Protein AF-A0A251WA89-F1 (afdb_monomer)

Solvent-accessible surface area (backbone atoms only — not comparable to full-atom values): 21219 Å² total; per-residue (Å²): 131,53,74,64,40,55,52,36,52,54,45,39,70,50,48,29,22,52,61,44,65,59,75,82,66,82,89,56,60,69,70,59,55,54,51,52,36,32,52,52,12,38,49,43,28,50,54,31,44,74,52,36,73,89,45,74,36,46,36,33,49,30,51,30,36,21,40,51,30,17,39,77,70,71,45,81,73,56,62,60,20,54,52,30,16,44,32,70,72,41,54,73,56,28,66,53,42,53,56,53,30,53,50,31,53,72,70,37,92,43,80,63,59,20,49,54,52,37,46,53,42,50,36,52,41,44,41,71,78,41,64,87,46,58,64,39,36,52,32,36,48,50,26,41,48,52,49,52,49,43,54,50,54,44,52,55,47,50,53,52,43,45,67,51,36,70,74,72,58,85,74,65,96,84,66,74,43,44,34,86,42,93,61,50,47,88,58,34,2,51,39,44,30,49,52,13,52,41,36,75,69,71,45,57,50,75,73,35,35,38,44,49,83,89,59,79,60,68,67,55,49,76,71,61,61,37,23,83,89,48,33,30,32,40,33,77,8,29,65,57,86,65,98,63,93,50,79,43,78,25,46,33,65,67,56,44,54,54,49,53,52,52,55,50,62,78,38,73,90,53,58,45,14,36,35,40,30,70,57,76,77,55,62,36,34,38,39,35,29,57,78,40,100,84,47,79,34,35,39,37,38,42,37,43,88,96,54,76,74,45,78,44,61,33,37,61,42,98,48,99,64,76,68,45,56,48,63,93,69,90,59,96,88,60,64,68,67,56,57,30,52,48,50,50,52,44,51,53,48,49,52,56,48,57,72,59,27,91,80,49,79,98,55,57,52,34,34,29,36,34,25,60,84,86,55,72,31,48,76,46,58,48,69,61,73,81,76,130

Nearest PDB structures (foldseek):
  1jad-assembly1_B  TM=2.305E-01  e=2.512E-01  Meleagris gallopavo
  6n4n-assembly2_C  TM=2.175E-01  e=4.201E+00  synthetic construct
  7wag-assembly1_A  TM=2.120E-01  e=5.974E+00  Escherichia coli K-12

Secondary structure (DSSP, 8-state):
--HHHHHHHHHHHHHHHHHTTS---TTS-HHHHHHHHHHHHHHHHHHHHHH-TT-THHHHHHHHHHHHHHHHTTPPP-HHHHHHHHHHH-HHHHHHHHHHHHHHHHH-SSHHHHHHHHHHHHHHHHHHH-TT-HHHHHHHHHHHHHHHHHHHHHHHHHHHHHHHHTTT---SSSPPEETTS---HHHHHHHHHHHHHHHHTT--B---EEEPTT---HHHHHHH---SSS-EEEEEEESSPPSS--EEEE-SHHHHHHHHHHHHHTTTTS-EEEEEEEPP--SEEEEEEESSSS---EEEEEEETTS--EEEEEEE-SSSSTT-EE-S---TTS-HHHHHHHHHHHHHHHHHHHHHGGGS-SPPEEEEEEE-SS-EEEEEEEEPPPP-

pLDDT: mean 81.13, std 15.08, range [30.61, 97.0]

Mean predicted aligned error: 17.13 Å

Sequence (388 aa):
MTLLQVLGATLIFIVCPLLAFLPDCNQLQDGFKILLKIIKGLAIVGLSKAFFPANPEWDMIALAAYAFGRYGRQLPTELTTLLAGFGLHHPISAAFVIPLTFIGTTLFRSPQQSRWVALALMVVMNAAFQPRNSALIVMTIVMAGVVSWGDQKRTETATRTAKKTEYRAFRPAGTIATLDDALKLQKAGHLATALASLKRANFPIVSGWVLYPGDDPDPLFQLLQPSRREPVIIRVSAVEQPNLDYNLEITSINAFWDAIVQCFEAQRNSTVALVVQPKHWPVFYGTARAIAPDTSTLEVTVYSEGAAPTTHQLQPLASEDATTWTSPSIVEDIPPKLLQEVASLSDRALQVFHQASTKFPSKPAIVEWSHDGERLWITGIRFELKSP

Radius of gyration: 31.47 Å; Cα contacts (8 Å, |Δi|>4): 594; chains: 1; bounding box: 68×42×88 Å

Structure (mmCIF, N/CA/C/O backbone):
data_AF-A0A251WA89-F1
#
_entry.id   AF-A0A251WA89-F1
#
loop_
_atom_site.group_PDB
_atom_site.id
_atom_site.type_symbol
_atom_site.label_atom_id
_atom_site.label_alt_id
_atom_site.label_comp_id
_atom_site.label_asym_id
_atom_site.label_entity_id
_atom_site.label_seq_id
_atom_site.pdbx_PDB_ins_code
_atom_site.Cartn_x
_atom_site.Cartn_y
_atom_site.Cartn_z
_atom_site.occupancy
_atom_site.B_iso_or_equiv
_atom_site.auth_seq_id
_atom_site.auth_comp_id
_atom_site.auth_asym_id
_atom_site.auth_atom_id
_atom_site.pdbx_PDB_model_num
ATOM 1 N N . MET A 1 1 ? 18.252 -21.744 -44.818 1.00 74.06 1 MET A N 1
ATOM 2 C CA . MET A 1 1 ? 19.161 -21.120 -43.835 1.00 74.06 1 MET A CA 1
ATOM 3 C C . MET A 1 1 ? 20.530 -21.756 -43.954 1.00 74.06 1 MET A C 1
ATOM 5 O O . MET A 1 1 ? 20.598 -22.966 -44.124 1.00 74.06 1 MET A O 1
ATOM 9 N N . THR A 1 2 ? 21.599 -20.967 -43.894 1.00 90.88 2 THR A N 1
ATOM 10 C CA . THR A 1 2 ? 22.971 -21.496 -43.830 1.00 90.88 2 THR A CA 1
ATOM 11 C C . THR A 1 2 ? 23.279 -22.017 -42.421 1.00 90.88 2 THR A C 1
ATOM 13 O O . THR A 1 2 ? 22.636 -21.608 -41.454 1.00 90.88 2 THR A O 1
ATOM 16 N N . LEU A 1 3 ? 24.283 -22.889 -42.275 1.00 90.94 3 LEU A N 1
ATOM 17 C CA . LEU A 1 3 ? 24.746 -23.361 -40.959 1.00 90.94 3 LEU A CA 1
ATOM 18 C C . LEU A 1 3 ? 25.098 -22.184 -40.027 1.00 90.94 3 LEU A C 1
ATOM 20 O O . LEU A 1 3 ? 24.767 -22.202 -38.844 1.00 90.94 3 LEU A O 1
ATOM 24 N N . LEU A 1 4 ? 25.690 -21.125 -40.590 1.00 90.31 4 LEU A N 1
ATOM 25 C CA . LEU A 1 4 ? 26.017 -19.890 -39.877 1.00 90.31 4 LEU A CA 1
ATOM 26 C C . LEU A 1 4 ? 24.767 -19.166 -39.351 1.00 90.31 4 LEU A C 1
ATOM 28 O O . LEU A 1 4 ? 24.784 -18.658 -38.236 1.00 90.31 4 LEU A O 1
ATOM 32 N N . GLN A 1 5 ? 23.672 -19.154 -40.116 1.00 89.94 5 GLN A N 1
ATOM 33 C CA . GLN A 1 5 ? 22.397 -18.570 -39.685 1.00 89.94 5 GLN A CA 1
ATOM 34 C C . GLN A 1 5 ? 21.733 -19.394 -38.578 1.00 89.94 5 GLN A C 1
ATOM 36 O O . GLN A 1 5 ? 21.187 -18.826 -37.640 1.00 89.94 5 GLN A O 1
ATOM 41 N N . VAL A 1 6 ? 21.802 -20.726 -38.640 1.00 91.88 6 VAL A N 1
ATOM 42 C CA . VAL A 1 6 ? 21.274 -21.589 -37.567 1.00 91.88 6 VAL A CA 1
ATOM 43 C C . VAL A 1 6 ? 22.064 -21.381 -36.270 1.00 91.88 6 VAL A C 1
ATOM 45 O O . VAL A 1 6 ? 21.476 -21.241 -35.194 1.00 91.88 6 VAL A O 1
ATOM 48 N N . LEU A 1 7 ? 23.393 -21.285 -36.373 1.00 92.31 7 LEU A N 1
ATOM 49 C CA . LEU A 1 7 ? 24.263 -20.970 -35.241 1.00 92.31 7 LEU A CA 1
ATOM 50 C C . LEU A 1 7 ? 23.985 -19.564 -34.694 1.00 92.31 7 LEU A C 1
ATOM 52 O O . LEU A 1 7 ? 23.863 -19.397 -33.485 1.00 92.31 7 LEU A O 1
ATOM 56 N N . GLY A 1 8 ? 23.802 -18.579 -35.575 1.00 91.44 8 GLY A N 1
ATOM 57 C CA . GLY A 1 8 ? 23.432 -17.214 -35.210 1.00 91.44 8 GLY A CA 1
ATOM 58 C C . GLY A 1 8 ? 22.099 -17.138 -34.466 1.00 91.44 8 GLY A C 1
ATOM 59 O O . GLY A 1 8 ? 22.024 -16.511 -33.414 1.00 91.44 8 GLY A O 1
ATOM 60 N N . ALA A 1 9 ? 21.064 -17.830 -34.949 1.00 93.81 9 ALA A N 1
ATOM 61 C CA . ALA A 1 9 ? 19.769 -17.894 -34.270 1.00 93.81 9 ALA A CA 1
ATOM 62 C C . ALA A 1 9 ? 19.911 -18.511 -32.871 1.00 93.81 9 ALA A C 1
ATOM 64 O O . ALA A 1 9 ? 19.432 -17.946 -31.889 1.00 93.81 9 ALA A O 1
ATOM 65 N N . THR A 1 10 ? 20.631 -19.632 -32.772 1.00 93.69 10 THR A N 1
ATOM 66 C CA . THR A 1 10 ? 20.904 -20.305 -31.493 1.00 93.69 10 THR A CA 1
ATOM 67 C C . THR A 1 10 ? 21.630 -19.370 -30.525 1.00 93.69 10 THR A C 1
ATOM 69 O O . THR A 1 10 ? 21.252 -19.264 -29.359 1.00 93.69 10 THR A O 1
ATOM 72 N N . LEU A 1 11 ? 22.630 -18.633 -31.013 1.00 93.62 11 LEU A N 1
ATOM 73 C CA . LEU A 1 11 ? 23.379 -17.672 -30.216 1.00 93.62 11 LEU A CA 1
ATOM 74 C C . LEU A 1 11 ? 22.489 -16.524 -29.724 1.00 93.62 11 LEU A C 1
ATOM 76 O O . LEU A 1 11 ? 22.570 -16.175 -28.552 1.00 93.62 11 LEU A O 1
ATOM 80 N N . ILE A 1 12 ? 21.615 -15.966 -30.568 1.00 94.06 12 ILE A N 1
ATOM 81 C CA . ILE A 1 12 ? 20.679 -14.898 -30.176 1.00 94.06 12 ILE A CA 1
ATOM 82 C C . ILE A 1 12 ? 19.767 -15.371 -29.038 1.00 94.06 12 ILE A C 1
ATOM 84 O O . ILE A 1 12 ? 19.641 -14.683 -28.025 1.00 94.06 12 ILE A O 1
ATOM 88 N N . PHE A 1 13 ? 19.183 -16.567 -29.151 1.00 94.94 13 PHE A N 1
ATOM 89 C CA . PHE A 1 13 ? 18.284 -17.102 -28.122 1.00 94.94 13 PHE A CA 1
ATOM 90 C C . PHE A 1 13 ? 18.982 -17.485 -26.811 1.00 94.94 13 PHE A C 1
ATOM 92 O O . PHE A 1 13 ? 18.311 -17.604 -25.791 1.00 94.94 13 PHE A O 1
ATOM 99 N N . ILE A 1 14 ? 20.307 -17.641 -26.803 1.00 93.06 14 ILE A N 1
ATOM 100 C CA . ILE A 1 14 ? 21.079 -17.910 -25.582 1.00 93.06 14 ILE A CA 1
ATOM 101 C C . ILE A 1 14 ? 21.638 -16.607 -25.001 1.00 93.06 14 ILE A C 1
ATOM 103 O O . ILE A 1 14 ? 21.425 -16.291 -23.831 1.00 93.06 14 ILE A O 1
ATOM 107 N N . VAL A 1 15 ? 22.342 -15.826 -25.819 1.00 93.31 15 VAL A N 1
ATOM 108 C CA . VAL A 1 15 ? 23.115 -14.658 -25.387 1.00 93.31 15 VAL A CA 1
ATOM 109 C C . VAL A 1 15 ? 22.216 -13.467 -25.085 1.00 93.31 15 VAL A C 1
ATOM 111 O O . VAL A 1 15 ? 22.438 -12.806 -24.074 1.00 93.31 15 VAL A O 1
ATOM 114 N N . CYS A 1 16 ? 21.190 -13.178 -25.893 1.00 92.88 16 CYS A N 1
ATOM 115 C CA . CYS A 1 16 ? 20.340 -12.005 -25.657 1.00 92.88 16 CYS A CA 1
ATOM 116 C C . CYS A 1 16 ? 19.566 -12.105 -24.333 1.00 92.88 16 CYS A C 1
ATOM 118 O O . CYS A 1 16 ? 19.594 -11.130 -23.573 1.00 92.88 16 CYS A O 1
ATOM 120 N N . PRO A 1 17 ? 18.962 -13.257 -23.975 1.00 92.12 17 PRO A N 1
ATOM 121 C CA . PRO A 1 17 ? 18.434 -13.441 -22.634 1.00 92.12 17 PRO A CA 1
ATOM 122 C C . PRO A 1 17 ? 19.526 -13.355 -21.574 1.00 92.12 17 PRO A C 1
ATOM 124 O O . PRO A 1 17 ? 19.318 -12.676 -20.586 1.00 92.12 17 PRO A O 1
ATOM 127 N N . LEU A 1 18 ? 20.707 -13.947 -21.768 1.00 89.94 18 LEU A N 1
ATOM 128 C CA . LEU A 1 18 ? 21.781 -13.916 -20.765 1.00 89.94 18 LEU A CA 1
ATOM 129 C C . LEU A 1 18 ? 22.327 -12.496 -20.516 1.00 89.94 18 LEU A C 1
ATOM 131 O O . LEU A 1 18 ? 22.637 -12.141 -19.381 1.00 89.94 18 LEU A O 1
ATOM 135 N N . LEU A 1 19 ? 22.345 -11.621 -21.524 1.00 88.19 19 LEU A N 1
ATOM 136 C CA . LEU A 1 19 ? 22.675 -10.199 -21.356 1.00 88.19 19 LEU A CA 1
ATOM 137 C C . LEU A 1 19 ? 21.676 -9.463 -20.449 1.00 88.19 19 LEU A C 1
ATOM 139 O O . LEU A 1 19 ? 22.056 -8.504 -19.771 1.00 88.19 19 LEU A O 1
ATOM 143 N N . ALA A 1 20 ? 20.425 -9.929 -20.365 1.00 86.31 20 ALA A N 1
ATOM 144 C CA . ALA A 1 20 ? 19.455 -9.427 -19.392 1.00 86.31 20 ALA A CA 1
ATOM 145 C C . ALA A 1 20 ? 19.826 -9.760 -17.938 1.00 86.31 20 ALA A C 1
ATOM 147 O O . ALA A 1 20 ? 19.316 -9.120 -17.017 1.00 86.31 20 ALA A O 1
ATOM 148 N N . PHE A 1 21 ? 20.708 -10.744 -17.729 1.00 83.88 21 PHE A N 1
ATOM 149 C CA . PHE A 1 21 ? 21.130 -11.226 -16.416 1.00 83.88 21 PHE A CA 1
ATOM 150 C C . PHE A 1 21 ? 22.346 -10.465 -15.875 1.00 83.88 21 PHE A C 1
ATOM 152 O O . PHE A 1 21 ? 22.700 -10.645 -14.706 1.00 83.88 21 PHE A O 1
ATOM 159 N N . LEU A 1 22 ? 22.976 -9.608 -16.682 1.00 83.50 22 LEU A N 1
ATOM 160 C CA . LEU A 1 22 ? 24.084 -8.784 -16.213 1.00 83.50 22 LEU A CA 1
ATOM 161 C C . LEU A 1 22 ? 23.594 -7.838 -15.106 1.00 83.50 22 LEU A C 1
ATOM 163 O O . LEU A 1 22 ? 22.660 -7.070 -15.364 1.00 83.50 22 LEU A O 1
ATOM 167 N N . PRO A 1 23 ? 24.196 -7.891 -13.902 1.00 70.69 23 PRO A N 1
ATOM 168 C CA . PRO A 1 23 ? 23.737 -7.120 -12.759 1.00 70.69 23 PRO A CA 1
ATOM 169 C C . PRO A 1 23 ? 23.774 -5.627 -13.069 1.00 70.69 23 PRO A C 1
ATOM 171 O O . PRO A 1 23 ? 24.721 -5.116 -13.673 1.00 70.69 23 PRO A O 1
ATOM 174 N N . ASP A 1 24 ? 22.736 -4.925 -12.630 1.00 68.31 24 ASP A N 1
ATOM 175 C CA . ASP A 1 24 ? 22.773 -3.475 -12.561 1.00 68.31 24 ASP A CA 1
ATOM 176 C C . ASP A 1 24 ? 23.737 -3.128 -11.422 1.00 68.31 24 ASP A C 1
ATOM 178 O O . ASP A 1 24 ? 23.461 -3.368 -10.248 1.00 68.31 24 ASP A O 1
ATOM 182 N N . CYS A 1 25 ? 24.946 -2.685 -11.770 1.00 65.75 25 CYS A N 1
ATOM 183 C CA . CYS A 1 25 ? 25.964 -2.344 -10.784 1.00 65.75 25 CYS A CA 1
ATOM 184 C C . CYS A 1 25 ? 25.495 -1.144 -9.951 1.00 65.75 25 CYS A C 1
ATOM 186 O O . CYS A 1 25 ? 25.634 0.014 -10.351 1.00 65.75 25 CYS A O 1
ATOM 188 N N . ASN A 1 26 ? 24.950 -1.432 -8.770 1.00 56.69 26 ASN A N 1
ATOM 189 C CA . ASN A 1 26 ? 24.382 -0.430 -7.868 1.00 56.69 26 ASN A CA 1
ATOM 190 C C . ASN A 1 26 ? 25.425 0.568 -7.330 1.00 56.69 26 ASN A C 1
ATOM 192 O O . ASN A 1 26 ? 25.052 1.670 -6.945 1.00 56.69 26 ASN A O 1
ATOM 196 N N . GLN A 1 27 ? 26.717 0.221 -7.361 1.00 63.25 27 GLN A N 1
ATOM 197 C CA . GLN A 1 27 ? 27.827 1.067 -6.894 1.00 63.25 27 GLN A CA 1
ATOM 198 C C . GLN A 1 27 ? 28.351 2.079 -7.931 1.00 63.25 27 GLN A C 1
ATOM 200 O O . GLN A 1 27 ? 29.246 2.858 -7.617 1.00 63.25 27 GLN A O 1
ATOM 205 N N . LEU A 1 28 ? 27.838 2.080 -9.165 1.00 71.88 28 LEU A N 1
ATOM 206 C CA . LEU A 1 28 ? 28.335 2.971 -10.220 1.00 71.88 28 LEU A CA 1
ATOM 207 C C . LEU A 1 28 ? 27.583 4.307 -10.245 1.00 71.88 28 LEU A C 1
ATOM 209 O O . LEU A 1 28 ? 26.386 4.363 -9.960 1.00 71.88 28 LEU A O 1
ATOM 213 N N . GLN A 1 29 ? 28.283 5.377 -10.633 1.00 79.00 29 GLN A N 1
ATOM 214 C CA . GLN A 1 29 ? 27.676 6.684 -10.900 1.00 79.00 29 GLN A CA 1
ATOM 215 C C . GLN A 1 29 ? 26.589 6.574 -11.981 1.00 79.00 29 GLN A C 1
ATOM 217 O O . GLN A 1 29 ? 26.696 5.776 -12.918 1.00 79.00 29 GLN A O 1
ATOM 222 N N . ASP A 1 30 ? 25.551 7.403 -11.881 1.00 78.19 30 ASP A N 1
ATOM 223 C CA . ASP A 1 30 ? 24.344 7.268 -12.708 1.00 78.19 30 ASP A CA 1
ATOM 224 C C . ASP A 1 30 ? 24.600 7.434 -14.212 1.00 78.19 30 ASP A C 1
ATOM 226 O O . ASP A 1 30 ? 23.995 6.727 -15.022 1.00 78.19 30 ASP A O 1
ATOM 230 N N . GLY A 1 31 ? 25.573 8.266 -14.597 1.00 80.94 31 GLY A N 1
ATOM 231 C CA . GLY A 1 31 ? 25.998 8.399 -15.995 1.00 80.94 31 GLY A CA 1
ATOM 232 C C . GLY A 1 31 ? 26.561 7.097 -16.579 1.00 80.94 31 GLY A C 1
ATOM 233 O O . GLY A 1 31 ? 26.212 6.709 -17.695 1.00 80.94 31 GLY A O 1
ATOM 234 N N . PHE A 1 32 ? 27.365 6.359 -15.807 1.00 85.06 32 PHE A N 1
ATOM 235 C CA . PHE A 1 32 ? 27.945 5.092 -16.259 1.00 85.06 32 PHE A CA 1
ATOM 236 C C . PHE A 1 32 ? 26.880 3.996 -16.411 1.00 85.06 32 PHE A C 1
ATOM 238 O O . PHE A 1 32 ? 26.939 3.188 -17.339 1.00 85.06 32 PHE A O 1
ATOM 245 N N . LYS A 1 33 ? 25.853 3.998 -15.550 1.00 84.56 33 LYS A N 1
ATOM 246 C CA . LYS A 1 33 ? 24.710 3.080 -15.678 1.00 84.56 33 LYS A CA 1
ATOM 247 C C . LYS A 1 33 ? 23.975 3.290 -17.000 1.00 84.56 33 LYS A C 1
ATOM 249 O O . LYS A 1 33 ? 23.657 2.316 -17.677 1.00 84.56 33 LYS A O 1
ATOM 254 N N . ILE A 1 34 ? 23.714 4.542 -17.380 1.00 86.44 34 ILE A N 1
ATOM 255 C CA . ILE A 1 34 ? 23.046 4.865 -18.650 1.00 86.44 34 ILE A CA 1
ATOM 256 C C . ILE A 1 34 ? 23.902 4.400 -19.830 1.00 86.44 34 ILE A C 1
ATOM 258 O O . ILE A 1 34 ? 23.388 3.744 -20.737 1.00 86.44 34 ILE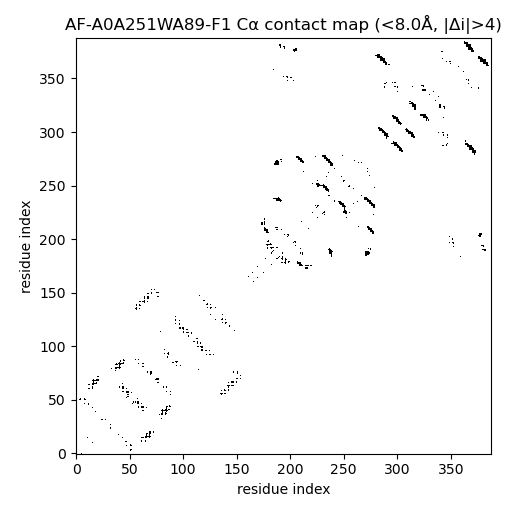 A O 1
ATOM 262 N N . LEU A 1 35 ? 25.212 4.659 -19.784 1.00 90.25 35 LEU A N 1
ATOM 263 C CA . LEU A 1 35 ? 26.144 4.221 -20.820 1.00 90.25 35 LEU A CA 1
ATOM 264 C C . LEU A 1 35 ? 26.124 2.696 -20.999 1.00 90.25 35 LEU A C 1
ATOM 266 O O . LEU A 1 35 ? 26.013 2.208 -22.123 1.00 90.25 35 LEU A O 1
ATOM 270 N N . LEU A 1 36 ? 26.150 1.933 -19.904 1.00 90.00 36 LEU A N 1
ATOM 271 C CA . LEU A 1 36 ? 26.096 0.472 -19.962 1.00 90.00 36 LEU A CA 1
ATOM 272 C C . LEU A 1 36 ? 24.795 -0.030 -20.609 1.00 90.00 36 LEU A C 1
ATOM 274 O O . LEU A 1 36 ? 24.820 -0.972 -21.400 1.00 90.00 36 LEU A O 1
ATOM 278 N N . LYS A 1 37 ? 23.659 0.614 -20.320 1.00 91.75 37 LYS A N 1
ATOM 279 C CA . LYS A 1 37 ? 22.361 0.269 -20.926 1.00 91.75 37 LYS A CA 1
ATOM 280 C C . LYS A 1 37 ? 22.339 0.516 -22.429 1.00 91.75 37 LYS A C 1
ATOM 282 O O . LYS A 1 37 ? 21.772 -0.296 -23.164 1.00 91.75 37 LYS A O 1
ATOM 287 N N . ILE A 1 38 ? 22.972 1.600 -22.876 1.00 94.06 38 ILE A N 1
ATOM 288 C CA . ILE A 1 38 ? 23.138 1.916 -24.298 1.00 94.06 38 ILE A CA 1
ATOM 289 C C . ILE A 1 38 ? 24.011 0.851 -24.965 1.00 94.06 38 ILE A C 1
ATOM 291 O O . ILE A 1 38 ? 23.594 0.263 -25.961 1.00 94.06 38 ILE A O 1
ATOM 295 N N . ILE A 1 39 ? 25.172 0.539 -24.379 1.00 94.12 39 ILE A N 1
ATOM 296 C CA . ILE A 1 39 ? 26.097 -0.478 -24.900 1.00 94.12 39 ILE A CA 1
ATOM 297 C C . ILE A 1 39 ? 25.402 -1.836 -25.034 1.00 94.12 39 ILE A C 1
ATOM 299 O O . ILE A 1 39 ? 25.532 -2.476 -26.074 1.00 94.12 39 ILE A O 1
ATOM 303 N N . LYS A 1 40 ? 24.615 -2.260 -24.033 1.00 93.81 40 LYS A N 1
ATOM 304 C CA . LYS A 1 40 ? 23.825 -3.503 -24.104 1.00 93.81 40 LYS A CA 1
ATOM 305 C C . LYS A 1 40 ? 22.895 -3.506 -25.323 1.00 93.81 40 LYS A C 1
ATOM 307 O O . LYS A 1 40 ? 22.853 -4.490 -26.052 1.00 93.81 40 LYS A O 1
ATOM 312 N N . GLY A 1 41 ? 22.183 -2.404 -25.563 1.00 94.06 41 GLY A N 1
ATOM 313 C CA . GLY A 1 41 ? 21.230 -2.288 -26.672 1.00 94.06 41 GLY A CA 1
ATOM 314 C C . GLY A 1 41 ? 21.914 -2.377 -28.031 1.00 94.06 41 GLY A C 1
ATOM 315 O O . GLY A 1 41 ? 21.491 -3.145 -28.895 1.00 94.06 41 GLY A O 1
ATOM 316 N N . LEU A 1 42 ? 23.022 -1.646 -28.180 1.00 96.38 42 LEU A N 1
ATOM 317 C CA . LEU A 1 42 ? 23.864 -1.692 -29.374 1.00 96.38 42 LEU A CA 1
ATOM 318 C C . LEU A 1 42 ? 24.450 -3.091 -29.597 1.00 96.38 42 LEU A C 1
ATOM 320 O O . LEU A 1 42 ? 24.429 -3.584 -30.719 1.00 96.38 42 LEU A O 1
ATOM 324 N N . ALA A 1 43 ? 24.924 -3.760 -28.544 1.00 95.38 43 ALA A N 1
ATOM 325 C CA . ALA A 1 43 ? 25.490 -5.103 -28.640 1.00 95.38 43 ALA A CA 1
ATOM 326 C C . ALA A 1 43 ? 24.454 -6.146 -29.088 1.00 95.38 43 ALA A C 1
ATOM 328 O O . ALA A 1 43 ? 24.771 -6.991 -29.920 1.00 95.38 43 ALA A O 1
ATOM 329 N N . ILE A 1 44 ? 23.214 -6.070 -28.587 1.00 96.31 44 ILE A N 1
ATOM 330 C CA . ILE A 1 44 ? 22.129 -6.994 -28.961 1.00 96.31 44 ILE A CA 1
ATOM 331 C C . ILE A 1 44 ? 21.837 -6.913 -30.464 1.00 96.31 44 ILE A C 1
ATOM 333 O O . ILE A 1 44 ? 21.810 -7.936 -31.149 1.00 96.31 44 ILE A O 1
ATOM 337 N N . VAL A 1 45 ? 21.657 -5.701 -30.991 1.00 96.50 45 VAL A N 1
ATOM 338 C CA . VAL A 1 45 ? 21.364 -5.509 -32.419 1.00 96.50 45 VAL A CA 1
ATOM 339 C C . VAL A 1 45 ? 22.609 -5.718 -33.282 1.00 96.50 45 VAL A C 1
ATOM 341 O O . VAL A 1 45 ? 22.516 -6.298 -34.359 1.00 96.50 45 VAL A O 1
ATOM 344 N N . GLY A 1 46 ? 23.793 -5.338 -32.800 1.00 96.12 46 GLY A N 1
ATOM 345 C CA . GLY A 1 46 ? 25.060 -5.605 -33.479 1.00 96.12 46 GLY A CA 1
ATOM 346 C C . GLY A 1 46 ? 25.311 -7.102 -33.667 1.00 96.12 46 GLY A C 1
ATOM 347 O O . GLY A 1 46 ? 25.740 -7.522 -34.740 1.00 96.12 46 GLY A O 1
ATOM 348 N N . LEU A 1 47 ? 24.963 -7.915 -32.664 1.00 94.75 4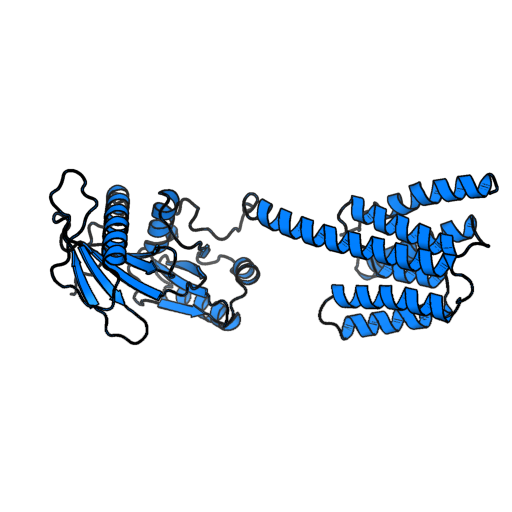7 LEU A N 1
ATOM 349 C CA . LEU A 1 47 ? 25.036 -9.370 -32.756 1.00 94.75 47 LEU A CA 1
ATOM 350 C C . LEU A 1 47 ? 24.094 -9.909 -33.837 1.00 94.75 47 LEU A C 1
ATOM 352 O O . LEU A 1 47 ? 24.519 -10.705 -34.669 1.00 94.75 47 LEU A O 1
ATOM 356 N N . SER A 1 48 ? 22.844 -9.440 -33.869 1.00 96.31 48 SER A N 1
ATOM 357 C CA . SER A 1 48 ? 21.887 -9.800 -34.924 1.00 96.31 48 SER A CA 1
ATOM 358 C C . SER A 1 48 ? 22.427 -9.459 -36.316 1.00 96.31 48 SER A C 1
ATOM 360 O O . SER A 1 48 ? 22.511 -10.337 -37.176 1.00 96.31 48 SER A O 1
ATOM 362 N N . LYS A 1 49 ? 22.908 -8.226 -36.520 1.00 94.75 49 LYS A N 1
ATOM 363 C CA . LYS A 1 49 ? 23.455 -7.774 -37.808 1.00 94.75 49 LYS A CA 1
ATOM 364 C C . LYS A 1 49 ? 24.689 -8.559 -38.262 1.00 94.75 49 LYS A C 1
ATOM 366 O O . LYS A 1 49 ? 24.885 -8.708 -39.465 1.00 94.75 49 LYS A O 1
ATOM 371 N N . ALA A 1 50 ? 25.495 -9.084 -37.338 1.00 94.62 50 ALA A N 1
ATOM 372 C CA . ALA A 1 50 ? 26.656 -9.908 -37.677 1.00 94.62 50 ALA A CA 1
ATOM 373 C C . ALA A 1 50 ? 26.264 -11.255 -38.314 1.00 94.62 50 ALA A C 1
ATOM 375 O O . ALA A 1 50 ? 26.950 -11.728 -39.219 1.00 94.62 50 ALA A O 1
ATOM 376 N N . PHE A 1 51 ? 25.155 -11.863 -37.877 1.00 93.56 51 PHE A N 1
ATOM 377 C CA . PHE A 1 51 ? 24.687 -13.160 -38.390 1.00 93.56 51 PHE A CA 1
ATOM 378 C C . PHE A 1 51 ? 23.596 -13.040 -39.465 1.00 93.56 51 PHE A C 1
ATOM 380 O O . PHE A 1 51 ? 23.466 -13.923 -40.318 1.00 93.56 51 PHE A O 1
ATOM 387 N N . PHE A 1 52 ? 22.826 -11.949 -39.449 1.00 94.81 52 PHE A N 1
ATOM 388 C CA . PHE A 1 52 ? 21.657 -11.720 -40.302 1.00 94.81 52 PHE A CA 1
ATOM 389 C C . PHE A 1 52 ? 21.666 -10.335 -40.977 1.00 94.81 52 PHE A C 1
ATOM 391 O O . PHE A 1 52 ? 20.677 -9.607 -40.900 1.00 94.81 52 PHE A O 1
ATOM 398 N N . PRO A 1 53 ? 22.735 -9.948 -41.700 1.00 91.56 53 PRO A N 1
ATOM 399 C CA . PRO A 1 53 ? 22.859 -8.596 -42.258 1.00 91.56 53 PRO A CA 1
ATOM 400 C C . PRO A 1 53 ? 21.755 -8.234 -43.265 1.00 91.56 53 PRO A C 1
ATOM 402 O O . PRO A 1 53 ? 21.415 -7.064 -43.408 1.00 91.56 53 PRO A O 1
ATOM 405 N N . ALA A 1 54 ? 21.187 -9.228 -43.956 1.00 91.38 54 ALA A N 1
ATOM 406 C CA . ALA A 1 54 ? 20.140 -9.035 -44.960 1.00 91.38 54 ALA A CA 1
ATOM 407 C C . ALA A 1 54 ? 18.707 -9.052 -44.393 1.00 91.38 54 ALA A C 1
ATOM 409 O O . ALA A 1 54 ? 17.779 -8.695 -45.112 1.00 91.38 54 ALA A O 1
ATOM 410 N N . ASN A 1 55 ? 18.524 -9.464 -43.133 1.00 93.25 55 ASN A N 1
ATOM 411 C CA . ASN A 1 55 ? 17.210 -9.755 -42.557 1.00 93.25 55 ASN A CA 1
ATOM 412 C C . ASN A 1 55 ? 16.972 -8.878 -41.313 1.00 93.25 55 ASN A C 1
ATOM 414 O O . ASN A 1 55 ? 17.243 -9.308 -40.186 1.00 93.25 55 ASN A O 1
ATOM 418 N N . PRO A 1 56 ? 16.502 -7.632 -41.496 1.00 92.94 56 PRO A N 1
ATOM 419 C CA . PRO A 1 56 ? 16.388 -6.640 -40.425 1.00 92.94 56 PRO A CA 1
ATOM 420 C C . PRO A 1 56 ? 15.375 -7.027 -39.333 1.00 92.94 56 PRO A C 1
ATOM 422 O O . PRO A 1 56 ? 15.435 -6.502 -38.223 1.00 92.94 56 PRO A O 1
ATOM 425 N N . GLU A 1 57 ? 14.462 -7.962 -39.601 1.00 95.00 57 GLU A N 1
ATOM 426 C CA . GLU A 1 57 ? 13.513 -8.493 -38.621 1.00 95.00 57 GLU A CA 1
ATOM 427 C C . GLU A 1 57 ? 14.190 -9.216 -37.445 1.00 95.00 57 GLU A C 1
ATOM 429 O O . GLU A 1 57 ? 13.654 -9.205 -36.333 1.00 95.00 57 GLU A O 1
ATOM 434 N N . TRP A 1 58 ? 15.394 -9.769 -37.642 1.00 95.81 58 TRP A N 1
ATOM 435 C CA . TRP A 1 58 ? 16.155 -10.425 -36.572 1.00 95.81 58 TRP A CA 1
ATOM 436 C C . TRP A 1 58 ? 16.600 -9.457 -35.480 1.00 95.81 58 TRP A C 1
ATOM 438 O O . TRP A 1 58 ? 16.723 -9.862 -34.324 1.00 95.81 58 TRP A O 1
ATOM 448 N N . ASP A 1 59 ? 16.734 -8.168 -35.801 1.00 96.19 59 ASP A N 1
ATOM 449 C CA . ASP A 1 59 ? 17.070 -7.141 -34.816 1.00 96.19 59 ASP A CA 1
ATOM 450 C C . ASP A 1 59 ? 15.946 -7.012 -33.772 1.00 96.19 59 ASP A C 1
ATOM 452 O O . ASP A 1 59 ? 16.205 -6.917 -32.570 1.00 96.19 59 ASP A O 1
ATOM 456 N N . MET A 1 60 ? 14.684 -7.091 -34.214 1.00 96.56 60 MET A N 1
ATOM 457 C CA . MET A 1 60 ? 13.512 -7.047 -33.331 1.00 96.56 60 MET A CA 1
ATOM 458 C C . MET A 1 60 ? 13.357 -8.342 -32.534 1.00 96.56 60 MET A C 1
ATOM 460 O O . MET A 1 60 ? 13.018 -8.294 -31.351 1.00 96.56 60 MET A O 1
ATOM 464 N N . ILE A 1 61 ? 13.660 -9.490 -33.149 1.00 96.19 61 ILE A N 1
ATOM 465 C CA . ILE A 1 61 ? 13.668 -10.795 -32.471 1.00 96.19 61 ILE A CA 1
ATOM 466 C C . ILE A 1 61 ? 14.719 -10.807 -31.352 1.00 96.19 61 ILE A C 1
ATOM 468 O O . ILE A 1 61 ? 14.426 -11.248 -30.242 1.00 96.19 61 ILE A O 1
ATOM 472 N N . ALA A 1 62 ? 15.916 -10.272 -31.601 1.00 97.00 62 ALA A N 1
ATOM 473 C CA . ALA A 1 62 ? 16.981 -10.187 -30.605 1.00 97.00 62 ALA A CA 1
ATOM 474 C C . ALA A 1 62 ? 16.595 -9.286 -29.416 1.00 97.00 62 ALA A C 1
ATOM 476 O O . ALA A 1 62 ? 16.806 -9.654 -28.256 1.00 97.00 62 ALA A O 1
ATOM 477 N N . LEU A 1 63 ? 15.961 -8.137 -29.683 1.00 96.38 63 LEU A N 1
ATOM 478 C CA . LEU A 1 63 ? 15.436 -7.255 -28.634 1.00 96.38 63 LEU A CA 1
ATOM 479 C C . LEU A 1 63 ? 14.280 -7.898 -27.851 1.00 96.38 63 LEU A C 1
ATOM 481 O O . LEU A 1 63 ? 14.229 -7.767 -26.626 1.00 96.38 63 LEU A O 1
ATOM 485 N N . ALA A 1 64 ? 13.394 -8.639 -28.521 1.00 95.19 64 ALA A N 1
ATOM 486 C CA . ALA A 1 64 ? 12.329 -9.398 -27.868 1.00 95.19 64 ALA A CA 1
ATOM 487 C C . ALA A 1 64 ? 12.893 -10.510 -26.967 1.00 95.19 64 ALA A C 1
ATOM 489 O O . ALA A 1 64 ? 12.441 -10.666 -25.834 1.00 95.19 64 ALA A O 1
ATOM 490 N N . ALA A 1 65 ? 13.919 -11.236 -27.424 1.00 95.25 65 ALA A N 1
ATOM 491 C CA . ALA A 1 65 ? 14.604 -12.256 -26.632 1.00 95.25 65 ALA A CA 1
ATOM 492 C C . ALA A 1 65 ? 15.270 -11.655 -25.380 1.00 95.25 65 ALA A C 1
ATOM 494 O O . ALA A 1 65 ? 15.157 -12.214 -24.288 1.00 95.25 65 ALA A O 1
ATOM 495 N N . TYR A 1 66 ? 15.895 -10.479 -25.499 1.00 95.19 66 TYR A N 1
ATOM 496 C CA . TYR A 1 66 ? 16.409 -9.737 -24.344 1.00 95.19 66 TYR A CA 1
ATOM 497 C C . TYR A 1 66 ? 15.293 -9.338 -23.360 1.00 95.19 66 TYR A C 1
ATOM 499 O O . TYR A 1 66 ? 15.421 -9.571 -22.155 1.00 95.19 66 TYR A O 1
ATOM 507 N N . ALA A 1 67 ? 14.181 -8.781 -23.855 1.00 93.00 67 ALA A N 1
ATOM 508 C CA . ALA A 1 67 ? 13.037 -8.412 -23.018 1.00 93.00 67 ALA A CA 1
ATOM 509 C C . ALA A 1 67 ? 12.445 -9.631 -22.289 1.00 93.00 67 ALA A C 1
ATOM 511 O O . ALA A 1 67 ? 12.151 -9.568 -21.094 1.00 93.00 67 ALA A O 1
ATOM 512 N N . PHE A 1 68 ? 12.357 -10.770 -22.978 1.00 92.00 68 PHE A N 1
ATOM 513 C CA . PHE A 1 68 ? 11.925 -12.035 -22.393 1.00 92.00 68 PHE A CA 1
ATOM 514 C C . PHE A 1 68 ? 12.893 -12.536 -21.306 1.00 92.00 68 PHE A C 1
ATOM 516 O O . PHE A 1 68 ? 12.463 -12.979 -20.241 1.00 92.00 68 PHE A O 1
ATOM 523 N N . GLY A 1 69 ? 14.206 -12.392 -21.513 1.00 89.75 69 GLY A N 1
ATOM 524 C CA . GLY A 1 69 ? 15.214 -12.691 -20.493 1.00 89.75 69 GLY A CA 1
ATOM 525 C C . GLY A 1 69 ? 15.064 -11.839 -19.228 1.00 89.75 69 GLY A C 1
ATOM 526 O O . GLY A 1 69 ? 15.142 -12.365 -18.116 1.00 89.75 69 GLY A O 1
ATOM 527 N N . ARG A 1 70 ? 14.781 -10.534 -19.376 1.00 88.12 70 ARG A N 1
ATOM 528 C CA . ARG A 1 70 ? 14.496 -9.631 -18.239 1.00 88.12 70 ARG A CA 1
ATOM 529 C C . ARG A 1 70 ? 13.240 -10.065 -17.487 1.00 88.12 70 ARG A C 1
ATOM 531 O O . ARG A 1 70 ? 13.251 -10.084 -16.254 1.00 88.12 70 ARG A O 1
ATOM 538 N N . TYR A 1 71 ? 12.197 -10.459 -18.220 1.00 85.81 71 TYR A N 1
ATOM 539 C CA . TYR A 1 71 ? 10.960 -10.974 -17.636 1.00 85.81 71 TYR A CA 1
ATOM 540 C C . TYR A 1 71 ? 11.204 -12.209 -16.759 1.00 85.81 71 TYR A C 1
ATOM 542 O O . TYR A 1 71 ? 10.703 -12.255 -15.636 1.00 85.81 71 TYR A O 1
ATOM 550 N N . GLY A 1 72 ? 12.040 -13.157 -17.200 1.00 80.69 72 GLY A N 1
ATOM 551 C CA . GLY A 1 72 ? 12.400 -14.341 -16.407 1.00 80.69 72 GLY A CA 1
ATOM 552 C C . GLY A 1 72 ? 13.013 -14.022 -15.034 1.00 80.69 72 GLY A C 1
ATOM 553 O O . GLY A 1 72 ? 12.912 -14.827 -14.111 1.00 80.69 72 GLY A O 1
ATOM 554 N N . ARG A 1 73 ? 13.595 -12.827 -14.865 1.00 79.00 73 ARG A N 1
ATOM 555 C CA . ARG A 1 73 ? 14.123 -12.315 -13.588 1.00 79.00 73 ARG A CA 1
ATOM 556 C C . ARG A 1 73 ? 13.217 -11.315 -12.875 1.00 79.00 73 ARG A C 1
ATOM 558 O O . ARG A 1 73 ? 13.627 -10.749 -11.867 1.00 79.00 73 ARG A O 1
ATOM 565 N N . GLN A 1 74 ? 12.010 -11.084 -13.385 1.00 77.75 74 GLN A N 1
ATOM 566 C CA . GLN A 1 74 ? 11.068 -10.089 -12.864 1.00 77.75 74 GLN A CA 1
ATOM 567 C C . GLN A 1 74 ? 11.638 -8.653 -12.854 1.00 77.75 74 GLN A C 1
ATOM 569 O O . GLN A 1 74 ? 11.175 -7.793 -12.102 1.00 77.75 74 GLN A O 1
ATOM 574 N N . LEU A 1 75 ? 12.629 -8.367 -13.708 1.00 79.56 75 LEU A N 1
ATOM 575 C CA . LEU A 1 75 ? 13.242 -7.043 -13.830 1.00 79.56 75 LEU A CA 1
ATOM 576 C C . LEU A 1 75 ? 12.453 -6.173 -14.823 1.00 79.56 75 LEU A C 1
ATOM 578 O O . LEU A 1 75 ? 11.939 -6.695 -15.813 1.00 79.56 75 LEU A O 1
ATOM 582 N N . PRO A 1 76 ? 12.359 -4.844 -14.609 1.00 79.75 76 PRO A N 1
ATOM 583 C CA . PRO A 1 76 ? 11.758 -3.946 -15.592 1.00 79.75 76 PRO A CA 1
ATOM 584 C C . PRO A 1 76 ? 12.516 -4.014 -16.914 1.00 79.75 76 PRO A C 1
ATOM 586 O O . PRO A 1 76 ? 13.750 -3.974 -16.934 1.00 79.75 76 PRO A O 1
ATOM 589 N N . THR A 1 77 ? 11.798 -4.014 -18.032 1.00 83.00 77 THR A N 1
ATOM 590 C CA . THR A 1 77 ? 12.454 -3.843 -19.329 1.00 83.00 77 THR A CA 1
ATOM 591 C C . THR A 1 77 ? 13.072 -2.447 -19.422 1.00 83.00 77 THR A C 1
ATOM 593 O O . THR A 1 77 ? 12.448 -1.439 -19.075 1.00 83.00 77 THR A O 1
ATOM 596 N N . GLU A 1 78 ? 14.328 -2.380 -19.860 1.00 88.88 78 GLU A N 1
ATOM 597 C CA . GLU A 1 78 ? 15.069 -1.126 -19.987 1.00 88.88 78 GLU A CA 1
ATOM 598 C C . GLU A 1 78 ? 14.751 -0.438 -21.306 1.00 88.88 78 GLU A C 1
ATOM 600 O O . GLU A 1 78 ? 15.298 -0.782 -22.353 1.00 88.88 78 GLU A O 1
ATOM 605 N N . LEU A 1 79 ? 13.896 0.586 -21.242 1.00 90.50 79 LEU A N 1
ATOM 606 C CA . LEU A 1 79 ? 13.534 1.382 -22.414 1.00 90.50 79 LEU A CA 1
ATOM 607 C C . LEU A 1 79 ? 14.769 1.983 -23.104 1.00 90.50 79 LEU A C 1
ATOM 609 O O . LEU A 1 79 ? 14.835 2.007 -24.325 1.00 90.50 79 LEU A O 1
ATOM 613 N N . THR A 1 80 ? 15.784 2.395 -22.341 1.00 91.50 80 THR A N 1
ATOM 614 C CA . THR A 1 80 ? 17.057 2.909 -22.875 1.00 91.50 80 THR A CA 1
ATOM 615 C C . THR A 1 80 ? 17.806 1.877 -23.717 1.00 91.50 80 THR A C 1
ATOM 617 O O . THR A 1 80 ? 18.389 2.227 -24.736 1.00 91.50 80 THR A O 1
ATOM 620 N N . THR A 1 81 ? 17.774 0.604 -23.319 1.00 94.25 81 THR A N 1
ATOM 621 C CA . THR A 1 81 ? 18.421 -0.495 -24.048 1.00 94.25 81 THR A CA 1
ATOM 622 C C . THR A 1 81 ? 17.664 -0.813 -25.330 1.00 94.25 81 THR A C 1
ATOM 624 O O . THR A 1 81 ? 18.285 -0.962 -26.381 1.00 94.25 81 THR A O 1
ATOM 627 N N . LEU A 1 82 ? 16.328 -0.828 -25.273 1.00 94.75 82 LEU A N 1
ATOM 628 C CA . LEU A 1 82 ? 15.489 -0.986 -26.462 1.00 94.75 82 LEU A CA 1
ATOM 629 C C . LEU A 1 82 ? 15.685 0.169 -27.453 1.00 94.75 82 LEU A C 1
ATOM 631 O O . LEU A 1 82 ? 15.877 -0.078 -28.638 1.00 94.75 82 LEU A O 1
ATOM 635 N N . LEU A 1 83 ? 15.694 1.418 -26.976 1.00 95.44 83 LEU A N 1
ATOM 636 C CA . LEU A 1 83 ? 15.904 2.605 -27.809 1.00 95.44 83 LEU A CA 1
ATOM 637 C C . LEU A 1 83 ? 17.303 2.637 -28.432 1.00 95.44 83 LEU A C 1
ATOM 639 O O . LEU A 1 83 ? 17.429 2.977 -29.604 1.00 95.44 83 LEU A O 1
ATOM 643 N N . ALA A 1 84 ? 18.343 2.257 -27.686 1.00 95.75 84 ALA A N 1
ATOM 644 C CA . ALA A 1 84 ? 19.702 2.178 -28.218 1.00 95.75 84 ALA A CA 1
ATOM 645 C C . ALA A 1 84 ? 19.827 1.100 -29.304 1.00 95.75 84 ALA A C 1
ATOM 647 O O . ALA A 1 84 ? 20.380 1.364 -30.370 1.00 95.75 84 ALA A O 1
ATOM 648 N N . GLY A 1 85 ? 19.260 -0.090 -29.072 1.00 95.56 85 GLY A N 1
ATOM 649 C CA . GLY A 1 85 ? 19.214 -1.147 -30.084 1.00 95.56 85 GLY A CA 1
ATOM 650 C C . GLY A 1 85 ? 18.423 -0.725 -31.323 1.00 95.56 85 GLY A C 1
ATOM 651 O O . GLY A 1 85 ? 18.906 -0.866 -32.445 1.00 95.56 85 GLY A O 1
ATOM 652 N N . PHE A 1 86 ? 17.251 -0.116 -31.132 1.00 95.81 86 PHE A N 1
ATOM 653 C CA . PHE A 1 86 ? 16.452 0.448 -32.221 1.00 95.81 86 PHE A CA 1
ATOM 654 C C . PHE A 1 86 ? 17.216 1.534 -33.003 1.00 95.81 86 PHE A C 1
ATOM 656 O O . PHE A 1 86 ? 17.141 1.586 -34.230 1.00 95.81 86 PHE A O 1
ATOM 663 N N . GLY A 1 87 ? 18.019 2.342 -32.304 1.00 95.56 87 GLY A N 1
ATOM 664 C CA . GLY A 1 87 ? 18.956 3.303 -32.887 1.00 95.56 87 GLY A CA 1
ATOM 665 C C . GLY A 1 87 ? 19.929 2.680 -33.881 1.00 95.56 87 GLY A C 1
ATOM 666 O O . GLY A 1 87 ? 20.116 3.213 -34.973 1.00 95.56 87 GLY A O 1
ATOM 667 N N . LEU A 1 88 ? 20.504 1.527 -33.530 1.00 95.62 88 LEU A N 1
ATOM 668 C CA . LEU A 1 88 ? 21.412 0.791 -34.412 1.00 95.62 88 LEU A CA 1
ATOM 669 C C . LEU A 1 88 ? 20.683 0.073 -35.554 1.00 95.62 88 LEU A C 1
ATOM 671 O O . LEU A 1 88 ? 21.259 -0.136 -36.621 1.00 95.62 88 LEU A O 1
ATOM 675 N N . HIS A 1 89 ? 19.429 -0.320 -35.338 1.00 94.00 89 HIS A N 1
ATOM 676 C CA . HIS A 1 89 ? 18.615 -0.969 -36.358 1.00 94.00 89 HIS A CA 1
ATOM 677 C C . HIS A 1 89 ? 18.333 -0.031 -37.537 1.00 94.00 89 HIS A C 1
ATOM 679 O O . HIS A 1 89 ? 18.645 -0.383 -38.677 1.00 94.00 89 HIS A O 1
ATOM 685 N N . HIS A 1 90 ? 17.761 1.148 -37.256 1.00 94.00 90 HIS A N 1
ATOM 686 C CA . HIS A 1 90 ? 17.420 2.139 -38.272 1.00 94.00 90 HIS A CA 1
ATOM 687 C C . HIS A 1 90 ? 17.560 3.576 -37.725 1.00 94.00 90 HIS A C 1
ATOM 689 O O . HIS A 1 90 ? 16.646 4.086 -37.063 1.00 94.00 90 HIS A O 1
ATOM 695 N N . PRO A 1 91 ? 18.676 4.270 -38.020 1.00 94.19 91 PRO A N 1
ATOM 696 C CA . PRO A 1 91 ? 19.014 5.536 -37.367 1.00 94.19 91 PRO A CA 1
ATOM 697 C C . PRO A 1 91 ? 18.028 6.663 -37.699 1.00 94.19 91 PRO A C 1
ATOM 699 O O . PRO A 1 91 ? 17.736 7.492 -36.841 1.00 94.19 91 PRO A O 1
ATOM 702 N N . ILE A 1 92 ? 17.458 6.670 -38.911 1.00 94.19 92 ILE A N 1
ATOM 703 C CA . ILE A 1 92 ? 16.492 7.696 -39.335 1.00 94.19 92 ILE A CA 1
ATOM 704 C C . ILE A 1 92 ? 15.201 7.581 -38.522 1.00 94.19 92 ILE A C 1
ATOM 706 O O . ILE A 1 92 ? 14.725 8.573 -37.983 1.00 94.19 92 ILE A O 1
ATOM 710 N N . SER A 1 93 ? 14.652 6.372 -38.370 1.00 92.19 93 SER A N 1
ATOM 711 C CA . SER A 1 93 ? 13.443 6.165 -37.557 1.00 92.19 93 SER A CA 1
ATOM 712 C C . SER A 1 93 ? 13.718 6.476 -36.090 1.00 92.19 93 SER A C 1
ATOM 714 O O . SER A 1 93 ? 12.900 7.109 -35.427 1.00 92.19 93 SER A O 1
ATOM 716 N N . ALA A 1 94 ? 14.891 6.094 -35.584 1.00 93.56 94 ALA A N 1
ATOM 717 C CA . ALA A 1 94 ? 15.286 6.377 -34.213 1.00 93.56 94 ALA A CA 1
ATOM 718 C C . ALA A 1 94 ? 15.429 7.878 -33.920 1.00 93.56 94 ALA A C 1
ATOM 720 O O . ALA A 1 94 ? 15.076 8.306 -32.821 1.00 93.56 94 ALA A O 1
ATOM 721 N N . ALA A 1 95 ? 15.859 8.682 -34.899 1.00 94.12 95 ALA A N 1
ATOM 722 C CA . ALA A 1 95 ? 15.921 10.138 -34.777 1.00 94.12 95 ALA A CA 1
ATOM 723 C C . ALA A 1 95 ? 14.545 10.777 -34.517 1.00 94.12 95 ALA A C 1
ATOM 725 O O . ALA A 1 95 ? 14.484 11.838 -33.907 1.00 94.12 95 ALA A O 1
ATOM 726 N N . PHE A 1 96 ? 13.445 10.122 -34.906 1.00 94.12 96 PHE A N 1
ATOM 727 C CA . PHE A 1 96 ? 12.089 10.537 -34.533 1.00 94.12 96 PHE A CA 1
ATOM 728 C C . PHE A 1 96 ? 11.628 9.889 -33.225 1.00 94.12 96 PHE A C 1
ATOM 730 O O . PHE A 1 96 ? 11.079 10.567 -32.357 1.00 94.12 96 PHE A O 1
ATOM 737 N N . VAL A 1 97 ? 11.867 8.583 -33.054 1.00 94.12 97 VAL A N 1
ATOM 738 C CA . VAL A 1 97 ? 11.382 7.833 -31.884 1.00 94.12 97 VAL A CA 1
ATOM 739 C C . VAL A 1 97 ? 12.002 8.337 -30.582 1.00 94.12 97 VAL A C 1
ATOM 741 O O . VAL A 1 97 ? 11.280 8.531 -29.605 1.00 94.12 97 VAL A O 1
ATOM 744 N N . ILE A 1 98 ? 13.320 8.554 -30.542 1.00 94.25 98 ILE A N 1
ATOM 745 C CA . ILE A 1 98 ? 14.039 8.891 -29.306 1.00 94.25 98 ILE A CA 1
ATOM 746 C C . ILE A 1 98 ? 13.611 10.266 -28.760 1.00 94.25 98 ILE A C 1
ATOM 748 O O . ILE A 1 98 ? 13.211 10.315 -27.594 1.00 94.25 98 ILE A O 1
ATOM 752 N N . PRO A 1 99 ? 13.603 11.366 -29.544 1.00 94.81 99 PRO A N 1
ATOM 753 C CA . PRO A 1 99 ? 13.173 12.669 -29.037 1.00 94.81 99 PRO A CA 1
ATOM 754 C C . PRO A 1 99 ? 11.698 12.699 -28.647 1.00 94.81 99 PRO A C 1
ATOM 756 O O . PRO A 1 99 ? 11.361 13.246 -27.604 1.00 94.81 99 PRO A O 1
ATOM 759 N N . LEU A 1 100 ? 10.812 12.075 -29.432 1.00 92.75 100 LEU A N 1
ATOM 760 C CA . LEU A 1 100 ? 9.386 12.012 -29.096 1.00 92.75 100 LEU A CA 1
ATOM 761 C C . LEU A 1 100 ? 9.136 11.188 -27.832 1.00 92.75 100 LEU A C 1
ATOM 763 O O . LEU A 1 100 ? 8.295 11.556 -27.016 1.00 92.75 100 LEU A O 1
ATOM 767 N N . THR A 1 101 ? 9.905 10.118 -27.627 1.00 91.81 101 THR A N 1
ATOM 768 C CA . THR A 1 101 ? 9.872 9.358 -26.374 1.00 91.81 101 THR A CA 1
ATOM 769 C C . THR A 1 101 ? 10.367 10.207 -25.207 1.00 91.81 101 THR A C 1
ATOM 771 O O . THR A 1 101 ? 9.741 10.198 -24.153 1.00 91.81 101 THR A O 1
ATOM 774 N N . PHE A 1 102 ? 11.438 10.984 -25.392 1.00 91.12 102 PHE A N 1
ATOM 775 C CA . PHE A 1 102 ? 11.959 11.896 -24.371 1.00 91.12 102 PHE A CA 1
ATOM 776 C C . PHE A 1 102 ? 10.944 12.994 -24.006 1.00 91.12 102 PHE A C 1
ATOM 778 O O . PHE A 1 102 ? 10.650 13.211 -22.833 1.00 91.12 102 PHE A O 1
ATOM 785 N N . ILE A 1 103 ? 10.316 13.624 -25.001 1.00 91.12 103 ILE A N 1
ATOM 786 C CA . ILE A 1 103 ? 9.230 14.591 -24.788 1.00 91.12 103 ILE A CA 1
ATOM 787 C C . ILE A 1 103 ? 8.053 13.915 -24.074 1.00 91.12 103 ILE A C 1
ATOM 789 O O . ILE A 1 103 ? 7.519 14.456 -23.108 1.00 91.12 103 ILE A O 1
ATOM 793 N N . GLY A 1 104 ? 7.689 12.702 -24.494 1.00 84.69 104 GLY A N 1
ATOM 794 C CA . GLY A 1 104 ? 6.661 11.895 -23.848 1.00 84.69 104 GLY A CA 1
ATOM 795 C C . GLY A 1 104 ? 6.981 11.602 -22.382 1.00 84.69 104 GLY A C 1
ATOM 796 O O . GLY A 1 104 ? 6.094 11.697 -21.542 1.00 84.69 104 GLY A O 1
ATOM 797 N N . THR A 1 105 ? 8.237 11.313 -22.033 1.00 84.81 105 THR A N 1
ATOM 798 C CA . THR A 1 105 ? 8.628 11.123 -20.626 1.00 84.81 105 THR A CA 1
ATOM 799 C C . THR A 1 105 ? 8.492 12.389 -19.784 1.00 84.81 105 THR A C 1
ATOM 801 O O . THR A 1 105 ? 8.255 12.274 -18.587 1.00 84.81 105 THR A O 1
ATOM 804 N N . THR A 1 106 ? 8.595 13.574 -20.390 1.00 86.88 106 THR A N 1
ATOM 805 C CA . THR A 1 106 ? 8.409 14.858 -19.697 1.00 86.88 106 THR A CA 1
ATOM 806 C C . THR A 1 106 ? 6.931 15.242 -19.581 1.00 86.88 106 THR A C 1
ATOM 808 O O . THR A 1 106 ? 6.518 15.795 -18.566 1.00 86.88 106 THR A O 1
ATOM 811 N N . LEU A 1 107 ? 6.123 14.953 -20.607 1.00 87.75 107 LEU A N 1
ATOM 812 C CA . LEU A 1 107 ? 4.697 15.304 -20.647 1.00 87.75 107 LEU A CA 1
ATOM 813 C C . LEU A 1 107 ? 3.816 14.322 -19.867 1.00 87.75 107 LEU A C 1
ATOM 815 O O . LEU A 1 107 ? 2.869 14.731 -19.195 1.00 87.75 107 LEU A O 1
ATOM 819 N N . PHE A 1 108 ? 4.097 13.023 -19.957 1.00 84.81 108 PHE A N 1
ATOM 820 C CA . PHE A 1 108 ? 3.316 12.010 -19.261 1.00 84.81 108 PHE A CA 1
ATOM 821 C C . PHE A 1 108 ? 3.829 11.848 -17.834 1.00 84.81 108 PHE A C 1
ATOM 823 O O . PHE A 1 108 ? 4.942 11.386 -17.598 1.00 84.81 108 PHE A O 1
ATOM 830 N N . ARG A 1 109 ? 2.965 12.155 -16.862 1.00 70.56 109 ARG A N 1
ATOM 831 C CA . ARG A 1 109 ? 3.263 12.011 -15.429 1.00 70.56 109 ARG A CA 1
ATOM 832 C C . ARG A 1 109 ? 3.526 10.557 -15.007 1.00 70.56 109 ARG A C 1
ATOM 834 O O . ARG A 1 109 ? 4.043 10.334 -13.917 1.00 70.56 109 ARG A O 1
ATOM 841 N N . SER A 1 110 ? 3.181 9.568 -15.841 1.00 79.00 110 SER A N 1
ATOM 842 C CA . SER A 1 110 ? 3.438 8.155 -15.551 1.00 79.00 110 SER A CA 1
ATOM 843 C C . SER A 1 110 ? 4.537 7.555 -16.452 1.00 79.00 110 SER A C 1
ATOM 845 O O . SER A 1 110 ? 4.457 7.642 -17.682 1.00 79.00 110 SER A O 1
ATOM 847 N N . PRO A 1 111 ? 5.539 6.863 -15.872 1.00 75.31 111 PRO A N 1
ATOM 848 C CA . PRO A 1 111 ? 6.621 6.222 -16.627 1.00 75.31 111 PRO A CA 1
ATOM 849 C C . PRO A 1 111 ? 6.143 5.018 -17.450 1.00 75.31 111 PRO A C 1
ATOM 851 O O . PRO A 1 111 ? 6.862 4.525 -18.315 1.00 75.31 111 PRO A O 1
ATOM 854 N N . GLN A 1 112 ? 4.939 4.516 -17.169 1.00 82.56 112 GLN A N 1
ATOM 855 C CA . GLN A 1 112 ? 4.329 3.443 -17.937 1.00 82.56 112 GLN A CA 1
ATOM 856 C C . GLN A 1 112 ? 3.739 3.980 -19.245 1.00 82.56 112 GLN A C 1
ATOM 858 O O . GLN A 1 112 ? 4.004 3.405 -20.296 1.00 82.56 112 GLN A O 1
ATOM 863 N N . GLN A 1 113 ? 3.011 5.105 -19.219 1.00 84.06 113 GLN A N 1
ATOM 864 C CA . GLN A 1 113 ? 2.439 5.705 -20.433 1.00 84.06 113 GLN A CA 1
ATOM 865 C C . GLN A 1 113 ? 3.518 6.093 -21.449 1.00 84.06 113 GLN A C 1
ATOM 867 O O . GLN A 1 113 ? 3.360 5.809 -22.634 1.00 84.06 113 GLN A O 1
ATOM 872 N N . SER A 1 114 ? 4.646 6.653 -21.004 1.00 84.31 114 SER A N 1
ATOM 873 C CA . SER A 1 114 ? 5.745 7.018 -21.909 1.00 84.31 114 SER A CA 1
ATOM 874 C C . SER A 1 114 ? 6.369 5.812 -22.626 1.00 84.31 114 SER A C 1
ATOM 876 O O . SER A 1 114 ? 6.744 5.920 -23.793 1.00 84.31 114 SER A O 1
ATOM 878 N N . ARG A 1 115 ? 6.414 4.634 -21.986 1.00 87.38 115 ARG A N 1
ATOM 879 C CA . ARG A 1 115 ? 6.863 3.382 -22.624 1.00 87.38 115 ARG A CA 1
ATOM 880 C C . ARG A 1 115 ? 5.897 2.896 -23.693 1.00 87.38 115 ARG A C 1
ATOM 882 O O . ARG A 1 115 ? 6.345 2.519 -24.770 1.00 87.38 115 ARG A O 1
ATOM 889 N N . TRP A 1 116 ? 4.592 2.913 -23.417 1.00 89.94 116 TRP A N 1
ATOM 890 C CA . TRP A 1 116 ? 3.583 2.526 -24.409 1.00 89.94 116 TRP A CA 1
ATOM 891 C C . TRP A 1 116 ? 3.655 3.414 -25.646 1.00 89.94 116 TRP A C 1
ATOM 893 O O . TRP A 1 116 ? 3.623 2.909 -26.765 1.00 89.94 116 TRP A O 1
ATOM 903 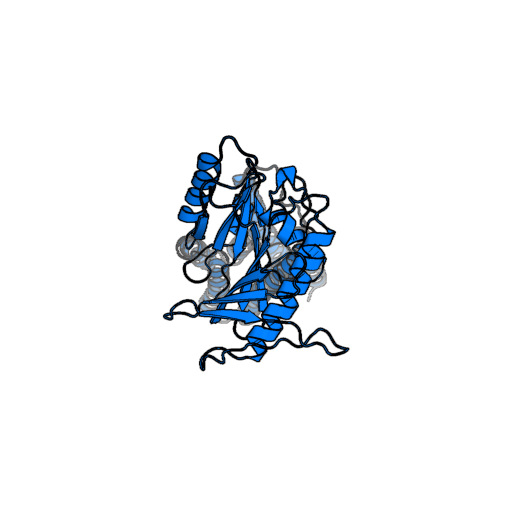N N . VAL A 1 117 ? 3.833 4.720 -25.438 1.00 91.31 117 VAL A N 1
ATOM 904 C CA . VAL A 1 117 ? 4.036 5.683 -26.523 1.00 91.31 117 VAL A CA 1
ATOM 905 C C . VAL A 1 117 ? 5.299 5.351 -27.316 1.00 91.31 117 VAL A C 1
ATOM 907 O O . VAL A 1 117 ? 5.236 5.301 -28.540 1.00 91.31 117 VAL A O 1
ATOM 910 N N . ALA A 1 118 ? 6.416 5.045 -26.651 1.00 92.88 118 ALA A N 1
ATOM 911 C CA . ALA A 1 118 ? 7.656 4.660 -27.325 1.00 92.88 118 ALA A CA 1
ATOM 912 C C . ALA A 1 118 ? 7.497 3.393 -28.184 1.00 92.88 118 ALA A C 1
ATOM 914 O O . ALA A 1 118 ? 7.902 3.380 -29.346 1.00 92.88 118 ALA A O 1
ATOM 915 N N . LEU A 1 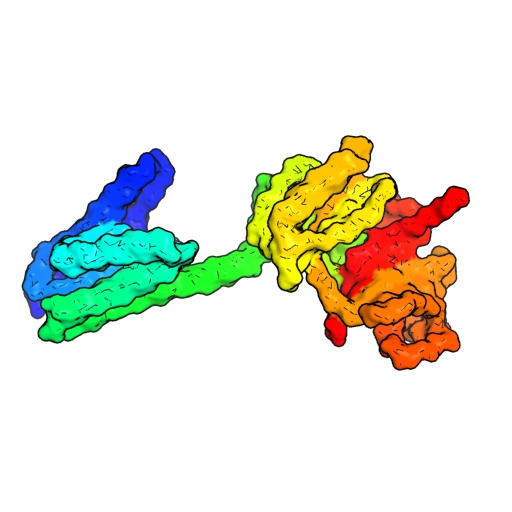119 ? 6.879 2.340 -27.637 1.00 94.69 119 LEU A N 1
ATOM 916 C CA . LEU A 1 119 ? 6.655 1.072 -28.341 1.00 94.69 119 LEU A CA 1
ATOM 917 C C . LEU A 1 119 ? 5.707 1.241 -29.533 1.00 94.69 119 LEU A C 1
ATOM 919 O O . LEU A 1 119 ? 5.994 0.750 -30.624 1.00 94.69 119 LEU A O 1
ATOM 923 N N . ALA A 1 120 ? 4.605 1.972 -29.347 1.00 95.00 120 ALA A N 1
ATOM 924 C CA . ALA A 1 120 ? 3.675 2.282 -30.426 1.00 95.00 120 ALA A CA 1
ATOM 925 C C . ALA A 1 120 ? 4.372 3.076 -31.538 1.00 95.00 120 ALA A C 1
ATOM 927 O O . ALA A 1 120 ? 4.228 2.760 -32.719 1.00 95.00 120 ALA A O 1
ATOM 928 N N . LEU A 1 121 ? 5.190 4.062 -31.166 1.00 95.25 121 LEU A N 1
ATOM 929 C CA . LEU A 1 121 ? 5.918 4.886 -32.118 1.00 95.25 121 LEU A CA 1
ATOM 930 C C . LEU A 1 121 ? 6.955 4.075 -32.907 1.00 95.25 121 LEU A C 1
ATOM 932 O O . LEU A 1 121 ? 7.075 4.281 -34.110 1.00 95.25 121 LEU A O 1
ATOM 936 N N . MET A 1 122 ? 7.648 3.113 -32.286 1.00 95.00 122 MET A N 1
ATOM 937 C CA . MET A 1 122 ? 8.544 2.193 -33.005 1.00 95.00 122 MET A CA 1
ATOM 938 C C . MET A 1 122 ? 7.806 1.408 -34.097 1.00 95.00 122 MET A C 1
ATOM 940 O O . MET A 1 122 ? 8.290 1.335 -35.227 1.00 95.00 122 MET A O 1
ATOM 944 N N . VAL A 1 123 ? 6.623 0.863 -33.789 1.00 96.50 123 VAL A N 1
ATOM 945 C CA . VAL A 1 123 ? 5.798 0.125 -34.764 1.00 96.50 123 VAL A CA 1
ATOM 946 C C . VAL A 1 123 ? 5.366 1.038 -35.911 1.00 96.50 123 VAL A C 1
ATOM 948 O O . VAL A 1 123 ? 5.551 0.687 -37.076 1.00 96.50 123 VAL A O 1
ATOM 951 N N . VAL A 1 124 ? 4.832 2.222 -35.593 1.00 96.69 124 VAL A N 1
ATOM 952 C CA . VAL A 1 124 ? 4.353 3.182 -36.601 1.00 96.69 124 VAL A CA 1
ATOM 953 C C . VAL A 1 124 ? 5.500 3.654 -37.492 1.00 96.69 124 VAL A C 1
ATOM 955 O O . VAL A 1 124 ? 5.346 3.693 -38.711 1.00 96.69 124 VAL A O 1
ATOM 958 N N . MET A 1 125 ? 6.664 3.967 -36.918 1.00 95.31 125 MET A N 1
ATOM 959 C CA . MET A 1 125 ? 7.822 4.410 -37.695 1.00 95.31 125 MET A CA 1
ATOM 960 C C . MET A 1 125 ? 8.353 3.296 -38.605 1.00 95.31 125 MET A C 1
ATOM 962 O O . MET A 1 125 ? 8.614 3.557 -39.777 1.00 95.31 125 MET A O 1
ATOM 966 N N . ASN A 1 126 ? 8.454 2.049 -38.133 1.00 93.56 126 ASN A N 1
ATOM 967 C CA . ASN A 1 126 ? 8.861 0.934 -38.996 1.00 93.56 126 ASN A CA 1
ATOM 968 C C . ASN A 1 126 ? 7.858 0.694 -40.135 1.00 93.56 126 ASN A C 1
ATOM 970 O O . ASN A 1 126 ? 8.272 0.485 -41.275 1.00 93.56 126 ASN A O 1
ATOM 974 N N . ALA A 1 127 ? 6.555 0.795 -39.861 1.00 94.62 127 ALA A N 1
ATOM 975 C CA . ALA A 1 127 ? 5.521 0.677 -40.887 1.00 94.62 127 ALA A CA 1
ATOM 976 C C . ALA A 1 127 ? 5.568 1.819 -41.918 1.00 94.62 127 ALA A C 1
ATOM 978 O O . ALA A 1 127 ? 5.368 1.577 -43.106 1.00 94.62 127 ALA A O 1
ATOM 979 N N . ALA A 1 128 ? 5.871 3.046 -41.485 1.00 94.69 128 ALA A N 1
ATOM 980 C CA . ALA A 1 128 ? 5.965 4.210 -42.362 1.00 94.69 128 ALA A CA 1
ATOM 981 C C . ALA A 1 128 ? 7.218 4.186 -43.253 1.00 94.69 128 ALA A C 1
ATOM 983 O O . ALA A 1 128 ? 7.134 4.482 -44.444 1.00 94.69 128 ALA A O 1
ATOM 984 N N . PHE A 1 129 ? 8.378 3.826 -42.695 1.00 92.12 129 PHE A N 1
ATOM 985 C CA . PHE A 1 129 ? 9.652 3.852 -43.421 1.00 92.12 129 PHE A CA 1
ATOM 986 C C . PHE A 1 129 ? 9.937 2.568 -44.211 1.00 92.12 129 PHE A C 1
ATOM 988 O O . PHE A 1 129 ? 10.656 2.618 -45.207 1.00 92.12 129 PHE A O 1
ATOM 995 N N . GLN A 1 130 ? 9.386 1.420 -43.802 1.00 90.94 130 GLN A N 1
ATOM 996 C CA . GLN A 1 130 ? 9.606 0.128 -44.464 1.00 90.94 130 GLN A CA 1
ATOM 997 C C . GLN A 1 130 ? 8.291 -0.643 -44.704 1.00 90.94 130 GLN A C 1
ATOM 999 O O . GLN A 1 130 ? 8.178 -1.810 -44.325 1.00 90.94 130 GLN A O 1
ATOM 1004 N N . PRO A 1 131 ? 7.297 -0.053 -45.401 1.00 89.69 131 PRO A N 1
ATOM 1005 C CA . PRO A 1 131 ? 5.957 -0.637 -45.546 1.00 89.69 131 PRO A CA 1
ATOM 1006 C C . PRO A 1 131 ? 5.943 -1.979 -46.292 1.00 89.69 131 PRO A C 1
ATOM 1008 O O . PRO A 1 131 ? 5.032 -2.783 -46.118 1.00 89.69 131 PRO A O 1
ATOM 1011 N N . ARG A 1 132 ? 6.952 -2.235 -47.135 1.00 92.38 132 ARG A N 1
ATOM 1012 C CA . ARG A 1 132 ? 7.077 -3.487 -47.901 1.00 92.38 132 ARG A CA 1
ATOM 1013 C C . ARG A 1 132 ? 7.630 -4.648 -47.073 1.00 92.38 132 ARG A C 1
ATOM 1015 O O . ARG A 1 132 ? 7.493 -5.791 -47.496 1.00 92.38 132 ARG A O 1
ATOM 1022 N N . ASN A 1 133 ? 8.241 -4.377 -45.919 1.00 91.75 133 ASN A N 1
ATOM 1023 C CA . ASN A 1 133 ? 8.785 -5.413 -45.049 1.00 91.75 133 ASN A CA 1
ATOM 1024 C C . ASN A 1 133 ? 7.784 -5.750 -43.936 1.00 91.75 133 ASN A C 1
ATOM 1026 O O . ASN A 1 133 ? 7.918 -5.330 -42.785 1.00 91.75 133 ASN A O 1
ATOM 1030 N N . SER A 1 134 ? 6.756 -6.517 -44.297 1.00 93.56 134 SER A N 1
ATOM 1031 C CA . SER A 1 134 ? 5.716 -6.951 -43.361 1.00 93.56 134 SER A CA 1
ATOM 1032 C C . SER A 1 134 ? 6.278 -7.795 -42.214 1.00 93.56 134 SER A C 1
ATOM 1034 O O . SER A 1 134 ? 5.803 -7.672 -41.086 1.00 93.56 134 SER A O 1
ATOM 1036 N N . ALA A 1 135 ? 7.328 -8.585 -42.466 1.00 93.81 135 ALA A N 1
ATOM 1037 C CA . ALA A 1 135 ? 8.004 -9.373 -41.439 1.00 93.81 135 ALA A CA 1
ATOM 1038 C C . ALA A 1 135 ? 8.588 -8.482 -40.329 1.00 93.81 135 ALA A C 1
ATOM 1040 O O . ALA A 1 135 ? 8.373 -8.756 -39.148 1.00 93.81 135 ALA A O 1
ATOM 1041 N N . LEU A 1 136 ? 9.246 -7.374 -40.686 1.00 93.12 136 LEU A N 1
ATOM 1042 C CA . LEU A 1 136 ? 9.786 -6.420 -39.714 1.00 93.12 136 LEU A CA 1
ATOM 1043 C C . LEU A 1 136 ? 8.687 -5.786 -38.851 1.00 93.12 136 LEU A C 1
ATOM 1045 O O . LEU A 1 136 ? 8.831 -5.683 -37.630 1.00 93.12 136 LEU A O 1
ATOM 1049 N N . ILE A 1 137 ? 7.583 -5.369 -39.475 1.00 94.69 137 ILE A N 1
ATOM 1050 C CA . ILE A 1 137 ? 6.449 -4.749 -38.775 1.00 94.69 137 ILE A CA 1
ATOM 1051 C C . ILE A 1 137 ? 5.851 -5.743 -37.777 1.00 94.69 137 ILE A C 1
ATOM 1053 O O . ILE A 1 137 ? 5.703 -5.417 -36.598 1.00 94.69 137 ILE A O 1
ATOM 1057 N N . VAL A 1 138 ? 5.581 -6.974 -38.224 1.00 96.62 138 VAL A N 1
ATOM 1058 C CA . VAL A 1 138 ? 5.052 -8.043 -37.368 1.00 96.62 138 VAL A CA 1
ATOM 1059 C C . VAL A 1 138 ? 6.000 -8.321 -36.204 1.00 96.62 138 VAL A C 1
ATOM 1061 O O . VAL A 1 138 ? 5.552 -8.363 -35.062 1.00 96.62 138 VAL A O 1
ATOM 1064 N N . MET A 1 139 ? 7.310 -8.426 -36.441 1.00 96.38 139 MET A N 1
ATOM 1065 C CA . MET A 1 139 ? 8.271 -8.677 -35.360 1.00 96.38 139 MET A CA 1
ATOM 1066 C C . MET A 1 139 ? 8.404 -7.501 -34.390 1.00 96.38 139 MET A C 1
ATOM 1068 O O . MET A 1 139 ? 8.615 -7.714 -33.197 1.00 96.38 139 MET A O 1
ATOM 1072 N N . THR A 1 140 ? 8.209 -6.266 -34.855 1.00 95.88 140 THR A N 1
ATOM 1073 C CA . THR A 1 140 ? 8.175 -5.087 -33.976 1.00 95.88 140 THR A CA 1
ATOM 1074 C C . THR A 1 140 ? 6.922 -5.105 -33.093 1.00 95.88 140 THR A C 1
ATOM 1076 O O . THR A 1 140 ? 7.011 -4.809 -31.903 1.00 95.88 140 THR A O 1
ATOM 1079 N N . ILE A 1 141 ? 5.771 -5.520 -33.637 1.00 96.81 141 ILE A N 1
ATOM 1080 C CA . ILE A 1 141 ? 4.532 -5.719 -32.867 1.00 96.81 141 ILE A CA 1
ATOM 1081 C C . ILE A 1 141 ? 4.718 -6.829 -31.829 1.00 96.81 141 ILE A C 1
ATOM 1083 O O . ILE A 1 141 ? 4.344 -6.644 -30.674 1.00 96.81 141 ILE A O 1
ATOM 1087 N N . VAL A 1 142 ? 5.327 -7.957 -32.208 1.00 96.12 142 VAL A N 1
ATOM 1088 C CA . VAL A 1 142 ? 5.622 -9.053 -31.273 1.00 96.12 142 VAL A CA 1
ATOM 1089 C C . VAL A 1 142 ? 6.544 -8.571 -30.156 1.00 96.12 142 VAL A C 1
ATOM 1091 O O . VAL A 1 142 ? 6.249 -8.807 -28.988 1.00 96.12 142 VAL A O 1
ATOM 1094 N N . MET A 1 143 ? 7.620 -7.851 -30.483 1.00 95.94 143 MET A N 1
ATOM 1095 C CA . MET A 1 143 ? 8.535 -7.281 -29.492 1.00 95.94 143 MET A CA 1
ATOM 1096 C C . MET A 1 143 ? 7.798 -6.346 -28.526 1.00 95.94 143 MET A C 1
ATOM 1098 O O . MET A 1 143 ? 7.895 -6.531 -27.313 1.00 95.94 143 MET A O 1
ATOM 1102 N N . ALA A 1 144 ? 6.997 -5.408 -29.042 1.00 95.56 144 ALA A N 1
ATOM 1103 C CA . ALA A 1 144 ? 6.183 -4.521 -28.216 1.00 95.56 144 ALA A CA 1
ATOM 1104 C C . ALA A 1 144 ? 5.221 -5.313 -27.316 1.00 95.56 144 ALA A C 1
ATOM 1106 O O . ALA A 1 144 ? 5.148 -5.052 -26.118 1.00 95.56 144 ALA A O 1
ATOM 1107 N N . GLY A 1 145 ? 4.556 -6.332 -27.865 1.00 94.94 145 GLY A N 1
ATOM 1108 C CA . GLY A 1 145 ? 3.671 -7.228 -27.127 1.00 94.94 145 GLY A CA 1
ATOM 1109 C C . GLY A 1 145 ? 4.379 -7.971 -25.993 1.00 94.94 145 GLY A C 1
ATOM 1110 O O . GLY A 1 145 ? 3.858 -8.008 -24.883 1.00 94.94 145 GLY A O 1
ATOM 1111 N N . VAL A 1 146 ? 5.583 -8.502 -26.229 1.00 93.56 146 VAL A N 1
ATOM 1112 C CA . VAL A 1 146 ? 6.395 -9.179 -25.201 1.00 93.56 146 VAL A CA 1
ATOM 1113 C C . VAL A 1 146 ? 6.772 -8.215 -24.077 1.00 93.56 146 VAL A C 1
ATOM 1115 O O . VAL A 1 146 ? 6.630 -8.562 -22.904 1.00 93.56 146 VAL A O 1
ATOM 1118 N N . VAL A 1 147 ? 7.209 -6.998 -24.414 1.00 91.69 147 VAL A N 1
ATOM 1119 C CA . VAL A 1 147 ? 7.569 -5.970 -23.423 1.00 91.69 147 VAL A CA 1
ATOM 1120 C C . VAL A 1 147 ? 6.351 -5.579 -22.585 1.00 91.69 147 VAL A C 1
ATOM 1122 O O . VAL A 1 147 ? 6.419 -5.573 -21.355 1.00 91.69 147 VAL A O 1
ATOM 1125 N N . SER A 1 148 ? 5.228 -5.308 -23.246 1.00 90.62 148 SER A N 1
ATOM 1126 C CA . SER A 1 148 ? 3.960 -4.936 -22.624 1.00 90.62 148 SER A CA 1
ATOM 1127 C C . SER A 1 148 ? 3.390 -6.035 -21.728 1.00 90.62 148 SER A C 1
ATOM 1129 O O . SER A 1 148 ? 2.990 -5.766 -20.594 1.00 90.62 148 SER A O 1
ATOM 1131 N N . TRP A 1 149 ? 3.390 -7.279 -22.207 1.00 89.12 149 TRP A N 1
ATOM 1132 C CA . TRP A 1 149 ? 2.930 -8.442 -21.452 1.00 89.12 149 TRP A CA 1
ATOM 1133 C C . TRP A 1 149 ? 3.809 -8.700 -20.226 1.00 89.12 149 TRP A C 1
ATOM 1135 O O . TRP A 1 149 ? 3.289 -8.917 -19.129 1.00 89.12 149 TRP A O 1
ATOM 1145 N N . GLY A 1 150 ? 5.133 -8.614 -20.388 1.00 84.69 150 GLY A N 1
ATOM 1146 C CA . GLY A 1 150 ? 6.083 -8.754 -19.290 1.00 84.69 150 GLY A CA 1
ATOM 1147 C C . GLY A 1 150 ? 5.880 -7.695 -18.203 1.00 84.69 150 GLY A C 1
ATOM 1148 O O . GLY A 1 150 ? 5.844 -8.030 -17.017 1.00 84.69 150 GLY A O 1
ATOM 1149 N N . ASP A 1 151 ? 5.671 -6.432 -18.593 1.00 81.69 151 ASP A N 1
ATOM 1150 C CA . ASP A 1 151 ? 5.391 -5.346 -17.649 1.00 81.69 151 ASP A CA 1
ATOM 1151 C C . ASP A 1 151 ? 4.036 -5.538 -16.939 1.00 81.69 151 ASP A C 1
ATOM 1153 O O . ASP A 1 151 ? 3.976 -5.390 -15.718 1.00 81.69 151 ASP A O 1
ATOM 1157 N N . GLN A 1 152 ? 2.973 -5.948 -17.644 1.00 81.31 152 GLN A N 1
ATOM 1158 C CA . GLN A 1 152 ? 1.663 -6.224 -17.035 1.00 81.31 152 GLN A CA 1
ATOM 1159 C C . GLN A 1 152 ? 1.723 -7.380 -16.028 1.00 81.31 152 GLN A C 1
ATOM 1161 O O . GLN A 1 152 ? 1.272 -7.237 -14.889 1.00 81.31 152 GLN A O 1
ATOM 1166 N N . LYS A 1 153 ? 2.314 -8.518 -16.413 1.00 77.62 153 LYS A N 1
ATOM 1167 C CA . LYS A 1 153 ? 2.448 -9.689 -15.532 1.00 77.62 153 LYS A CA 1
ATOM 1168 C C . LYS A 1 153 ? 3.278 -9.385 -14.294 1.00 77.62 153 LYS A C 1
ATOM 1170 O O . LYS A 1 153 ? 3.003 -9.925 -13.221 1.00 77.62 153 LYS A O 1
ATOM 1175 N N . ARG A 1 154 ? 4.275 -8.511 -14.420 1.00 69.06 154 ARG A N 1
ATOM 1176 C CA . ARG A 1 154 ? 5.062 -8.035 -13.285 1.00 69.06 154 ARG A CA 1
ATOM 1177 C C . ARG A 1 154 ? 4.234 -7.156 -12.361 1.00 69.06 154 ARG A C 1
ATOM 1179 O O . ARG A 1 154 ? 4.316 -7.369 -11.162 1.00 69.06 154 ARG A O 1
ATOM 1186 N N . THR A 1 155 ? 3.419 -6.240 -12.881 1.00 66.81 155 THR A N 1
ATOM 1187 C CA . THR A 1 155 ? 2.498 -5.450 -12.050 1.00 66.81 155 THR A CA 1
ATOM 1188 C C . THR A 1 155 ? 1.523 -6.365 -11.313 1.00 66.81 155 THR A C 1
ATOM 1190 O O . THR A 1 155 ? 1.425 -6.273 -10.100 1.00 66.81 155 THR A O 1
ATOM 1193 N N . GLU A 1 156 ? 0.910 -7.342 -11.986 1.00 68.75 156 GLU A N 1
ATOM 1194 C CA . GLU A 1 156 ? 0.029 -8.336 -11.347 1.00 68.75 156 GLU A CA 1
ATOM 1195 C C . GLU A 1 156 ? 0.751 -9.155 -10.261 1.00 68.75 156 GLU A C 1
ATOM 1197 O O . GLU A 1 156 ? 0.212 -9.378 -9.175 1.00 68.75 156 GLU A O 1
ATOM 1202 N N . THR A 1 157 ? 1.987 -9.591 -10.529 1.00 58.62 157 THR A N 1
ATOM 1203 C CA . THR A 1 157 ? 2.803 -10.362 -9.576 1.00 58.62 157 THR A CA 1
ATOM 1204 C C . THR A 1 157 ? 3.268 -9.494 -8.414 1.00 58.62 157 THR A C 1
ATOM 1206 O O . THR A 1 157 ? 3.236 -9.953 -7.278 1.00 58.62 157 THR A O 1
ATOM 1209 N N . ALA A 1 158 ? 3.640 -8.240 -8.661 1.00 54.78 158 ALA A N 1
ATOM 1210 C CA . ALA A 1 158 ? 3.997 -7.263 -7.643 1.00 54.78 158 ALA A CA 1
ATOM 1211 C C . ALA A 1 158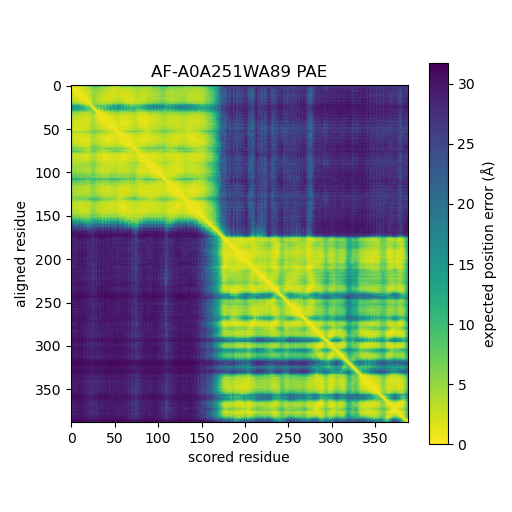 ? 2.784 -6.904 -6.782 1.00 54.78 158 ALA A C 1
ATOM 1213 O O . ALA A 1 158 ? 2.929 -6.860 -5.575 1.00 54.78 158 ALA A O 1
ATOM 1214 N N . THR A 1 159 ? 1.581 -6.765 -7.344 1.00 52.59 159 THR A N 1
ATOM 1215 C CA . THR A 1 159 ? 0.339 -6.548 -6.584 1.00 52.59 159 THR A CA 1
ATOM 1216 C C . THR A 1 159 ? -0.060 -7.787 -5.780 1.00 52.59 159 THR A C 1
ATOM 1218 O O . THR A 1 159 ? -0.505 -7.670 -4.644 1.00 52.59 159 THR A O 1
ATOM 1221 N N . ARG A 1 160 ? 0.119 -8.999 -6.322 1.00 46.09 160 ARG A N 1
ATOM 1222 C CA . ARG A 1 160 ? -0.190 -10.259 -5.620 1.00 46.09 160 ARG A CA 1
ATOM 1223 C C . ARG A 1 160 ? 0.846 -10.606 -4.549 1.00 46.09 160 ARG A C 1
ATOM 1225 O O . ARG A 1 160 ? 0.490 -11.178 -3.524 1.00 46.09 160 ARG A O 1
ATOM 1232 N N . THR A 1 161 ? 2.109 -10.259 -4.785 1.00 41.69 161 THR A N 1
ATOM 1233 C CA . THR A 1 161 ? 3.204 -10.393 -3.819 1.00 41.69 161 THR A CA 1
ATOM 1234 C C . THR A 1 161 ? 3.110 -9.289 -2.782 1.00 41.69 161 THR A C 1
ATOM 1236 O O . THR A 1 161 ? 3.207 -9.618 -1.619 1.00 41.69 161 THR A O 1
ATOM 1239 N N . ALA A 1 162 ? 2.785 -8.043 -3.136 1.00 38.09 162 ALA A N 1
ATOM 1240 C CA . ALA A 1 162 ? 2.425 -6.988 -2.185 1.00 38.09 162 ALA A CA 1
ATOM 1241 C C . ALA A 1 162 ? 1.279 -7.463 -1.289 1.00 38.09 162 ALA A C 1
ATOM 1243 O O . ALA A 1 162 ? 1.504 -7.609 -0.104 1.00 38.09 162 ALA A O 1
ATOM 1244 N N . LYS A 1 163 ? 0.161 -7.954 -1.837 1.00 38.53 163 LYS A N 1
ATOM 1245 C CA . LYS A 1 163 ? -0.941 -8.532 -1.042 1.00 38.53 163 LYS A CA 1
ATOM 1246 C C . LYS A 1 163 ? -0.587 -9.775 -0.209 1.00 38.53 163 LYS A C 1
ATOM 1248 O O . LYS A 1 163 ? -1.359 -10.143 0.664 1.00 38.53 163 LYS A O 1
ATOM 1253 N N . LYS A 1 164 ? 0.517 -10.484 -0.474 1.00 32.94 164 LYS A N 1
ATOM 1254 C CA . LYS A 1 164 ? 0.923 -11.705 0.268 1.00 32.94 164 LYS A CA 1
ATOM 1255 C C . LYS A 1 164 ? 2.096 -11.454 1.229 1.00 32.94 164 LYS A C 1
ATOM 1257 O O . LYS A 1 164 ? 2.225 -12.137 2.241 1.00 32.94 164 LYS A O 1
ATOM 1262 N N . THR A 1 165 ? 2.915 -10.456 0.922 1.00 35.84 165 THR A N 1
ATOM 1263 C CA . THR A 1 165 ? 4.066 -9.938 1.670 1.00 35.84 165 THR A CA 1
ATOM 1264 C C . THR A 1 165 ? 3.620 -8.831 2.635 1.00 35.84 165 THR A C 1
ATOM 1266 O O . THR A 1 165 ? 4.175 -8.741 3.722 1.00 35.84 165 THR A O 1
ATOM 1269 N N . GLU A 1 166 ? 2.535 -8.106 2.347 1.00 36.19 166 GLU A N 1
ATOM 1270 C CA . GLU A 1 166 ? 1.793 -7.256 3.298 1.00 36.19 166 GLU A CA 1
ATOM 1271 C C . GLU A 1 166 ? 1.216 -8.079 4.455 1.00 36.19 166 GLU A C 1
ATOM 1273 O O . GLU A 1 166 ? 1.168 -7.601 5.579 1.00 36.19 166 GLU A O 1
ATOM 1278 N N . TYR A 1 167 ? 0.877 -9.353 4.224 1.00 37.69 167 TYR A N 1
ATOM 1279 C CA . TYR A 1 167 ? 0.396 -10.257 5.275 1.00 37.69 167 TYR A CA 1
ATOM 1280 C C . TYR A 1 167 ? 1.507 -11.039 5.999 1.00 37.69 167 TYR A C 1
ATOM 1282 O O . TYR A 1 167 ? 1.212 -11.732 6.971 1.00 37.69 167 TYR A O 1
ATOM 1290 N N . ARG A 1 168 ? 2.776 -11.000 5.548 1.00 31.34 168 ARG A N 1
ATOM 1291 C CA . ARG A 1 168 ? 3.822 -11.874 6.134 1.00 31.34 168 ARG A CA 1
ATOM 1292 C C . ARG A 1 168 ? 5.248 -11.317 6.238 1.00 31.34 168 ARG A C 1
ATOM 1294 O O . ARG A 1 168 ? 6.042 -11.921 6.949 1.00 31.34 168 ARG A O 1
ATOM 1301 N N . ALA A 1 169 ? 5.594 -10.207 5.586 1.00 34.59 169 ALA A N 1
ATOM 1302 C CA . ALA A 1 169 ? 6.943 -9.620 5.623 1.00 34.59 169 ALA A CA 1
ATOM 1303 C C . ALA A 1 169 ? 6.999 -8.174 6.144 1.00 34.59 169 ALA A C 1
ATOM 1305 O O . ALA A 1 169 ? 8.037 -7.522 6.036 1.00 34.59 169 ALA A O 1
ATOM 1306 N N . PHE A 1 170 ? 5.939 -7.700 6.802 1.00 40.59 170 PHE A N 1
ATOM 1307 C CA . PHE A 1 170 ? 6.023 -6.570 7.730 1.00 40.59 170 PHE A CA 1
ATOM 1308 C C . PHE A 1 170 ? 6.750 -6.987 9.023 1.00 40.59 170 PHE A C 1
ATOM 1310 O O . PHE A 1 170 ? 6.145 -7.076 10.083 1.00 40.59 170 PHE A O 1
ATOM 1317 N N . ARG A 1 171 ? 8.053 -7.290 8.918 1.00 48.00 171 ARG A N 1
ATOM 1318 C CA . ARG A 1 171 ? 9.059 -7.171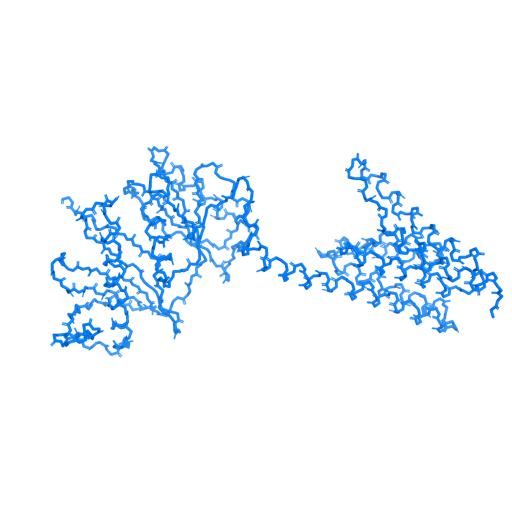 9.995 1.00 48.00 171 ARG A CA 1
ATOM 1319 C C . ARG A 1 171 ? 10.449 -6.986 9.367 1.00 48.00 171 ARG A C 1
ATOM 1321 O O . ARG A 1 171 ? 11.071 -7.971 8.969 1.00 48.00 171 ARG A O 1
ATOM 1328 N N . PRO A 1 172 ? 10.946 -5.741 9.285 1.00 36.19 172 PRO A N 1
ATOM 1329 C CA . PRO A 1 172 ? 12.249 -5.442 9.886 1.00 36.19 172 PRO A CA 1
ATOM 1330 C C . PRO A 1 172 ? 12.266 -4.108 10.662 1.00 36.19 172 PRO A C 1
ATOM 1332 O O . PRO A 1 172 ? 11.435 -3.230 10.449 1.00 36.19 172 PRO A O 1
ATOM 1335 N N . ALA A 1 173 ? 13.216 -4.007 11.599 1.00 37.06 173 ALA A N 1
ATOM 1336 C CA . ALA A 1 173 ? 13.388 -2.959 12.611 1.00 37.06 173 ALA A CA 1
ATOM 1337 C C . ALA A 1 173 ? 13.054 -1.532 12.123 1.00 37.06 173 ALA A C 1
ATOM 1339 O O . ALA A 1 173 ? 13.685 -1.034 11.197 1.00 37.06 173 ALA A O 1
ATOM 1340 N N . GLY A 1 174 ? 12.066 -0.897 12.768 1.00 51.66 174 GLY A N 1
ATOM 1341 C CA . GLY A 1 174 ? 11.494 0.404 12.376 1.00 51.66 174 GLY A CA 1
ATOM 1342 C C . GLY A 1 174 ? 10.016 0.352 11.958 1.00 51.66 174 GLY A C 1
ATOM 1343 O O . GLY A 1 174 ? 9.466 1.349 11.514 1.00 51.66 174 GLY A O 1
ATOM 1344 N N . THR A 1 175 ? 9.362 -0.810 12.072 1.00 61.25 175 THR A N 1
ATOM 1345 C CA . THR A 1 175 ? 7.969 -1.013 11.654 1.00 61.25 175 THR A CA 1
ATOM 1346 C C . THR A 1 175 ? 6.973 -0.381 12.629 1.00 61.25 175 THR A C 1
ATOM 1348 O O . THR A 1 175 ? 6.953 -0.738 13.809 1.00 61.25 175 THR A O 1
ATOM 1351 N N . ILE A 1 176 ? 6.122 0.507 12.116 1.00 74.81 176 ILE A N 1
ATOM 1352 C CA . ILE A 1 176 ? 4.982 1.091 12.832 1.00 74.81 176 ILE A CA 1
ATOM 1353 C C . ILE A 1 176 ? 4.094 -0.049 13.341 1.00 74.81 176 ILE A C 1
ATOM 1355 O O . ILE A 1 176 ? 3.764 -0.968 12.587 1.00 74.81 176 ILE A O 1
ATOM 1359 N N . ALA A 1 177 ? 3.746 -0.020 14.627 1.00 87.44 177 ALA A N 1
ATOM 1360 C CA . ALA A 1 177 ? 2.973 -1.093 15.239 1.00 87.44 177 ALA A CA 1
ATOM 1361 C C . ALA A 1 177 ? 1.549 -1.143 14.671 1.00 87.44 177 ALA A C 1
ATOM 1363 O O . ALA A 1 177 ? 1.003 -0.139 14.222 1.00 87.44 177 ALA A O 1
ATOM 1364 N N . THR A 1 178 ? 0.924 -2.314 14.705 1.00 91.00 178 THR A N 1
ATOM 1365 C CA . THR A 1 178 ? -0.444 -2.514 14.211 1.00 91.00 178 THR A CA 1
ATOM 1366 C C . THR A 1 178 ? -1.382 -2.913 15.343 1.00 91.00 178 THR A C 1
ATOM 1368 O O . THR A 1 178 ? -0.952 -3.394 16.392 1.00 91.00 178 THR A O 1
ATOM 1371 N N . LEU A 1 179 ? -2.691 -2.762 15.129 1.00 90.19 179 LEU A N 1
ATOM 1372 C CA . LEU A 1 179 ? -3.699 -3.298 16.052 1.00 90.19 179 LEU A CA 1
ATOM 1373 C C . LEU A 1 179 ? -3.754 -4.838 16.060 1.00 90.19 179 LEU A C 1
ATOM 1375 O O . LEU A 1 179 ? -4.450 -5.413 16.888 1.00 90.19 179 LEU A O 1
ATOM 1379 N N . ASP A 1 180 ? -3.040 -5.517 15.161 1.00 89.38 180 ASP A N 1
ATOM 1380 C CA . ASP A 1 180 ? -2.893 -6.977 15.193 1.00 89.38 180 ASP A CA 1
ATOM 1381 C C . ASP A 1 180 ? -1.782 -7.428 16.161 1.00 89.38 180 ASP A C 1
ATOM 1383 O O . ASP A 1 180 ? -1.746 -8.587 16.585 1.00 89.38 180 ASP A O 1
ATOM 1387 N N . ASP A 1 181 ? -0.891 -6.513 16.558 1.00 88.06 181 ASP A N 1
ATOM 1388 C CA . ASP A 1 181 ? 0.221 -6.802 17.457 1.00 88.06 181 ASP A CA 1
ATOM 1389 C C . ASP A 1 181 ? -0.204 -6.871 18.935 1.00 88.06 181 ASP A C 1
ATOM 1391 O O . ASP A 1 181 ? -1.177 -6.270 19.394 1.00 88.06 181 ASP A O 1
ATOM 1395 N N . ALA A 1 182 ? 0.588 -7.581 19.743 1.00 87.44 182 ALA A N 1
ATOM 1396 C CA . ALA A 1 182 ? 0.450 -7.562 21.197 1.00 87.44 182 ALA A CA 1
ATOM 1397 C C . ALA A 1 182 ? 1.042 -6.260 21.771 1.00 87.44 182 ALA A C 1
ATOM 1399 O O . ALA A 1 182 ? 2.220 -6.194 22.132 1.00 87.44 182 ALA A O 1
ATOM 1400 N N . LEU A 1 183 ? 0.216 -5.216 21.844 1.00 88.94 183 LEU A N 1
ATOM 1401 C CA . LEU A 1 183 ? 0.617 -3.896 22.329 1.00 88.94 183 LEU A CA 1
ATOM 1402 C C . LEU A 1 183 ? 0.767 -3.855 23.858 1.00 88.94 183 LEU A C 1
ATOM 1404 O O . LEU A 1 183 ? 0.022 -4.497 24.603 1.00 88.94 183 LEU A O 1
ATOM 1408 N N . LYS A 1 184 ? 1.748 -3.080 24.336 1.00 87.12 184 LYS A N 1
ATOM 1409 C CA . LYS A 1 184 ? 1.967 -2.836 25.769 1.00 87.12 184 LYS A CA 1
ATOM 1410 C C . LYS A 1 184 ? 1.284 -1.541 26.181 1.00 87.12 184 LYS A C 1
ATOM 1412 O O . LYS A 1 184 ? 1.561 -0.499 25.588 1.00 87.12 184 LYS A O 1
ATOM 1417 N N . LEU A 1 185 ? 0.495 -1.603 27.254 1.00 84.81 185 LEU A N 1
ATOM 1418 C CA . LEU A 1 185 ? -0.247 -0.457 27.775 1.00 84.81 185 LEU A CA 1
ATOM 1419 C C . LEU A 1 185 ? 0.652 0.757 28.022 1.00 84.81 185 LEU A C 1
ATOM 1421 O O . LEU A 1 185 ? 0.333 1.844 27.561 1.00 84.81 185 LEU A O 1
ATOM 1425 N N . GLN A 1 186 ? 1.811 0.554 28.657 1.00 84.06 186 GLN A N 1
ATOM 1426 C CA . GLN A 1 186 ? 2.733 1.639 29.011 1.00 84.06 186 GLN A CA 1
ATOM 1427 C C . GLN A 1 186 ? 3.308 2.380 27.800 1.00 84.06 186 GLN A C 1
ATOM 1429 O O . GLN A 1 186 ? 3.848 3.460 27.976 1.00 84.06 186 GLN A O 1
ATOM 1434 N N . LYS A 1 187 ? 3.243 1.798 26.595 1.00 84.38 187 LYS A N 1
ATOM 1435 C CA . LYS A 1 187 ? 3.801 2.391 25.373 1.00 84.38 187 LYS A CA 1
ATOM 1436 C C . LYS A 1 187 ? 2.710 2.881 24.422 1.00 84.38 187 LYS A C 1
ATOM 1438 O O . LYS A 1 187 ? 2.849 3.941 23.832 1.00 84.38 187 LYS A O 1
ATOM 1443 N N . ALA A 1 188 ? 1.657 2.084 24.244 1.00 86.31 188 ALA A N 1
ATOM 1444 C CA . ALA A 1 188 ? 0.617 2.319 23.245 1.00 86.31 188 ALA A CA 1
ATOM 1445 C C . ALA A 1 188 ? -0.614 3.045 23.802 1.00 86.31 188 ALA A C 1
ATOM 1447 O O . ALA A 1 188 ? -1.475 3.448 23.029 1.00 86.31 188 ALA A O 1
ATOM 1448 N N . GLY A 1 189 ? -0.728 3.195 25.123 1.00 86.25 189 GLY A N 1
ATOM 1449 C CA . GLY A 1 189 ? -1.888 3.805 25.764 1.00 86.25 189 GLY A CA 1
ATOM 1450 C C . GLY A 1 189 ? -3.122 2.901 25.789 1.00 86.25 189 GLY A C 1
ATOM 1451 O O . GLY A 1 189 ? -3.114 1.757 25.313 1.00 86.25 189 GLY A O 1
ATOM 1452 N N . HIS A 1 190 ? -4.187 3.415 26.403 1.00 84.94 190 HIS A N 1
ATOM 1453 C CA . HIS A 1 190 ? -5.397 2.651 26.692 1.00 84.94 190 HIS A CA 1
ATOM 1454 C C . HIS A 1 190 ? -6.159 2.217 25.437 1.00 84.94 190 HIS A C 1
ATOM 1456 O O . HIS A 1 190 ? -6.448 1.029 25.291 1.00 84.94 190 HIS A O 1
ATOM 1462 N N . LEU A 1 191 ? -6.439 3.153 24.526 1.00 87.44 191 LEU A N 1
ATOM 1463 C CA . LEU A 1 191 ? -7.260 2.912 23.337 1.00 87.44 191 LEU A CA 1
ATOM 1464 C C . LEU A 1 191 ? -6.630 1.856 22.420 1.00 87.44 191 LEU A C 1
ATOM 1466 O O . LEU A 1 191 ? -7.267 0.856 22.093 1.00 87.44 191 LEU A O 1
ATOM 1470 N N . ALA A 1 192 ? -5.361 2.038 22.051 1.00 90.75 192 ALA A N 1
ATOM 1471 C CA . ALA A 1 192 ? -4.653 1.122 21.161 1.00 90.75 192 ALA A CA 1
ATOM 1472 C C . ALA A 1 192 ? -4.576 -0.295 21.749 1.00 90.75 192 ALA A C 1
ATOM 1474 O O . ALA A 1 192 ? -4.847 -1.279 21.063 1.00 90.75 192 ALA A O 1
ATOM 1475 N N . THR A 1 193 ? -4.249 -0.407 23.041 1.00 89.62 193 THR A N 1
ATOM 1476 C CA . THR A 1 193 ? -4.119 -1.705 23.720 1.00 89.62 193 THR A CA 1
ATOM 1477 C C . THR A 1 193 ? -5.468 -2.415 23.854 1.00 89.62 193 THR A C 1
ATOM 1479 O O . THR A 1 193 ? -5.531 -3.640 23.709 1.00 89.62 193 THR A O 1
ATOM 1482 N N . ALA A 1 194 ? -6.545 -1.663 24.106 1.00 87.94 194 ALA A N 1
ATOM 1483 C CA . ALA A 1 194 ? -7.907 -2.186 24.158 1.00 87.94 194 ALA A CA 1
ATOM 1484 C C . ALA A 1 194 ? -8.333 -2.743 22.794 1.00 87.94 194 ALA A C 1
ATOM 1486 O O . ALA A 1 194 ? -8.692 -3.918 22.693 1.00 87.94 194 ALA A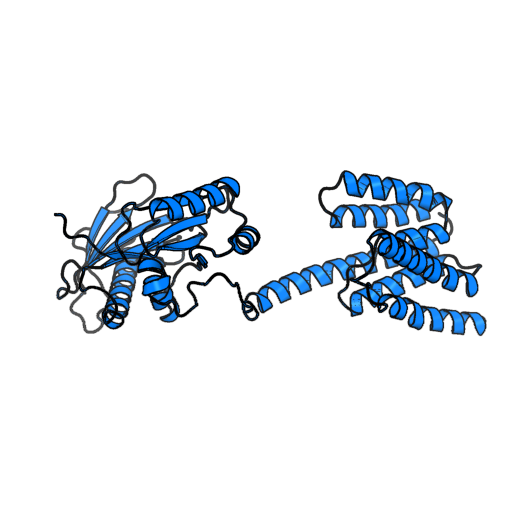 O 1
ATOM 1487 N N . LEU A 1 195 ? -8.198 -1.933 21.739 1.00 91.44 195 LEU A N 1
ATOM 1488 C CA . LEU A 1 195 ? -8.544 -2.327 20.376 1.00 91.44 195 LEU A CA 1
ATOM 1489 C C . LEU A 1 195 ? -7.729 -3.536 19.911 1.00 91.44 195 LEU A C 1
ATOM 1491 O O . LEU A 1 195 ? -8.297 -4.493 19.393 1.00 91.44 195 LEU A O 1
ATOM 1495 N N . ALA A 1 196 ? -6.419 -3.556 20.164 1.00 91.88 196 ALA A N 1
ATOM 1496 C CA . ALA A 1 196 ? -5.578 -4.687 19.783 1.00 91.88 196 ALA A CA 1
ATOM 1497 C C . ALA A 1 196 ? -5.908 -5.975 20.555 1.00 91.88 196 ALA A C 1
ATOM 1499 O O . ALA A 1 196 ? -5.792 -7.084 20.035 1.00 91.88 196 ALA A O 1
ATOM 1500 N N . SER A 1 197 ? -6.335 -5.862 21.814 1.00 89.69 197 SER A N 1
ATOM 1501 C CA . SER A 1 197 ? -6.745 -7.027 22.606 1.00 89.69 197 SER A CA 1
ATOM 1502 C C . SER A 1 197 ? -8.075 -7.598 22.129 1.00 89.69 197 SER A C 1
ATOM 1504 O O . SER A 1 197 ? -8.183 -8.811 21.963 1.00 89.69 197 SER A O 1
ATOM 1506 N N . LEU A 1 198 ? -9.046 -6.737 21.832 1.00 90.38 198 LEU A N 1
ATOM 1507 C CA . LEU A 1 198 ? -10.319 -7.151 21.254 1.00 90.38 198 LEU A CA 1
ATOM 1508 C C . LEU A 1 198 ? -10.158 -7.728 19.844 1.00 90.38 198 LEU A C 1
ATOM 1510 O O . LEU A 1 198 ? -10.763 -8.749 19.528 1.00 90.38 198 LEU A O 1
ATOM 1514 N N . LYS A 1 199 ? -9.297 -7.143 19.005 1.00 92.25 199 LYS A N 1
ATOM 1515 C CA . LYS A 1 199 ? -9.069 -7.638 17.641 1.00 92.25 199 LYS A CA 1
ATOM 1516 C C . LYS A 1 199 ? -8.503 -9.058 17.667 1.00 92.25 199 LYS A C 1
ATOM 1518 O O . LYS A 1 199 ? -8.993 -9.934 16.960 1.00 92.25 199 LYS A O 1
ATOM 1523 N N . ARG A 1 200 ? -7.549 -9.328 18.568 1.00 89.12 200 ARG A N 1
ATOM 1524 C CA . ARG A 1 200 ? -7.012 -10.682 18.816 1.00 89.12 200 ARG A CA 1
ATOM 1525 C C . ARG A 1 200 ? -8.040 -11.655 19.400 1.00 89.12 200 ARG A C 1
ATOM 1527 O O . ARG A 1 200 ? -7.881 -12.859 19.233 1.00 89.12 200 ARG A O 1
ATOM 1534 N N . ALA A 1 201 ? -9.082 -11.151 20.058 1.00 88.94 201 ALA A N 1
ATOM 1535 C CA . ALA A 1 201 ? -10.232 -11.934 20.506 1.00 88.94 201 ALA A CA 1
ATOM 1536 C C . ALA A 1 201 ? -11.315 -12.096 19.413 1.00 88.94 201 ALA A C 1
ATOM 1538 O O . ALA A 1 201 ? -12.438 -12.486 19.720 1.00 88.94 201 ALA A O 1
ATOM 1539 N N . ASN A 1 202 ? -10.978 -11.833 18.141 1.00 90.62 202 ASN A N 1
ATOM 1540 C CA . ASN A 1 202 ? -11.850 -11.943 16.964 1.00 90.62 202 ASN A CA 1
ATOM 1541 C C . ASN A 1 202 ? -13.067 -11.001 16.963 1.00 90.62 202 ASN A C 1
ATOM 1543 O O . ASN A 1 202 ? -14.066 -11.283 16.299 1.00 90.62 202 ASN A O 1
ATOM 1547 N N . PHE A 1 203 ? -12.994 -9.865 17.662 1.00 91.56 203 PHE A N 1
ATOM 1548 C CA . PHE A 1 203 ? -14.001 -8.816 17.508 1.00 91.56 203 PHE A CA 1
ATOM 1549 C C . PHE A 1 203 ? -13.819 -8.066 16.178 1.00 91.56 203 PHE A C 1
ATOM 1551 O O . PHE A 1 203 ? -12.683 -7.876 15.727 1.00 91.56 203 PHE A O 1
ATOM 1558 N N . PRO A 1 204 ? -14.916 -7.601 15.551 1.00 91.69 204 PRO A N 1
ATOM 1559 C CA . PRO A 1 204 ? -14.866 -6.850 14.303 1.00 91.69 204 PRO A CA 1
ATOM 1560 C C . PRO A 1 204 ? -14.328 -5.439 14.566 1.00 91.69 204 PRO A C 1
ATOM 1562 O O . PRO A 1 204 ? -15.071 -4.520 14.899 1.00 91.69 204 PRO A O 1
ATOM 1565 N N . ILE A 1 205 ? -13.014 -5.273 14.441 1.00 91.56 205 ILE A N 1
ATOM 1566 C CA . ILE A 1 205 ? -12.318 -3.995 14.619 1.00 91.56 205 ILE A CA 1
ATOM 1567 C C . ILE A 1 205 ? -11.669 -3.591 13.306 1.00 91.56 205 ILE A C 1
ATOM 1569 O O . ILE A 1 205 ? -11.006 -4.397 12.647 1.00 91.56 205 ILE A O 1
ATOM 1573 N N . VAL A 1 206 ? -11.842 -2.320 12.948 1.00 87.12 206 VAL A N 1
ATOM 1574 C CA . VAL A 1 206 ? -11.226 -1.729 11.760 1.00 87.12 206 VAL A CA 1
ATOM 1575 C C . VAL A 1 206 ? -9.705 -1.790 11.894 1.00 87.12 206 VAL A C 1
ATOM 1577 O O . VAL A 1 206 ? -9.140 -1.416 12.927 1.00 87.12 206 VAL A O 1
ATOM 1580 N N . SER A 1 207 ? -9.032 -2.261 10.843 1.00 88.44 207 SER A N 1
ATOM 1581 C CA . SER A 1 207 ? -7.571 -2.280 10.796 1.00 88.44 207 SER A CA 1
ATOM 1582 C C . SER A 1 207 ? -6.997 -0.896 11.071 1.00 88.44 207 SER A C 1
ATOM 1584 O O . SER A 1 207 ? -7.500 0.109 10.579 1.00 88.44 207 SER A O 1
ATOM 1586 N N . GLY A 1 208 ? -5.941 -0.859 11.873 1.00 90.50 208 GLY A N 1
ATOM 1587 C CA . GLY A 1 208 ? -5.327 0.384 12.292 1.00 90.50 208 GLY A CA 1
ATOM 1588 C C . GLY A 1 208 ? -3.873 0.193 12.664 1.00 90.50 208 GLY A C 1
ATOM 1589 O O . GLY A 1 208 ? -3.414 -0.922 12.941 1.00 90.50 208 GLY A O 1
ATOM 1590 N N . TRP A 1 209 ? -3.180 1.317 12.682 1.00 93.31 209 TRP A N 1
ATOM 1591 C CA . TRP A 1 209 ? -1.767 1.429 12.988 1.00 93.31 209 TRP A CA 1
ATOM 1592 C C . TRP A 1 209 ? -1.576 2.291 14.222 1.00 93.31 209 TRP A C 1
ATOM 1594 O O . TRP A 1 209 ? -2.412 3.127 14.551 1.00 93.31 209 TRP A O 1
ATOM 1604 N N . VAL A 1 210 ? -0.475 2.058 14.917 1.00 92.25 210 VAL A N 1
ATOM 1605 C CA . VAL A 1 210 ? -0.120 2.718 16.162 1.00 92.25 210 VAL A CA 1
ATOM 1606 C C . VAL A 1 210 ? 1.236 3.368 15.973 1.00 92.25 210 VAL A C 1
ATOM 1608 O O . VAL A 1 210 ? 2.243 2.676 15.826 1.00 92.25 210 VAL A O 1
ATOM 1611 N N . LEU A 1 211 ? 1.238 4.696 15.975 1.00 89.88 211 LEU A N 1
ATOM 1612 C CA . LEU A 1 211 ? 2.429 5.519 15.835 1.00 89.88 211 LEU A CA 1
ATOM 1613 C C . LEU A 1 211 ? 2.929 5.936 17.220 1.00 89.88 211 LEU A C 1
ATOM 1615 O O . LEU A 1 211 ? 2.187 6.552 17.991 1.00 89.88 211 LEU A O 1
ATOM 1619 N N . TYR A 1 212 ? 4.176 5.600 17.544 1.00 86.38 212 TYR A N 1
ATOM 1620 C CA . TYR A 1 212 ? 4.835 6.043 18.770 1.00 86.38 212 TYR A CA 1
ATOM 1621 C C . TYR A 1 212 ? 5.578 7.373 18.564 1.00 86.38 212 TYR A C 1
ATOM 1623 O O . TYR A 1 212 ? 5.894 7.741 17.431 1.00 86.38 212 TYR A O 1
ATOM 1631 N N . PRO A 1 213 ? 5.918 8.091 19.650 1.00 77.31 213 PRO A N 1
ATOM 1632 C CA . PRO A 1 213 ? 6.776 9.264 19.559 1.00 77.31 213 PRO A CA 1
ATOM 1633 C C . PRO A 1 213 ? 8.136 8.889 18.956 1.00 77.31 213 PRO A C 1
ATOM 1635 O O . PRO A 1 213 ? 8.815 7.993 19.462 1.00 77.31 213 PRO A O 1
ATOM 1638 N N . GLY A 1 214 ? 8.535 9.586 17.891 1.00 72.56 214 GLY A N 1
ATOM 1639 C CA . GLY A 1 214 ? 9.800 9.355 17.186 1.00 72.56 214 GLY A CA 1
ATOM 1640 C C . GLY A 1 214 ? 9.766 8.260 16.114 1.00 72.56 214 GLY A C 1
ATOM 1641 O O . GLY A 1 214 ? 10.789 8.053 15.464 1.00 72.56 214 GLY A O 1
ATOM 1642 N N . ASP A 1 215 ? 8.630 7.584 15.908 1.00 79.88 215 ASP A N 1
ATOM 1643 C CA . ASP A 1 215 ? 8.447 6.728 14.732 1.00 79.88 215 ASP A CA 1
ATOM 1644 C C . ASP A 1 215 ? 8.402 7.585 13.457 1.00 79.88 215 ASP A C 1
ATOM 1646 O O . ASP A 1 215 ? 7.898 8.710 13.468 1.00 79.88 215 ASP A O 1
ATOM 1650 N N . ASP A 1 216 ? 8.900 7.033 12.350 1.00 78.25 216 ASP A N 1
ATOM 1651 C CA . ASP A 1 216 ? 8.785 7.639 11.024 1.00 78.25 216 ASP A CA 1
ATOM 1652 C C . ASP A 1 216 ? 7.370 7.398 10.466 1.00 78.25 216 ASP A C 1
ATOM 1654 O O . ASP A 1 216 ? 6.998 6.237 10.276 1.00 78.25 216 ASP A O 1
ATOM 1658 N N . PRO A 1 217 ? 6.556 8.439 10.217 1.00 81.06 217 PRO A N 1
ATOM 1659 C CA . PRO A 1 217 ? 5.223 8.278 9.649 1.00 81.06 217 PRO A CA 1
ATOM 1660 C C . PRO A 1 217 ? 5.219 8.107 8.117 1.00 81.06 217 PRO A C 1
ATOM 1662 O O . PRO A 1 217 ? 4.180 7.712 7.585 1.00 81.06 217 PRO A O 1
ATOM 1665 N N . ASP A 1 218 ? 6.330 8.336 7.395 1.00 80.38 218 ASP A N 1
ATOM 1666 C CA . ASP A 1 218 ? 6.433 8.188 5.922 1.00 80.38 218 ASP A CA 1
ATOM 1667 C C . ASP A 1 218 ? 5.858 6.868 5.373 1.00 80.38 218 ASP A C 1
ATOM 1669 O O . ASP A 1 218 ? 5.125 6.895 4.374 1.00 80.38 218 ASP A O 1
ATOM 1673 N N . PRO A 1 219 ? 6.078 5.706 6.016 1.00 81.81 219 PRO A N 1
ATOM 1674 C CA . PRO A 1 219 ? 5.465 4.454 5.590 1.00 81.81 219 PRO A CA 1
ATOM 1675 C C . PRO A 1 219 ? 3.929 4.465 5.658 1.00 81.81 219 PRO A C 1
ATOM 1677 O O . PRO A 1 219 ? 3.278 3.905 4.774 1.00 81.81 219 PRO A O 1
ATOM 1680 N N . LEU A 1 220 ? 3.332 5.117 6.666 1.00 82.12 220 LEU A N 1
ATOM 1681 C CA . LEU A 1 220 ? 1.871 5.252 6.759 1.00 82.12 220 LEU A CA 1
ATOM 1682 C C . LEU A 1 220 ? 1.320 6.142 5.655 1.00 82.12 220 LEU A C 1
ATOM 1684 O O . LEU A 1 220 ? 0.259 5.842 5.111 1.00 82.12 220 LEU A O 1
ATOM 1688 N N . PHE A 1 221 ? 2.040 7.201 5.288 1.00 76.69 221 PHE A N 1
ATOM 1689 C CA . PHE A 1 221 ? 1.629 8.085 4.201 1.00 76.69 221 PHE A CA 1
ATOM 1690 C C . PHE A 1 221 ? 1.527 7.357 2.868 1.00 76.69 221 PHE A C 1
ATOM 1692 O O . PHE A 1 221 ? 0.538 7.509 2.147 1.00 76.69 221 PHE A O 1
ATOM 1699 N N . GLN A 1 222 ? 2.542 6.555 2.546 1.00 80.94 222 GLN A N 1
ATOM 1700 C CA . GLN A 1 222 ? 2.580 5.803 1.295 1.00 80.94 222 GLN A CA 1
ATOM 1701 C C . GLN A 1 222 ? 1.465 4.756 1.226 1.00 80.94 222 GLN A C 1
ATOM 1703 O O . GLN A 1 222 ? 0.935 4.506 0.140 1.00 80.94 222 GLN A O 1
ATOM 1708 N N . LEU A 1 223 ? 1.107 4.184 2.380 1.00 81.44 223 LEU A N 1
ATOM 1709 C CA . LEU A 1 223 ? 0.076 3.162 2.504 1.00 81.44 223 LEU A CA 1
ATOM 1710 C C . LEU A 1 223 ? -1.346 3.736 2.452 1.00 81.44 223 LEU A C 1
ATOM 1712 O O . LEU A 1 223 ? -2.191 3.186 1.755 1.00 81.44 223 LEU A O 1
ATOM 1716 N N . LEU A 1 224 ? -1.613 4.816 3.192 1.00 82.44 224 LEU A N 1
ATOM 1717 C CA . LEU A 1 224 ? -2.968 5.333 3.404 1.00 82.44 224 LEU A CA 1
ATOM 1718 C C . LEU A 1 224 ? -3.414 6.373 2.378 1.00 82.44 224 LEU A C 1
ATOM 1720 O O . LEU A 1 224 ? -4.608 6.475 2.133 1.00 82.44 224 LEU A O 1
ATOM 1724 N N . GLN A 1 225 ? -2.487 7.157 1.816 1.00 85.44 225 GLN A N 1
ATOM 1725 C CA . GLN A 1 225 ? -2.767 8.210 0.825 1.00 85.44 225 GLN A CA 1
ATOM 1726 C C . GLN A 1 225 ? -4.041 9.039 1.129 1.00 85.44 225 GLN A C 1
ATOM 1728 O O . GLN A 1 225 ? -4.955 9.091 0.300 1.00 85.44 225 GLN A O 1
ATOM 1733 N N . PRO A 1 226 ? -4.119 9.706 2.303 1.00 84.94 226 PRO A N 1
ATOM 1734 C CA . PRO A 1 226 ? -5.338 10.362 2.773 1.00 84.94 226 PRO A CA 1
ATOM 1735 C C . PRO A 1 226 ? -5.880 11.367 1.754 1.00 84.94 226 PRO A C 1
ATOM 1737 O O . PRO A 1 226 ? -5.164 12.254 1.276 1.00 84.94 226 PRO A O 1
ATOM 1740 N N . SER A 1 227 ? -7.171 11.245 1.447 1.00 84.44 227 SER A N 1
ATOM 1741 C CA . SER A 1 227 ? -7.868 12.086 0.474 1.00 84.44 227 SER A CA 1
ATOM 1742 C C . SER A 1 227 ? -9.289 12.412 0.938 1.00 84.44 227 SER A C 1
ATOM 1744 O O . SER A 1 227 ? -9.805 11.817 1.876 1.00 84.44 227 SER A O 1
ATOM 1746 N N . ARG A 1 228 ? -9.983 13.334 0.259 1.00 83.44 228 ARG A N 1
ATOM 1747 C CA . ARG A 1 228 ? -11.407 13.605 0.552 1.00 83.44 228 ARG A CA 1
ATOM 1748 C C . ARG A 1 228 ? -12.319 12.391 0.342 1.00 83.44 228 ARG A C 1
ATOM 1750 O O . ARG A 1 228 ? -13.398 12.355 0.915 1.00 83.44 228 ARG A O 1
ATOM 1757 N N . ARG A 1 229 ? -11.922 11.444 -0.516 1.00 82.88 229 ARG A N 1
ATOM 1758 C CA . ARG A 1 229 ? -12.693 10.219 -0.787 1.00 82.88 229 ARG A CA 1
ATOM 1759 C C . ARG A 1 229 ? -12.350 9.100 0.190 1.00 82.88 229 ARG A C 1
ATOM 1761 O O . ARG A 1 229 ? -13.217 8.304 0.523 1.00 82.88 229 ARG A O 1
ATOM 1768 N N . GLU A 1 230 ? -11.109 9.084 0.661 1.00 84.19 230 GLU A N 1
ATOM 1769 C CA . GLU A 1 230 ? -10.583 8.110 1.615 1.00 84.19 230 GLU A CA 1
ATOM 1770 C C . GLU A 1 230 ? -9.955 8.865 2.797 1.00 84.19 230 GLU A C 1
ATOM 1772 O O . GLU A 1 230 ? -8.730 9.008 2.873 1.00 84.19 230 GLU A O 1
ATOM 1777 N N . PRO A 1 231 ? -10.792 9.450 3.678 1.00 88.00 231 PRO A N 1
ATOM 1778 C CA . PRO A 1 231 ? -10.301 10.115 4.870 1.00 88.00 231 PRO A CA 1
ATOM 1779 C C . PRO A 1 231 ? -9.696 9.121 5.856 1.00 88.00 231 PRO A C 1
ATOM 1781 O O . PRO A 1 231 ? -10.061 7.946 5.912 1.00 88.00 231 PRO A O 1
ATOM 1784 N N . VAL A 1 232 ? -8.796 9.625 6.689 1.00 89.81 232 VAL A N 1
ATOM 1785 C CA . VAL A 1 232 ? -8.161 8.867 7.766 1.00 89.81 232 VAL A CA 1
ATOM 1786 C C . VAL A 1 232 ? -8.505 9.519 9.097 1.00 89.81 232 VAL A C 1
ATOM 1788 O O . VAL A 1 232 ? -8.528 10.740 9.201 1.00 89.81 232 VAL A O 1
ATOM 1791 N N . ILE A 1 233 ? -8.778 8.711 10.114 1.00 89.75 233 ILE A N 1
ATOM 1792 C CA . ILE A 1 233 ? -9.008 9.165 11.480 1.00 89.75 233 ILE A CA 1
ATOM 1793 C C . ILE A 1 233 ? -7.726 8.954 12.278 1.00 89.75 233 ILE A C 1
ATOM 1795 O O . ILE A 1 233 ? -7.181 7.849 12.311 1.00 89.75 233 ILE A O 1
ATOM 1799 N N . ILE A 1 234 ? -7.270 10.012 12.944 1.00 90.00 234 ILE A N 1
ATOM 1800 C CA . ILE A 1 234 ? -6.196 9.949 13.934 1.00 90.00 234 ILE A CA 1
ATOM 1801 C C . ILE A 1 234 ? -6.822 10.138 15.313 1.00 90.00 234 ILE A C 1
ATOM 1803 O O . ILE A 1 234 ? -7.544 11.110 15.541 1.00 90.00 234 ILE A O 1
ATOM 1807 N N . ARG A 1 235 ? -6.548 9.194 16.217 1.00 88.81 235 ARG A N 1
ATOM 1808 C CA . ARG A 1 235 ? -7.028 9.189 17.601 1.00 88.81 235 ARG A CA 1
ATOM 1809 C C . ARG A 1 235 ? -5.861 9.144 18.572 1.00 88.81 235 ARG A C 1
ATOM 1811 O O . ARG A 1 235 ? -4.919 8.372 18.393 1.00 88.81 235 ARG A O 1
ATOM 1818 N N . VAL A 1 236 ? -5.945 9.926 19.638 1.00 87.62 236 VAL A N 1
ATOM 1819 C CA . VAL A 1 236 ? -4.934 9.925 20.698 1.00 87.62 236 VAL A CA 1
ATOM 1820 C C . VAL A 1 236 ? -5.140 8.719 21.617 1.00 87.62 236 VAL A C 1
ATOM 1822 O O . VAL A 1 236 ? -6.230 8.490 22.135 1.00 87.62 236 VAL A O 1
ATOM 1825 N N . SER A 1 237 ? -4.077 7.951 21.846 1.00 87.50 237 SER A N 1
ATOM 1826 C CA . SER A 1 237 ? -4.050 6.824 22.776 1.00 87.50 237 SER A CA 1
ATOM 1827 C C . SER A 1 237 ? -2.980 7.056 23.834 1.00 87.50 237 SER A C 1
ATOM 1829 O O . SER A 1 237 ? -1.791 6.829 23.618 1.00 87.50 237 SER A O 1
ATOM 1831 N N . ALA A 1 238 ? -3.413 7.510 25.001 1.00 82.94 238 ALA A N 1
ATOM 1832 C CA . ALA A 1 238 ? -2.538 7.852 26.112 1.00 82.94 238 ALA A CA 1
ATOM 1833 C C . ALA A 1 238 ? -2.714 6.875 27.286 1.00 82.94 238 ALA A C 1
ATOM 1835 O O . ALA A 1 238 ? -3.730 6.178 27.396 1.00 82.94 238 ALA A O 1
ATOM 1836 N N . VAL A 1 239 ? -1.683 6.770 28.131 1.00 77.50 239 VAL A N 1
ATOM 1837 C CA . VAL A 1 239 ? -1.749 6.023 29.404 1.00 77.50 239 VAL A CA 1
ATOM 1838 C C . VAL A 1 239 ? -2.541 6.809 30.445 1.00 77.50 239 VAL A C 1
ATOM 1840 O O . VAL A 1 239 ? -3.324 6.247 31.199 1.00 77.50 239 VAL A O 1
ATOM 1843 N N . GLU A 1 240 ? -2.364 8.121 30.464 1.00 70.50 240 GLU A N 1
ATOM 1844 C CA . GLU A 1 240 ? -3.190 9.030 31.250 1.00 70.50 240 GLU A CA 1
ATOM 1845 C C . GLU A 1 240 ? -4.266 9.623 30.347 1.00 70.50 240 GLU A C 1
ATOM 1847 O O . GLU A 1 240 ? -4.103 9.659 29.129 1.00 70.50 240 GLU A O 1
ATOM 1852 N N . GLN A 1 241 ? -5.394 10.042 30.917 1.00 60.50 241 GLN A N 1
ATOM 1853 C CA . GLN A 1 241 ? -6.471 10.607 30.109 1.00 60.50 241 GLN A CA 1
ATOM 1854 C C . GLN A 1 241 ? -5.957 11.850 29.370 1.00 60.50 241 GLN A C 1
ATOM 1856 O O . GLN A 1 241 ? -5.461 12.773 30.019 1.00 60.50 241 GLN A O 1
ATOM 1861 N N . PRO A 1 242 ? -6.033 11.879 28.027 1.00 59.00 242 PRO A N 1
ATOM 1862 C CA . PRO A 1 242 ? -5.579 13.036 27.281 1.00 59.00 242 PRO A CA 1
ATOM 1863 C C . PRO A 1 242 ? -6.494 14.217 27.617 1.00 59.00 242 PRO A C 1
ATOM 1865 O O . PRO A 1 242 ? -7.711 14.068 27.685 1.00 59.00 242 PRO A O 1
ATOM 1868 N N . ASN A 1 243 ? -5.915 15.406 27.795 1.00 50.91 243 ASN A N 1
ATOM 1869 C CA . ASN A 1 243 ? -6.672 16.643 28.039 1.00 50.91 243 ASN A CA 1
ATOM 1870 C C . ASN A 1 243 ? -7.639 17.016 26.898 1.00 50.91 243 ASN A C 1
ATOM 1872 O O . ASN A 1 243 ? -8.436 17.937 27.055 1.00 50.91 243 ASN A O 1
ATOM 1876 N N . LEU A 1 244 ? -7.547 16.347 25.747 1.00 54.66 244 LEU A N 1
ATOM 1877 C CA . LEU A 1 244 ? -8.258 16.688 24.523 1.00 54.66 244 LEU A CA 1
ATOM 1878 C C . LEU A 1 244 ? -8.759 15.418 23.827 1.00 54.66 244 LEU A C 1
ATOM 1880 O O . LEU A 1 244 ? -7.992 14.480 23.597 1.00 54.66 244 LEU A O 1
ATOM 1884 N N . ASP A 1 245 ? -10.042 15.418 23.473 1.00 58.59 245 ASP A N 1
ATOM 1885 C CA . ASP A 1 245 ? -10.695 14.361 22.701 1.00 58.59 245 ASP A CA 1
ATOM 1886 C C . ASP A 1 245 ? -10.492 14.634 21.199 1.00 58.59 245 ASP A C 1
ATOM 1888 O O . ASP A 1 245 ? -11.310 15.265 20.529 1.00 58.59 245 ASP A O 1
ATOM 1892 N N . TYR A 1 246 ? -9.321 14.260 20.679 1.00 63.97 246 TYR A N 1
ATOM 1893 C CA . TYR A 1 246 ? -8.963 14.473 19.276 1.00 63.97 246 TYR A CA 1
ATOM 1894 C C . TYR A 1 246 ? -9.333 13.255 18.431 1.00 63.97 246 TYR A C 1
ATOM 1896 O O . TYR A 1 246 ? -8.520 12.354 18.230 1.00 63.97 246 TYR A O 1
ATOM 1904 N N . ASN A 1 247 ? -10.555 13.260 17.903 1.00 68.94 247 ASN A N 1
ATOM 1905 C CA . ASN A 1 247 ? -10.921 12.477 16.725 1.00 68.94 247 ASN A CA 1
ATOM 1906 C C . ASN A 1 247 ? -10.727 13.365 15.490 1.00 68.94 247 ASN A C 1
ATOM 1908 O O . ASN A 1 247 ? -11.647 14.064 15.067 1.00 68.94 247 ASN A O 1
ATOM 1912 N N . LEU A 1 248 ? -9.506 13.390 14.947 1.00 78.38 248 LEU A N 1
ATOM 1913 C CA . LEU A 1 248 ? -9.176 14.234 13.798 1.00 78.38 248 LEU A CA 1
ATOM 1914 C C . LEU A 1 248 ? -9.429 13.476 12.500 1.00 78.38 248 LEU A C 1
ATOM 1916 O O . LEU A 1 248 ? -8.812 12.442 12.243 1.00 78.38 248 LEU A O 1
ATOM 1920 N N . GLU A 1 249 ? -10.322 14.011 11.674 1.00 84.94 249 GLU A N 1
ATOM 1921 C CA . GLU A 1 249 ? -10.532 13.538 10.312 1.00 84.94 249 GLU A CA 1
ATOM 1922 C C . GLU A 1 249 ? -9.577 14.242 9.352 1.00 84.94 249 GLU A C 1
ATOM 1924 O O . GLU A 1 249 ? -9.578 15.465 9.204 1.00 84.94 249 GLU A O 1
ATOM 1929 N N . ILE A 1 250 ? -8.781 13.443 8.658 1.00 84.81 250 ILE A N 1
ATOM 1930 C CA . ILE A 1 250 ? -7.707 13.902 7.803 1.00 84.81 250 ILE A CA 1
ATOM 1931 C C . ILE A 1 250 ? -8.023 13.560 6.353 1.00 84.81 250 ILE A C 1
ATOM 1933 O O . ILE A 1 250 ? -8.138 12.396 5.976 1.00 84.81 250 ILE A O 1
ATOM 1937 N N . THR A 1 251 ? -8.129 14.597 5.525 1.00 84.88 251 THR A N 1
ATOM 1938 C CA . THR A 1 251 ? -8.498 14.492 4.101 1.00 84.88 251 THR A CA 1
ATOM 1939 C C . THR A 1 251 ? -7.363 14.878 3.149 1.00 84.88 251 THR A C 1
ATOM 1941 O O . THR A 1 251 ? -7.571 14.956 1.936 1.00 84.88 251 THR A O 1
ATOM 1944 N N . SER A 1 252 ? -6.167 15.158 3.676 1.00 83.75 252 SER A N 1
ATOM 1945 C CA . SER A 1 252 ? -4.984 15.500 2.882 1.00 83.75 252 SER A CA 1
ATOM 1946 C C . SER A 1 252 ? -3.691 15.118 3.598 1.00 83.75 252 SER A C 1
ATOM 1948 O O . SER A 1 252 ? -3.653 15.047 4.825 1.00 83.75 252 SER A O 1
ATOM 1950 N N . ILE A 1 253 ? -2.620 14.929 2.826 1.00 80.44 253 ILE A N 1
ATOM 1951 C CA . ILE A 1 253 ? -1.286 14.585 3.342 1.00 80.44 253 ILE A CA 1
ATOM 1952 C C . ILE A 1 253 ? -0.733 15.682 4.265 1.00 80.44 253 ILE A C 1
ATOM 1954 O O . ILE A 1 253 ? -0.198 15.369 5.322 1.00 80.44 253 ILE A O 1
ATOM 1958 N N . ASN A 1 254 ? -0.901 16.961 3.913 1.00 83.00 254 ASN A N 1
ATOM 1959 C CA . ASN A 1 254 ? -0.393 18.065 4.737 1.00 83.00 254 ASN A CA 1
ATOM 1960 C C . ASN A 1 254 ? -1.112 18.122 6.093 1.00 83.00 254 ASN A C 1
ATOM 1962 O O . ASN A 1 254 ? -0.461 18.174 7.130 1.00 83.00 254 ASN A O 1
ATOM 1966 N N . ALA A 1 255 ? -2.444 17.988 6.089 1.00 83.25 255 ALA A N 1
ATOM 1967 C CA . ALA A 1 255 ? -3.234 17.973 7.322 1.00 83.25 255 ALA A CA 1
ATOM 1968 C C . ALA A 1 255 ? -2.874 16.796 8.244 1.00 83.25 255 ALA A C 1
ATOM 1970 O O . ALA A 1 255 ? -3.005 16.901 9.458 1.00 83.25 255 ALA A O 1
ATOM 1971 N N . PHE A 1 256 ? -2.414 15.677 7.681 1.00 82.12 256 PHE A N 1
ATOM 1972 C CA . PHE A 1 256 ? -1.979 14.517 8.453 1.00 82.12 256 PHE A CA 1
ATOM 1973 C C . PHE A 1 256 ? -0.681 14.794 9.222 1.00 82.12 256 PHE A C 1
ATOM 1975 O O . PHE A 1 256 ? -0.594 14.462 10.402 1.00 82.12 256 PHE A O 1
ATOM 1982 N N . TRP A 1 257 ? 0.308 15.425 8.574 1.00 80.44 257 TRP A N 1
ATOM 1983 C CA . TRP A 1 257 ? 1.552 15.845 9.229 1.00 80.44 257 TRP A CA 1
ATOM 1984 C C . TRP A 1 257 ? 1.279 16.835 10.357 1.00 80.44 257 TRP A C 1
ATOM 1986 O O . TRP A 1 257 ? 1.724 16.614 11.485 1.00 80.44 257 TRP A O 1
ATOM 1996 N N . ASP A 1 258 ? 0.496 17.872 10.061 1.00 81.94 258 ASP A N 1
ATOM 1997 C CA . ASP A 1 258 ? 0.140 18.903 11.034 1.00 81.94 258 ASP A CA 1
ATOM 1998 C C . ASP A 1 258 ? -0.577 18.288 12.245 1.00 81.94 258 ASP A C 1
ATOM 2000 O O . ASP A 1 258 ? -0.245 18.601 13.387 1.00 81.94 258 ASP A O 1
ATOM 2004 N N . ALA A 1 259 ? -1.493 17.342 12.011 1.00 83.19 259 ALA A N 1
ATOM 2005 C CA . ALA A 1 259 ? -2.206 16.635 13.070 1.00 83.19 259 ALA A CA 1
ATOM 2006 C C . ALA A 1 259 ? -1.278 15.786 13.953 1.00 83.19 259 ALA A C 1
ATOM 2008 O O . ALA A 1 259 ? -1.403 15.827 15.176 1.00 83.19 259 ALA A O 1
ATOM 2009 N N . ILE A 1 260 ? -0.330 15.042 13.370 1.00 83.38 260 ILE A N 1
ATOM 2010 C CA . ILE A 1 260 ? 0.632 14.241 14.147 1.00 83.38 260 ILE A CA 1
ATOM 2011 C C . ILE A 1 260 ? 1.478 15.138 15.049 1.00 83.38 260 ILE A C 1
ATOM 2013 O O . ILE A 1 260 ? 1.607 14.863 16.245 1.00 83.38 260 ILE A O 1
ATOM 2017 N N . VAL A 1 261 ? 2.044 16.207 14.481 1.00 80.81 261 VAL A N 1
ATOM 2018 C CA . VAL A 1 261 ? 2.888 17.150 15.224 1.00 80.81 261 VAL A CA 1
ATOM 2019 C C . VAL A 1 261 ? 2.078 17.791 16.345 1.00 80.81 261 VAL A C 1
ATOM 2021 O O . VAL A 1 261 ? 2.499 17.746 17.500 1.00 80.81 261 VAL A O 1
ATOM 2024 N N . GLN A 1 262 ? 0.878 18.287 16.040 1.00 79.62 262 GLN A N 1
ATOM 2025 C CA . GLN A 1 262 ? -0.003 18.907 17.024 1.00 79.62 262 GLN A CA 1
ATOM 2026 C C . GLN A 1 262 ? -0.368 17.946 18.164 1.00 79.62 262 GLN A C 1
ATOM 2028 O O . GLN A 1 262 ? -0.335 18.340 19.331 1.00 79.62 262 GLN A O 1
ATOM 2033 N N . CYS A 1 263 ? -0.685 16.682 17.861 1.00 78.31 263 CYS A N 1
ATOM 2034 C CA . CYS A 1 263 ? -1.029 15.697 18.884 1.00 78.31 263 CYS A CA 1
ATOM 2035 C C . CYS A 1 263 ? 0.152 15.372 19.810 1.00 78.31 263 CYS A C 1
ATOM 2037 O O . CYS A 1 263 ? -0.046 15.275 21.023 1.00 78.31 263 CYS A O 1
ATOM 2039 N N . PHE A 1 264 ? 1.368 15.217 19.274 1.00 79.81 264 PHE A N 1
ATOM 2040 C CA . PHE A 1 264 ? 2.546 14.949 20.103 1.00 79.81 264 PHE A CA 1
ATOM 2041 C C . PHE A 1 264 ? 3.007 16.181 20.890 1.00 79.81 264 PHE A C 1
ATOM 2043 O O . PHE A 1 264 ? 3.393 16.048 22.051 1.00 79.81 264 PHE A O 1
ATOM 2050 N N . GLU A 1 265 ? 2.920 17.384 20.317 1.00 73.75 265 GLU A N 1
ATOM 2051 C CA . GLU A 1 265 ? 3.242 18.622 21.035 1.00 73.75 265 GLU A CA 1
ATOM 2052 C C . GLU A 1 265 ? 2.268 18.893 22.186 1.00 73.75 265 GLU A C 1
ATOM 2054 O O . GLU A 1 265 ? 2.701 19.234 23.290 1.00 73.75 265 GLU A O 1
ATOM 2059 N N . ALA A 1 266 ? 0.967 18.670 21.973 1.00 69.69 266 ALA A N 1
ATOM 2060 C CA . ALA A 1 266 ? -0.059 18.834 23.004 1.00 69.69 266 ALA A CA 1
ATOM 2061 C C . ALA A 1 266 ? 0.113 17.870 24.195 1.00 69.69 266 ALA A C 1
ATOM 2063 O O . ALA A 1 266 ? -0.454 18.098 25.263 1.00 69.69 266 ALA A O 1
ATOM 2064 N N . GLN A 1 267 ? 0.885 16.794 24.019 1.00 68.94 267 GLN A N 1
ATOM 2065 C CA . GLN A 1 267 ? 1.069 15.710 24.986 1.00 68.94 267 GLN A CA 1
ATOM 2066 C C . GLN A 1 267 ? 2.547 15.478 25.343 1.00 68.94 267 GLN A C 1
ATOM 2068 O O . GLN A 1 267 ? 2.952 14.382 25.719 1.00 68.94 267 GLN A O 1
ATOM 2073 N N . ARG A 1 268 ? 3.375 16.527 25.266 1.00 63.91 268 ARG A N 1
ATOM 2074 C CA . ARG A 1 268 ? 4.840 16.451 25.422 1.00 63.91 268 ARG A CA 1
ATOM 2075 C C . ARG A 1 268 ? 5.335 15.792 26.721 1.00 63.91 268 ARG A C 1
ATOM 2077 O O . ARG A 1 268 ? 6.455 15.291 26.754 1.00 63.91 268 ARG A O 1
ATOM 2084 N N . ASN A 1 269 ? 4.518 15.801 27.776 1.00 63.28 269 ASN A N 1
ATOM 2085 C CA . ASN A 1 269 ? 4.867 15.284 29.104 1.00 63.28 269 ASN A CA 1
ATOM 2086 C C . ASN A 1 269 ? 4.231 13.921 29.428 1.00 63.28 269 ASN A C 1
ATOM 2088 O O . ASN A 1 269 ? 4.446 13.404 30.522 1.00 63.28 269 ASN A O 1
ATOM 2092 N N . SER A 1 270 ? 3.450 13.340 28.516 1.00 66.25 270 SER A N 1
ATOM 2093 C CA . SER A 1 270 ? 2.730 12.084 28.729 1.00 66.25 270 SER A CA 1
ATOM 2094 C C . SER A 1 270 ? 3.164 11.031 27.709 1.00 66.25 270 SER A C 1
ATOM 2096 O O . SER A 1 270 ? 3.602 11.328 26.597 1.00 66.25 270 SER A O 1
ATOM 2098 N N . THR A 1 271 ? 3.080 9.753 28.092 1.00 71.12 271 THR A N 1
ATOM 2099 C CA . THR A 1 271 ? 3.334 8.669 27.135 1.00 71.12 271 THR A CA 1
ATOM 2100 C C . THR A 1 271 ? 2.099 8.485 26.266 1.00 71.12 271 THR A C 1
ATOM 2102 O O . THR A 1 271 ? 1.081 7.946 26.714 1.00 71.12 271 THR A O 1
ATOM 2105 N N . VAL A 1 272 ? 2.198 8.969 25.031 1.00 81.31 272 VAL A N 1
ATOM 2106 C CA . VAL A 1 272 ? 1.109 8.987 24.057 1.00 81.31 272 VAL A CA 1
ATOM 2107 C C . VAL A 1 272 ? 1.533 8.282 22.786 1.00 81.31 272 VAL A C 1
ATOM 2109 O O . VAL A 1 272 ? 2.632 8.491 22.287 1.00 81.31 272 VAL A O 1
ATOM 2112 N N . ALA A 1 273 ? 0.636 7.461 22.259 1.00 88.62 273 ALA A N 1
ATOM 2113 C CA . ALA A 1 273 ? 0.693 6.933 20.909 1.00 88.62 273 ALA A CA 1
ATOM 2114 C C . ALA A 1 273 ? -0.525 7.427 20.122 1.00 88.62 273 ALA A C 1
ATOM 2116 O O . ALA A 1 273 ? -1.546 7.805 20.701 1.00 88.62 273 ALA A O 1
ATOM 2117 N N . LEU A 1 274 ? -0.437 7.403 18.798 1.00 90.12 274 LEU A N 1
ATOM 2118 C CA . LEU A 1 274 ? -1.545 7.759 17.918 1.00 90.12 274 LEU A CA 1
ATOM 2119 C C . LEU A 1 274 ? -2.077 6.502 17.246 1.00 90.12 274 LEU A C 1
ATOM 2121 O O . LEU A 1 274 ? -1.310 5.740 16.667 1.00 90.12 274 LEU A O 1
ATOM 2125 N N . VAL A 1 275 ? -3.386 6.287 17.321 1.00 91.62 275 VAL A N 1
ATOM 2126 C CA . VAL A 1 275 ? -4.078 5.251 16.558 1.00 91.62 275 VAL A CA 1
ATOM 2127 C C . VAL A 1 275 ? -4.557 5.877 15.258 1.00 91.62 275 VAL A C 1
ATOM 2129 O O . VAL A 1 275 ? -5.335 6.827 15.269 1.00 91.62 275 VAL A O 1
ATOM 2132 N N . VAL A 1 276 ? -4.087 5.341 14.141 1.00 92.06 276 VAL A N 1
ATOM 2133 C CA . VAL A 1 276 ? -4.428 5.783 12.791 1.00 92.06 276 VAL A CA 1
ATOM 2134 C C . VAL A 1 276 ? -5.289 4.706 12.145 1.00 92.06 276 VAL A C 1
ATOM 2136 O O . VAL A 1 276 ? -4.875 3.550 12.064 1.00 92.06 276 VAL A O 1
ATOM 2139 N N . GLN A 1 277 ? -6.489 5.062 11.695 1.00 91.12 277 GLN A N 1
ATOM 2140 C CA . GLN A 1 277 ? -7.448 4.139 11.082 1.00 91.12 277 GLN A CA 1
ATOM 2141 C C . GLN A 1 277 ? -8.096 4.779 9.853 1.00 91.12 277 GLN A C 1
ATOM 2143 O O . GLN A 1 277 ? -8.347 5.983 9.861 1.00 91.12 277 GLN A O 1
ATOM 2148 N N . PRO A 1 278 ? -8.418 4.010 8.802 1.00 88.19 278 PRO A N 1
ATOM 2149 C CA . PRO A 1 278 ? -9.226 4.533 7.712 1.00 88.19 278 PRO A CA 1
ATOM 2150 C C . PRO A 1 278 ? -10.595 4.947 8.262 1.00 88.19 278 PRO A C 1
ATOM 2152 O O . PRO A 1 278 ? -11.166 4.259 9.115 1.00 88.19 278 PRO A O 1
ATOM 2155 N N . LYS A 1 279 ? -11.124 6.079 7.792 1.00 85.88 279 LYS A N 1
ATOM 2156 C CA . LYS A 1 279 ? -12.473 6.498 8.162 1.00 85.88 279 LYS A CA 1
ATOM 2157 C C . LYS A 1 279 ? -13.465 5.524 7.545 1.00 85.88 279 LYS A C 1
ATOM 2159 O O . LYS A 1 279 ? -13.519 5.360 6.327 1.00 85.88 279 LYS A O 1
ATOM 2164 N N . HIS A 1 280 ? -14.262 4.907 8.407 1.00 79.50 280 HIS A N 1
ATOM 2165 C CA . HIS A 1 280 ? -15.426 4.147 7.982 1.00 79.50 280 HIS A CA 1
ATOM 2166 C C . HIS A 1 280 ? -16.627 5.085 7.854 1.00 79.50 280 HIS A C 1
ATOM 2168 O O . HIS A 1 280 ? -16.726 6.043 8.624 1.00 79.50 280 HIS A O 1
ATOM 2174 N N . TRP A 1 281 ? -17.521 4.826 6.901 1.00 82.12 281 TRP A N 1
ATOM 2175 C CA . TRP A 1 281 ? -18.720 5.638 6.653 1.00 82.12 281 TRP A CA 1
ATOM 2176 C C . TRP A 1 281 ? -19.959 4.906 7.175 1.00 82.12 281 TRP A C 1
ATOM 2178 O O . TRP A 1 281 ? -20.566 4.133 6.434 1.00 82.12 281 TRP A O 1
ATOM 2188 N N . PRO A 1 282 ? -20.311 5.073 8.460 1.00 85.69 282 PRO A N 1
ATOM 2189 C CA . PRO A 1 282 ? -21.425 4.344 9.035 1.00 85.69 282 PRO A CA 1
ATOM 2190 C C . PRO A 1 282 ? -22.779 4.925 8.639 1.00 85.69 282 PRO A C 1
ATOM 2192 O O . PRO A 1 282 ? -22.944 6.137 8.552 1.00 85.69 282 PRO A O 1
ATOM 2195 N N . VAL A 1 283 ? -23.764 4.037 8.520 1.00 86.25 283 VAL A N 1
ATOM 2196 C CA . VAL A 1 283 ? -25.192 4.381 8.505 1.00 86.25 283 VAL A CA 1
ATOM 2197 C C . VAL A 1 283 ? -25.665 4.711 9.926 1.00 86.25 283 VAL A C 1
ATOM 2199 O O . VAL A 1 283 ? -26.417 5.659 10.131 1.00 86.25 283 VAL A O 1
ATOM 2202 N N . PHE A 1 284 ? -25.180 3.958 10.920 1.00 86.00 284 PHE A N 1
ATOM 2203 C CA . PHE A 1 284 ? -25.442 4.192 12.343 1.00 86.00 284 PHE A CA 1
ATOM 2204 C C . PHE A 1 284 ? -24.143 4.124 13.135 1.00 86.00 284 PHE A C 1
ATOM 2206 O O . PHE A 1 284 ? -23.299 3.266 12.880 1.00 86.00 284 PHE A O 1
ATOM 2213 N N . TYR A 1 285 ? -23.979 4.980 14.131 1.00 89.44 285 TYR A N 1
ATOM 2214 C CA . TYR A 1 285 ? -22.841 4.911 15.043 1.00 89.44 285 TYR A CA 1
ATOM 2215 C C . TYR A 1 285 ? -23.266 5.302 16.444 1.00 89.44 285 TYR A C 1
ATOM 2217 O O . TYR A 1 285 ? -24.314 5.909 16.635 1.00 89.44 285 TYR A O 1
ATOM 2225 N N . GLY A 1 286 ? -22.459 4.973 17.441 1.00 89.81 286 GLY A N 1
ATOM 2226 C CA . GLY A 1 286 ? -22.736 5.455 18.778 1.00 89.81 286 GLY A CA 1
ATOM 2227 C C . GLY A 1 286 ? -21.939 4.785 19.863 1.00 89.81 286 GLY A C 1
ATOM 2228 O O . GLY A 1 286 ? -20.808 4.347 19.650 1.00 89.81 286 GLY A O 1
ATOM 2229 N N . THR A 1 287 ? -22.519 4.781 21.056 1.00 90.56 287 THR A N 1
ATOM 2230 C CA . THR A 1 287 ? -21.839 4.341 22.268 1.00 90.56 287 THR A CA 1
ATOM 2231 C C . THR A 1 287 ? -22.709 3.395 23.059 1.00 90.56 287 THR A C 1
ATOM 2233 O O . THR A 1 287 ? -23.907 3.614 23.173 1.00 90.56 287 THR A O 1
ATOM 2236 N N . ALA A 1 288 ? -22.106 2.371 23.639 1.00 89.31 288 ALA A N 1
ATOM 2237 C CA . ALA A 1 288 ? -22.752 1.469 24.574 1.00 89.31 288 ALA A CA 1
ATOM 2238 C C . ALA A 1 288 ? -21.968 1.468 25.887 1.00 89.31 288 ALA A C 1
ATOM 2240 O O . ALA A 1 288 ? -20.741 1.352 25.874 1.00 89.31 288 ALA A O 1
ATOM 2241 N N . ARG A 1 289 ? -22.655 1.595 27.021 1.00 87.38 289 ARG A N 1
ATOM 2242 C CA . ARG A 1 289 ? -22.040 1.529 28.353 1.00 87.38 289 ARG A CA 1
ATOM 2243 C C . ARG A 1 289 ? -22.848 0.643 29.286 1.00 87.38 289 ARG A C 1
ATOM 2245 O O . ARG A 1 289 ? -24.070 0.595 29.185 1.00 87.38 289 ARG A O 1
ATOM 2252 N N . ALA A 1 290 ? -22.171 -0.028 30.210 1.00 81.81 290 ALA A N 1
ATOM 2253 C CA . ALA A 1 290 ? -22.839 -0.697 31.321 1.00 81.81 290 ALA A CA 1
ATOM 2254 C C . ALA A 1 290 ? -23.264 0.344 32.364 1.00 81.81 290 ALA A C 1
ATOM 2256 O O . ALA A 1 290 ? -22.455 1.186 32.753 1.00 81.81 290 ALA A O 1
ATOM 2257 N N . ILE A 1 291 ? -24.525 0.294 32.801 1.00 75.00 291 ILE A N 1
ATOM 2258 C CA . ILE A 1 291 ? -25.075 1.256 33.775 1.00 75.00 291 ILE A CA 1
ATOM 2259 C C . ILE A 1 291 ? -24.499 1.006 35.175 1.00 75.00 291 ILE A C 1
ATOM 2261 O O . ILE A 1 291 ? -24.226 1.951 35.914 1.00 75.00 291 ILE A O 1
ATOM 2265 N N . ALA A 1 292 ? -24.256 -0.257 35.523 1.00 66.56 292 ALA A N 1
ATOM 2266 C CA . ALA A 1 292 ? -23.508 -0.636 36.712 1.00 66.56 292 ALA A CA 1
ATOM 2267 C C . ALA A 1 292 ? -22.674 -1.905 36.444 1.00 66.56 292 ALA A C 1
ATOM 2269 O O . ALA A 1 292 ? -23.050 -2.697 35.579 1.00 66.56 292 ALA A O 1
ATOM 2270 N N . PRO A 1 293 ? -21.545 -2.112 37.151 1.00 57.03 293 PRO A N 1
ATOM 2271 C CA . PRO A 1 293 ? -20.640 -3.248 36.920 1.00 57.03 293 PRO A CA 1
ATOM 2272 C C . PRO A 1 293 ? -21.269 -4.623 37.195 1.00 57.03 293 PRO A C 1
ATOM 2274 O O . PRO A 1 293 ? -20.762 -5.639 36.731 1.00 57.03 293 PRO A O 1
ATOM 2277 N N . ASP A 1 294 ? -22.332 -4.647 37.995 1.00 57.72 294 ASP A N 1
ATOM 2278 C CA . ASP A 1 294 ? -23.081 -5.814 38.463 1.00 57.72 294 ASP A CA 1
ATOM 2279 C C . ASP A 1 294 ? -24.412 -6.010 37.723 1.00 57.72 294 ASP A C 1
ATOM 2281 O O . ASP A 1 294 ? -24.919 -7.128 37.635 1.00 57.72 294 ASP A O 1
ATOM 2285 N N . THR A 1 295 ? -24.977 -4.941 37.161 1.00 56.53 295 THR A N 1
ATOM 2286 C CA . THR A 1 295 ? -26.191 -5.019 36.355 1.00 56.53 295 THR A CA 1
ATOM 2287 C C . THR A 1 295 ? -25.819 -5.311 34.911 1.00 56.53 295 THR A C 1
ATOM 2289 O O . THR A 1 295 ? -25.173 -4.496 34.257 1.00 56.53 295 THR A O 1
ATOM 2292 N N . SER A 1 296 ? -26.317 -6.407 34.348 1.00 68.88 296 SER A N 1
ATOM 2293 C CA . SER A 1 296 ? -26.227 -6.699 32.911 1.00 68.88 296 SER A CA 1
ATOM 2294 C C . SER A 1 296 ? -27.021 -5.709 32.035 1.00 68.88 296 SER A C 1
ATOM 2296 O O . SER A 1 296 ? -27.403 -6.050 30.928 1.00 68.88 296 SER A O 1
ATOM 2298 N N . THR A 1 297 ? -27.334 -4.503 32.522 1.00 80.31 297 THR A N 1
ATOM 2299 C CA . THR A 1 297 ? -28.087 -3.481 31.788 1.00 80.31 297 THR A CA 1
ATOM 2300 C C . THR A 1 297 ? -27.125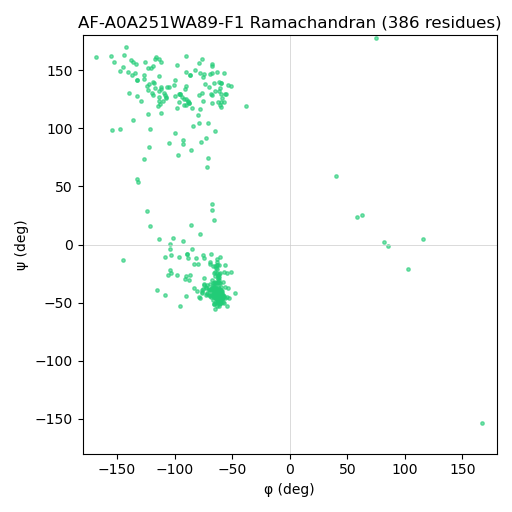 -2.595 31.008 1.00 80.31 297 THR A C 1
ATOM 2302 O O . THR A 1 297 ? -26.214 -1.989 31.583 1.00 80.31 297 THR A O 1
ATOM 2305 N N . LEU A 1 298 ? -27.361 -2.486 29.703 1.00 83.75 298 LEU A N 1
ATOM 2306 C CA . LEU A 1 298 ? -26.604 -1.624 28.807 1.00 83.75 298 LEU A CA 1
ATOM 2307 C C . LEU A 1 298 ? -27.417 -0.390 28.439 1.00 83.75 298 LEU A C 1
ATOM 2309 O O . LEU A 1 298 ? -28.586 -0.481 28.078 1.00 83.75 298 LEU A O 1
ATOM 2313 N N . GLU A 1 299 ? -26.774 0.765 28.470 1.00 87.19 299 GLU A N 1
ATOM 2314 C CA . GLU A 1 299 ? -27.276 1.974 27.841 1.00 87.19 299 GLU A CA 1
ATOM 2315 C C . GLU A 1 299 ? -26.594 2.141 26.481 1.00 87.19 299 GLU A C 1
ATOM 2317 O O . GLU A 1 299 ? -25.372 2.279 26.402 1.00 87.19 299 GLU A O 1
ATOM 2322 N N . VAL A 1 300 ? -27.386 2.103 25.412 1.00 86.94 300 VAL A N 1
ATOM 2323 C CA . VAL A 1 300 ? -26.940 2.241 24.027 1.00 86.94 300 VAL A CA 1
ATOM 2324 C C . VAL A 1 300 ? -27.458 3.558 23.466 1.00 86.94 300 VAL A C 1
ATOM 2326 O O . VAL A 1 300 ? -28.656 3.733 23.260 1.00 86.94 300 VAL A O 1
ATOM 2329 N N . THR A 1 301 ? -26.541 4.474 23.187 1.00 87.31 301 THR A N 1
ATOM 2330 C CA . THR A 1 301 ? -26.804 5.719 22.465 1.00 87.31 301 THR A CA 1
ATOM 2331 C C . THR A 1 301 ? -26.519 5.508 20.988 1.00 87.31 301 THR A C 1
ATOM 2333 O O . THR A 1 301 ? -25.419 5.088 20.627 1.00 87.31 301 THR A O 1
ATOM 2336 N N . VAL A 1 302 ? -27.491 5.825 20.139 1.00 86.25 302 VAL A N 1
ATOM 2337 C CA . VAL A 1 302 ? -27.401 5.754 18.680 1.00 86.25 302 VAL A CA 1
ATOM 2338 C C . VAL A 1 302 ? -27.431 7.168 18.110 1.00 86.25 302 VAL A C 1
ATOM 2340 O O . VAL A 1 302 ? -28.271 7.987 18.481 1.00 86.25 302 VAL A O 1
ATOM 2343 N N . TYR A 1 303 ? -26.523 7.431 17.182 1.00 84.31 303 TYR A N 1
ATOM 2344 C CA . TYR A 1 303 ? -26.466 8.617 16.348 1.00 84.31 303 TYR A CA 1
ATOM 2345 C C . TYR A 1 303 ? -26.733 8.183 14.903 1.00 84.31 303 TYR A C 1
ATOM 2347 O O . TYR A 1 303 ? -26.133 7.223 14.405 1.00 84.31 303 TYR A O 1
ATOM 2355 N N . SER A 1 304 ? -27.630 8.898 14.235 1.00 77.88 304 SER A N 1
ATOM 2356 C CA . SER A 1 304 ? -27.878 8.792 12.799 1.00 77.88 304 SER A CA 1
ATOM 2357 C C . SER A 1 304 ? -27.679 10.158 12.150 1.00 77.88 304 SER A C 1
ATOM 2359 O O . SER A 1 304 ? -27.795 11.206 12.792 1.00 77.88 304 SER A O 1
ATOM 2361 N N . GLU A 1 305 ? -27.305 10.149 10.875 1.00 69.50 305 GLU A N 1
ATOM 2362 C CA . GLU A 1 305 ? -26.999 11.371 10.140 1.00 69.50 305 GLU A CA 1
ATOM 2363 C C . GLU A 1 305 ? -28.227 12.299 10.088 1.00 69.50 305 GLU A C 1
ATOM 2365 O O . GLU A 1 305 ? -29.290 11.924 9.600 1.00 69.50 305 GLU A O 1
ATOM 2370 N N . GLY A 1 306 ? -28.086 13.515 10.627 1.00 64.81 306 GLY A N 1
ATOM 2371 C CA . GLY A 1 306 ? -29.147 14.528 10.639 1.00 64.81 306 GLY A CA 1
ATOM 2372 C C . GLY A 1 306 ? -30.196 14.402 11.753 1.00 64.81 306 GLY A C 1
ATOM 2373 O O . GLY A 1 306 ? -31.099 15.237 11.795 1.00 64.81 306 GLY A O 1
ATOM 2374 N N . ALA A 1 307 ? -30.080 13.432 12.670 1.00 71.25 307 ALA A N 1
ATOM 2375 C CA . ALA A 1 307 ? -31.007 13.265 13.794 1.00 71.25 307 ALA A CA 1
ATOM 2376 C C . ALA A 1 307 ? -30.353 13.531 15.161 1.00 71.25 307 ALA A C 1
ATOM 2378 O O . ALA A 1 307 ? -29.132 13.486 15.324 1.00 71.25 307 ALA A O 1
ATOM 2379 N N . ALA A 1 308 ? -31.186 13.805 16.169 1.00 75.06 308 ALA A N 1
ATOM 2380 C CA . ALA A 1 308 ? -30.737 13.894 17.555 1.00 75.06 308 ALA A CA 1
ATOM 2381 C C . ALA A 1 308 ? -30.322 12.505 18.086 1.00 75.06 308 ALA A C 1
ATOM 2383 O O . ALA A 1 308 ? -30.930 11.499 17.710 1.00 75.06 308 ALA A O 1
ATOM 2384 N N . PRO A 1 309 ? -29.313 12.425 18.974 1.00 80.94 309 PRO A N 1
ATOM 2385 C CA . PRO A 1 309 ? -28.921 11.159 19.579 1.00 80.94 309 PRO A CA 1
ATOM 2386 C C . PRO A 1 309 ? -30.073 10.546 20.372 1.00 80.94 309 PRO A C 1
ATOM 2388 O O . PRO A 1 309 ? -30.723 11.231 21.163 1.00 80.94 309 PRO A O 1
ATOM 2391 N N . THR A 1 310 ? -30.291 9.247 20.182 1.00 81.00 310 THR A N 1
ATOM 2392 C CA . THR A 1 310 ? -31.346 8.493 20.867 1.00 81.00 310 THR A CA 1
ATOM 2393 C C . THR A 1 310 ? -30.716 7.477 21.810 1.00 81.00 310 THR A C 1
ATOM 2395 O O . THR A 1 310 ? -29.867 6.690 21.394 1.00 81.00 310 THR A O 1
ATOM 2398 N N . THR A 1 311 ? -31.112 7.492 23.083 1.00 83.44 311 THR A N 1
ATOM 2399 C CA . THR A 1 311 ? -30.554 6.611 24.117 1.00 83.44 311 THR A CA 1
ATOM 2400 C C . THR A 1 311 ? -31.559 5.535 24.511 1.00 83.44 311 THR A C 1
ATOM 2402 O O . THR A 1 311 ? -32.685 5.841 24.899 1.00 83.44 311 THR A O 1
ATOM 2405 N N . HIS A 1 312 ? -31.137 4.274 24.453 1.00 82.06 312 HIS A N 1
ATOM 2406 C CA . HIS A 1 312 ? -31.940 3.103 24.787 1.00 82.06 312 HIS A CA 1
ATOM 2407 C C . HIS A 1 312 ? -31.309 2.344 25.952 1.00 82.06 312 HIS A C 1
ATOM 2409 O O . HIS A 1 312 ? -30.136 1.986 25.901 1.00 82.06 312 HIS A O 1
ATOM 2415 N N . GLN A 1 313 ? -32.098 2.045 26.980 1.00 82.44 313 GLN A N 1
ATOM 2416 C CA . GLN A 1 313 ? -31.691 1.107 28.025 1.00 82.44 313 GLN A CA 1
ATOM 2417 C C . GLN A 1 313 ? -32.159 -0.296 27.644 1.00 82.44 313 GLN A C 1
ATOM 2419 O O . GLN A 1 313 ? -33.334 -0.509 27.341 1.00 82.44 313 GLN A O 1
ATOM 2424 N N . LEU A 1 314 ? -31.221 -1.236 27.614 1.00 79.19 314 LEU A N 1
ATOM 2425 C CA . LEU A 1 314 ? -31.417 -2.614 27.196 1.00 79.19 314 LEU A CA 1
ATOM 2426 C C . LEU A 1 314 ? -31.079 -3.538 28.362 1.00 79.19 314 LEU A C 1
ATOM 2428 O O . LEU A 1 314 ? -30.017 -3.420 28.974 1.00 79.19 314 LEU A O 1
ATOM 2432 N N . GLN A 1 315 ? -31.985 -4.469 28.646 1.00 76.12 315 GLN A N 1
ATOM 2433 C CA . GLN A 1 315 ? -31.788 -5.526 29.637 1.00 76.12 315 GLN A CA 1
ATOM 2434 C C . GLN A 1 315 ? -31.738 -6.891 28.940 1.00 76.12 315 GLN A C 1
ATOM 2436 O O . GLN A 1 315 ? -32.451 -7.077 27.944 1.00 76.12 315 GLN A O 1
ATOM 2441 N N . PRO A 1 316 ? -30.921 -7.841 29.431 1.00 67.00 316 PRO A N 1
ATOM 2442 C CA . PRO A 1 316 ? -30.912 -9.192 28.905 1.00 67.00 316 PRO A CA 1
ATOM 2443 C C . PRO A 1 316 ? -32.216 -9.870 29.312 1.00 67.00 316 PRO A C 1
ATOM 2445 O O . PRO A 1 316 ? -32.661 -9.767 30.458 1.00 67.00 316 PRO A O 1
ATOM 2448 N N . LEU A 1 317 ? -32.837 -10.571 28.373 1.00 62.25 317 LEU A N 1
ATOM 2449 C CA . LEU A 1 317 ? -34.016 -11.369 28.650 1.00 62.25 317 LEU A CA 1
ATOM 2450 C C . LEU A 1 317 ? -33.608 -12.543 29.550 1.00 62.25 317 LEU A C 1
ATOM 2452 O O . LEU A 1 317 ? -32.667 -13.272 29.235 1.00 62.25 317 LEU A O 1
ATOM 2456 N N . ALA A 1 318 ? -34.317 -12.733 30.664 1.00 51.16 318 ALA A N 1
ATOM 2457 C CA . ALA A 1 318 ? -34.144 -13.886 31.543 1.00 51.16 318 ALA A CA 1
ATOM 2458 C C . ALA A 1 318 ? -34.679 -15.163 30.860 1.00 51.16 318 ALA A C 1
ATOM 2460 O O . ALA A 1 318 ? -35.760 -15.651 31.175 1.00 51.16 318 ALA A O 1
ATOM 2461 N N . SER A 1 319 ? -33.942 -15.679 29.879 1.00 49.03 319 SER A N 1
ATOM 2462 C CA . SER A 1 319 ? -34.139 -16.996 29.266 1.00 49.03 319 SER A CA 1
ATOM 2463 C C . SER A 1 319 ? -32.794 -17.712 29.166 1.00 49.03 319 SER A C 1
ATOM 2465 O O . SER A 1 319 ? -31.764 -17.045 29.111 1.00 49.03 319 SER A O 1
ATOM 2467 N N . GLU A 1 320 ? -32.800 -19.049 29.129 1.00 45.50 320 GLU A N 1
ATOM 2468 C CA . GLU A 1 320 ? -31.594 -19.906 29.139 1.00 45.50 320 GLU A CA 1
ATOM 2469 C C . GLU A 1 320 ? -30.531 -19.521 28.087 1.00 45.50 320 GLU A C 1
ATOM 2471 O O . GLU A 1 320 ? -29.343 -19.735 28.322 1.00 45.50 320 GLU A O 1
ATOM 2476 N N . ASP A 1 321 ? -30.931 -18.852 27.001 1.00 45.44 321 ASP A N 1
ATOM 2477 C CA . ASP A 1 321 ? -30.039 -18.199 26.045 1.00 45.44 321 ASP A CA 1
ATOM 2478 C C . ASP A 1 321 ? -29.949 -16.682 26.311 1.00 45.44 321 ASP A C 1
ATOM 2480 O O . ASP A 1 321 ? -30.761 -15.891 25.824 1.00 45.44 321 ASP A O 1
ATOM 2484 N N . ALA A 1 322 ? -28.925 -16.255 27.057 1.00 52.06 322 ALA A N 1
ATOM 2485 C CA . ALA A 1 322 ? -28.633 -14.862 27.439 1.00 52.06 322 ALA A CA 1
ATOM 2486 C C . ALA A 1 322 ? -28.209 -13.936 26.265 1.00 52.06 322 ALA A C 1
ATOM 2488 O O . ALA A 1 322 ? -27.351 -13.068 26.415 1.00 52.06 322 ALA A O 1
ATOM 2489 N N . THR A 1 323 ? -28.764 -14.133 25.066 1.00 52.56 323 THR A N 1
ATOM 2490 C CA . THR A 1 323 ? -28.416 -13.387 23.839 1.00 52.56 323 THR A CA 1
ATOM 2491 C C . THR A 1 323 ? -29.497 -12.407 23.382 1.00 52.56 323 THR A C 1
ATOM 2493 O O . THR A 1 323 ? -29.235 -11.561 22.526 1.00 52.56 323 THR A O 1
ATOM 2496 N N . THR A 1 324 ? -30.692 -12.473 23.969 1.00 56.28 324 THR A N 1
ATOM 2497 C CA . THR A 1 324 ? -31.846 -11.648 23.587 1.00 56.28 324 THR A CA 1
ATOM 2498 C C . THR A 1 324 ? -31.965 -10.420 24.489 1.00 56.28 324 THR A C 1
ATOM 2500 O O . THR A 1 324 ? -31.964 -10.557 25.708 1.00 56.28 324 THR A O 1
ATOM 2503 N N . TRP A 1 325 ? -32.105 -9.226 23.906 1.00 60.69 325 TRP A N 1
ATOM 2504 C CA . TRP A 1 325 ? -32.210 -7.956 24.641 1.00 60.69 325 TRP A CA 1
ATOM 2505 C C . TRP A 1 325 ? -33.558 -7.275 24.382 1.00 60.69 325 TRP A C 1
ATOM 2507 O O . TRP A 1 325 ? -34.030 -7.248 23.240 1.00 60.69 325 TRP A O 1
ATOM 2517 N N . THR A 1 326 ? -34.165 -6.701 25.425 1.00 59.81 326 THR A N 1
ATOM 2518 C CA . THR A 1 326 ? -35.442 -5.970 25.328 1.00 59.81 326 THR A CA 1
ATOM 2519 C C . THR A 1 326 ? -35.261 -4.481 25.577 1.00 59.81 326 THR A C 1
ATOM 2521 O O . THR A 1 326 ? -34.600 -4.092 26.540 1.00 59.81 326 THR A O 1
ATOM 2524 N N . SER A 1 327 ? -35.893 -3.658 24.736 1.00 55.19 327 SER A N 1
ATOM 2525 C CA . SER A 1 327 ? -36.002 -2.210 24.932 1.00 55.19 327 SER A CA 1
ATOM 2526 C C . SER A 1 327 ? -37.430 -1.843 25.348 1.00 55.19 327 SER A C 1
ATOM 2528 O O . SER A 1 327 ? -38.370 -2.336 24.723 1.00 55.19 327 SER A O 1
ATOM 2530 N N . PRO A 1 328 ? -37.623 -0.972 26.353 1.00 50.97 328 PRO A N 1
ATOM 2531 C CA . PRO A 1 328 ? -38.948 -0.495 26.746 1.00 50.97 328 PRO A CA 1
ATOM 2532 C C . PRO A 1 328 ? -39.556 0.524 25.761 1.00 50.97 328 PRO A C 1
ATOM 2534 O O . PRO A 1 328 ? -40.749 0.804 25.854 1.00 50.97 328 PRO A O 1
ATOM 2537 N N . SER A 1 329 ? -38.774 1.052 24.808 1.00 52.09 329 SER A N 1
ATOM 2538 C CA . SER A 1 329 ? -39.195 2.139 23.914 1.00 52.09 329 SER A CA 1
ATOM 2539 C C . SER A 1 329 ? -38.775 1.851 22.469 1.00 52.09 329 SER A C 1
ATOM 2541 O O . SER A 1 329 ? -37.594 1.941 22.132 1.00 52.09 329 SER A O 1
ATOM 2543 N N . ILE A 1 330 ? -39.738 1.506 21.609 1.00 51.47 330 ILE A N 1
ATOM 2544 C CA . ILE A 1 330 ? -39.524 1.380 20.161 1.00 51.47 330 ILE A CA 1
ATOM 2545 C C . ILE A 1 330 ? -39.562 2.795 19.575 1.00 51.47 330 ILE A C 1
ATOM 2547 O O . ILE A 1 330 ? -40.611 3.432 19.577 1.00 51.47 330 ILE A O 1
ATOM 2551 N N . VAL A 1 331 ? -38.421 3.291 19.102 1.00 54.62 331 VAL A N 1
ATOM 2552 C CA . VAL A 1 331 ? -38.359 4.489 18.251 1.00 54.62 331 VAL A CA 1
ATOM 2553 C C . VAL A 1 331 ? -38.334 4.000 16.803 1.00 54.62 331 VAL A C 1
ATOM 2555 O O . VAL A 1 331 ? -37.558 3.100 16.485 1.00 54.62 331 VAL A O 1
ATOM 2558 N N . GLU A 1 332 ? -39.209 4.543 15.953 1.00 59.00 332 GLU A N 1
ATOM 2559 C CA . GLU A 1 332 ? -39.557 3.992 14.627 1.00 59.00 332 GLU A CA 1
ATOM 2560 C C . GLU A 1 332 ? -38.401 3.938 13.604 1.00 59.00 332 GLU A C 1
ATOM 2562 O O . GLU A 1 332 ? -38.513 3.212 12.618 1.00 59.00 332 GLU A O 1
ATOM 2567 N N . ASP A 1 333 ? -37.265 4.598 13.856 1.00 70.00 333 ASP A N 1
ATOM 2568 C CA . ASP A 1 333 ? -36.201 4.774 12.853 1.00 70.00 333 ASP A CA 1
ATOM 2569 C C . ASP A 1 333 ? -34.971 3.857 13.014 1.00 70.00 333 ASP A C 1
ATOM 2571 O O . ASP A 1 333 ? -34.113 3.816 12.128 1.00 70.00 333 ASP A O 1
ATOM 2575 N N . ILE A 1 334 ? -34.847 3.104 14.116 1.00 77.19 334 ILE A N 1
ATOM 2576 C CA . ILE A 1 334 ? -33.677 2.239 14.368 1.00 77.19 334 ILE A CA 1
ATOM 2577 C C . ILE A 1 334 ? -34.102 0.765 14.354 1.00 77.19 334 ILE A C 1
ATOM 2579 O O . ILE A 1 334 ? -34.943 0.368 15.164 1.00 77.19 334 ILE A O 1
ATOM 2583 N N . PRO A 1 335 ? -33.500 -0.093 13.502 1.00 82.25 335 PRO A N 1
ATOM 2584 C CA . PRO A 1 335 ? -33.837 -1.512 13.464 1.00 82.25 335 PRO A CA 1
ATOM 2585 C C . PRO A 1 335 ? -33.643 -2.179 14.842 1.00 82.25 335 PRO A C 1
ATOM 2587 O O . PRO A 1 335 ? -32.519 -2.204 15.347 1.00 82.25 335 PRO A O 1
ATOM 2590 N N . PRO A 1 336 ? -34.676 -2.804 15.444 1.00 81.06 336 PRO A N 1
ATOM 2591 C CA . PRO A 1 336 ? -34.558 -3.440 16.763 1.00 81.06 336 PRO A CA 1
ATOM 2592 C C . PRO A 1 336 ? -33.473 -4.521 16.814 1.00 81.06 336 PRO A C 1
ATOM 2594 O O . PRO A 1 336 ? -32.791 -4.694 17.822 1.00 81.06 336 PRO A O 1
ATOM 2597 N N . LYS A 1 337 ? -33.268 -5.214 15.688 1.00 84.62 337 LYS A N 1
ATOM 2598 C CA . LYS A 1 337 ? -32.206 -6.208 15.521 1.00 84.62 337 LYS A CA 1
ATOM 2599 C C . LYS A 1 337 ? -30.810 -5.598 15.694 1.00 84.62 337 LYS A C 1
ATOM 2601 O O . LYS A 1 337 ? -29.962 -6.213 16.329 1.00 84.62 337 LYS A O 1
ATOM 2606 N N . LEU A 1 338 ? -30.590 -4.380 15.191 1.00 85.56 338 LEU A N 1
ATOM 2607 C CA . LEU A 1 338 ? -29.315 -3.678 15.345 1.00 85.56 338 LEU A CA 1
ATOM 2608 C C . LEU A 1 338 ? -29.032 -3.388 16.822 1.00 85.56 338 LEU A C 1
ATOM 2610 O O . LEU A 1 338 ? -27.926 -3.636 17.284 1.00 85.56 338 LEU A O 1
ATOM 2614 N N . LEU A 1 339 ? -30.032 -2.926 17.580 1.00 85.44 339 LEU A N 1
ATOM 2615 C CA . LEU A 1 339 ? -29.882 -2.673 19.019 1.00 85.44 339 LEU A CA 1
ATOM 2616 C C . LEU A 1 339 ? -29.496 -3.945 19.789 1.00 85.44 339 LEU A C 1
ATOM 2618 O O . LEU A 1 339 ? -28.639 -3.891 20.669 1.00 85.44 339 LEU A O 1
ATOM 2622 N N . GLN A 1 340 ? -30.079 -5.092 19.432 1.00 84.94 340 GLN A N 1
ATOM 2623 C CA . GLN A 1 340 ? -29.721 -6.385 20.026 1.00 84.94 340 GLN A CA 1
ATOM 2624 C C . GLN A 1 340 ? -28.296 -6.819 19.659 1.00 84.94 340 GLN A C 1
ATOM 2626 O O . GLN A 1 340 ? -27.551 -7.271 20.529 1.00 84.94 340 GLN A O 1
ATOM 2631 N N . GLU A 1 341 ? -27.896 -6.661 18.394 1.00 87.56 341 GLU A N 1
ATOM 2632 C CA . GLU A 1 341 ? -26.539 -6.976 17.932 1.00 87.56 341 GLU A CA 1
ATOM 2633 C C . GLU A 1 341 ? -25.490 -6.086 18.612 1.00 87.56 341 GLU A C 1
ATOM 2635 O O . GLU A 1 341 ? -24.460 -6.589 19.064 1.00 87.56 341 GLU A O 1
ATOM 2640 N N . VAL A 1 342 ? -25.777 -4.788 18.754 1.00 89.38 342 VAL A N 1
ATOM 2641 C CA . VAL A 1 342 ? -24.940 -3.834 19.491 1.00 89.38 342 VAL A CA 1
ATOM 2642 C C . VAL A 1 342 ? -24.821 -4.245 20.950 1.00 89.38 342 VAL A C 1
ATOM 2644 O O . VAL A 1 342 ? -23.705 -4.380 21.441 1.00 89.38 342 VAL A O 1
ATOM 2647 N N . ALA A 1 343 ? -25.936 -4.514 21.631 1.00 87.12 343 ALA A N 1
ATOM 2648 C CA . ALA A 1 343 ? -25.916 -4.918 23.033 1.00 87.12 343 ALA A CA 1
ATOM 2649 C C . ALA A 1 343 ? -25.111 -6.208 23.251 1.00 87.12 343 ALA A C 1
ATOM 2651 O O . ALA A 1 343 ? -24.214 -6.247 24.090 1.00 87.12 343 ALA A O 1
ATOM 2652 N N . SER A 1 344 ? -25.352 -7.235 22.430 1.00 87.50 344 SER A N 1
ATOM 2653 C CA . SER A 1 344 ? -24.606 -8.497 22.462 1.00 87.50 344 SER A CA 1
ATOM 2654 C C . SER A 1 344 ? -23.108 -8.307 22.207 1.00 87.50 344 SER A C 1
ATOM 2656 O O . SER A 1 344 ? -22.269 -8.923 22.873 1.00 87.50 344 SER A O 1
ATOM 2658 N N . LEU A 1 345 ? -22.737 -7.487 21.220 1.00 89.12 345 LEU A N 1
ATOM 2659 C CA . LEU A 1 345 ? -21.336 -7.256 20.888 1.00 89.12 345 LEU A CA 1
ATOM 2660 C C . LEU A 1 345 ? -20.632 -6.442 21.978 1.00 89.12 345 LEU A C 1
ATOM 2662 O O . LEU A 1 345 ? -19.518 -6.792 22.366 1.00 89.12 345 LEU A O 1
ATOM 2666 N N . SER A 1 346 ? -21.280 -5.392 22.482 1.00 89.31 346 SER A N 1
ATOM 2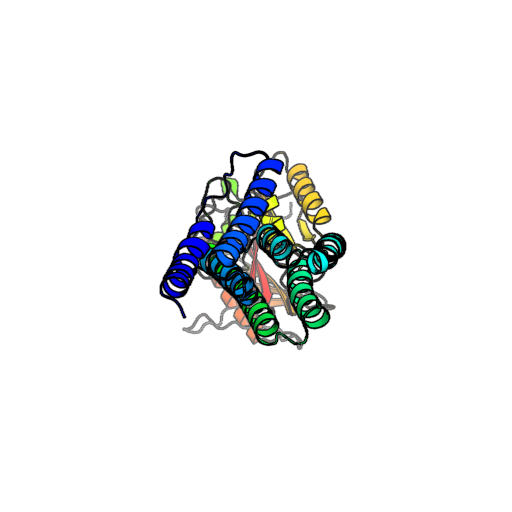667 C CA . SER A 1 346 ? -20.745 -4.518 23.523 1.00 89.31 346 SER A CA 1
ATOM 2668 C C . SER A 1 346 ? -20.617 -5.228 24.865 1.00 89.31 346 SER A C 1
ATOM 2670 O O . SER A 1 346 ? -19.572 -5.092 25.491 1.00 89.31 346 SER A O 1
ATOM 2672 N N . ASP A 1 347 ? -21.599 -6.035 25.276 1.00 85.94 347 ASP A N 1
ATOM 2673 C CA . ASP A 1 347 ? -21.512 -6.844 26.499 1.00 85.94 347 ASP A CA 1
ATOM 2674 C C . ASP A 1 347 ? -20.323 -7.815 26.434 1.00 85.94 347 ASP A C 1
ATOM 2676 O O . ASP A 1 347 ? -19.443 -7.795 27.295 1.00 85.94 347 ASP A O 1
ATOM 2680 N N . ARG A 1 348 ? -20.200 -8.587 25.343 1.00 87.75 348 ARG A N 1
ATOM 2681 C CA . ARG A 1 348 ? -19.053 -9.490 25.147 1.00 87.75 348 ARG A CA 1
ATOM 2682 C C . ARG A 1 348 ? -17.721 -8.743 25.122 1.00 87.75 348 ARG A C 1
ATOM 2684 O O . ARG A 1 348 ? -16.738 -9.227 25.684 1.00 87.75 348 ARG A O 1
ATOM 2691 N N . ALA A 1 349 ? -17.668 -7.580 24.474 1.00 87.19 349 ALA A N 1
ATOM 2692 C CA . ALA A 1 349 ? -16.459 -6.764 24.420 1.00 87.19 349 ALA A CA 1
ATOM 2693 C C . ALA A 1 349 ? -16.067 -6.262 25.815 1.00 87.19 349 ALA A C 1
ATOM 2695 O O . ALA A 1 349 ? -14.901 -6.374 26.191 1.00 87.19 349 ALA A O 1
ATOM 2696 N N . LEU A 1 350 ? -17.034 -5.775 26.597 1.00 85.06 350 LEU A N 1
ATOM 2697 C CA . LEU A 1 350 ? -16.834 -5.344 27.978 1.00 85.06 350 LEU A CA 1
ATOM 2698 C C . LEU A 1 350 ? -16.382 -6.507 28.863 1.00 85.06 350 LEU A C 1
ATOM 2700 O O . LEU A 1 350 ? -15.427 -6.343 29.615 1.00 85.06 350 LEU A O 1
ATOM 2704 N N . GLN A 1 351 ? -16.973 -7.697 28.737 1.00 81.56 351 GLN A N 1
ATOM 2705 C CA . GLN A 1 351 ? -16.557 -8.884 29.494 1.00 81.56 351 GLN A CA 1
ATOM 2706 C C . GLN A 1 351 ? -15.109 -9.287 29.196 1.00 81.56 351 GLN A C 1
ATOM 2708 O O . GLN A 1 351 ? -14.313 -9.467 30.119 1.00 81.56 351 GLN A O 1
ATOM 2713 N N . VAL A 1 352 ? -14.733 -9.380 27.915 1.00 82.62 352 VAL A N 1
ATOM 2714 C CA . VAL A 1 352 ? -13.352 -9.693 27.505 1.00 82.62 352 VAL A CA 1
ATOM 2715 C C . VAL A 1 352 ? -12.387 -8.611 27.984 1.00 82.62 352 VAL A C 1
ATOM 2717 O O . VAL A 1 352 ? -11.287 -8.908 28.458 1.00 82.62 352 VAL A O 1
ATOM 2720 N N . PHE A 1 353 ? -12.808 -7.352 27.913 1.00 77.06 353 PHE A N 1
ATOM 2721 C CA . PHE A 1 353 ? -12.023 -6.229 28.392 1.00 77.06 353 PHE A CA 1
ATOM 2722 C C . PHE A 1 353 ? -11.826 -6.264 29.917 1.00 77.06 353 PHE A C 1
ATOM 2724 O O . PHE A 1 353 ? -10.696 -6.129 30.384 1.00 77.06 353 PHE A O 1
ATOM 2731 N N . HIS A 1 354 ? -12.879 -6.536 30.693 1.00 74.81 354 HIS A N 1
ATOM 2732 C CA . HIS A 1 354 ? -12.829 -6.684 32.149 1.00 74.81 354 HIS A CA 1
ATOM 2733 C C . HIS A 1 354 ? -11.980 -7.886 32.587 1.00 74.81 354 HIS A C 1
ATOM 2735 O O . HIS A 1 354 ? -11.208 -7.774 33.536 1.00 74.81 354 HIS A O 1
ATOM 2741 N N . GLN A 1 355 ? -12.019 -9.007 31.864 1.00 71.62 355 GLN A N 1
ATOM 2742 C CA . GLN A 1 355 ? -11.125 -10.146 32.118 1.00 71.62 355 GLN A CA 1
ATOM 2743 C C . GLN A 1 355 ? -9.652 -9.797 31.848 1.00 71.62 355 GLN A C 1
ATOM 2745 O O . GLN A 1 355 ? -8.758 -10.208 32.589 1.00 71.62 355 GLN A O 1
ATOM 2750 N N . ALA A 1 356 ? -9.385 -8.975 30.830 1.00 65.31 356 ALA A N 1
ATOM 2751 C CA . ALA A 1 356 ? -8.055 -8.426 30.567 1.00 65.31 356 ALA A CA 1
ATOM 2752 C C . ALA A 1 356 ? -7.656 -7.292 31.546 1.00 65.31 356 ALA A C 1
ATOM 2754 O O . ALA A 1 356 ? -6.492 -6.875 31.572 1.00 65.31 356 ALA A O 1
ATOM 2755 N N . SER A 1 357 ? -8.593 -6.815 32.377 1.00 54.66 357 SER A N 1
ATOM 2756 C CA . SER A 1 357 ? -8.498 -5.615 33.222 1.00 54.66 357 SER A CA 1
ATOM 2757 C C . SER A 1 357 ? -7.683 -5.763 34.503 1.00 54.66 357 SER A C 1
ATOM 2759 O O . SER A 1 357 ? -7.586 -4.795 35.248 1.00 54.66 357 SER A O 1
ATOM 2761 N N . THR A 1 358 ? -6.958 -6.864 34.734 1.00 55.44 358 THR A N 1
ATOM 2762 C CA . THR A 1 358 ? -5.855 -6.826 35.727 1.00 55.44 358 THR A CA 1
ATOM 2763 C C . THR A 1 358 ? -4.831 -5.724 35.408 1.00 55.44 358 THR A C 1
ATOM 2765 O O . THR A 1 358 ? -4.066 -5.314 36.276 1.00 55.44 358 THR A O 1
ATOM 2768 N N . LYS A 1 359 ? -4.838 -5.214 34.167 1.00 53.25 359 LYS A N 1
ATOM 2769 C CA . LYS A 1 359 ? -3.999 -4.117 33.666 1.00 53.25 359 LYS A CA 1
ATOM 2770 C C . LYS A 1 359 ? -4.717 -2.768 33.512 1.00 53.25 359 LYS A C 1
ATOM 2772 O O . LYS A 1 359 ? -4.057 -1.804 33.137 1.00 53.25 359 LYS A O 1
ATOM 2777 N N . PHE A 1 360 ? -6.026 -2.679 33.754 1.00 56.81 360 PHE A N 1
ATOM 2778 C CA . PHE A 1 360 ? -6.833 -1.480 33.488 1.00 56.81 360 PHE A CA 1
ATOM 2779 C C . PHE A 1 360 ? -7.608 -1.044 34.747 1.00 56.81 360 PHE A C 1
ATOM 2781 O O . PHE A 1 360 ? -7.991 -1.897 35.548 1.00 56.81 360 PHE A O 1
ATOM 2788 N N . PRO A 1 361 ? -7.823 0.266 34.972 1.00 54.78 361 PRO A N 1
ATOM 2789 C CA . PRO A 1 361 ? -8.538 0.750 36.152 1.00 54.78 361 PRO A CA 1
ATOM 2790 C C . PRO A 1 361 ? -9.995 0.262 36.157 1.00 54.78 361 PRO A C 1
ATOM 2792 O O . PRO A 1 361 ? -10.610 0.141 35.101 1.00 54.78 361 PRO A O 1
ATOM 2795 N N . SER A 1 362 ? -10.567 0.044 37.344 1.00 58.66 362 SER A N 1
ATOM 2796 C CA . SER A 1 362 ? -11.945 -0.425 37.602 1.00 58.66 362 SER A CA 1
ATOM 2797 C C . SER A 1 362 ? -13.055 0.577 37.223 1.00 58.66 362 SER A C 1
ATOM 2799 O O . SER A 1 362 ? -14.111 0.621 37.850 1.00 58.66 362 SER A O 1
ATOM 2801 N N . LYS A 1 363 ? -12.811 1.426 36.221 1.00 65.38 363 LYS A N 1
ATOM 2802 C CA . LYS A 1 363 ? -13.736 2.462 35.755 1.00 65.38 363 LYS A CA 1
ATOM 2803 C C . LYS A 1 363 ? -14.775 1.873 34.786 1.00 65.38 363 LYS A C 1
ATOM 2805 O O . LYS A 1 363 ? -14.439 0.938 34.054 1.00 65.38 363 LYS A O 1
ATOM 2810 N N . PRO A 1 364 ? -15.996 2.440 34.724 1.00 71.94 364 PRO A N 1
ATOM 2811 C CA . PRO A 1 364 ? -16.961 2.082 33.694 1.00 71.94 364 PRO A CA 1
ATOM 2812 C C . PRO A 1 364 ? -16.370 2.370 32.311 1.00 71.94 364 PRO A C 1
ATOM 2814 O O . PRO A 1 364 ? -15.825 3.452 32.062 1.00 71.94 364 PRO A O 1
ATOM 2817 N N . ALA A 1 365 ? -16.435 1.377 31.429 1.00 79.38 365 ALA A N 1
ATOM 2818 C CA . ALA A 1 365 ? -15.973 1.485 30.056 1.00 79.38 365 ALA A CA 1
ATOM 2819 C C . ALA A 1 365 ? -17.161 1.732 29.119 1.00 79.38 365 ALA A C 1
ATOM 2821 O O . ALA A 1 365 ? -18.247 1.179 29.286 1.00 79.38 365 ALA A O 1
ATOM 2822 N N . ILE A 1 366 ? -16.929 2.574 28.122 1.00 87.06 366 ILE A N 1
ATOM 2823 C CA . ILE A 1 366 ? -17.866 2.933 27.069 1.00 87.06 366 ILE A CA 1
ATOM 2824 C C . ILE A 1 366 ? -17.295 2.365 25.773 1.00 87.06 366 ILE A C 1
ATOM 2826 O O . ILE A 1 366 ? -16.176 2.702 25.381 1.00 87.06 366 ILE A O 1
ATOM 2830 N N . VAL A 1 367 ? -18.060 1.501 25.117 1.00 89.94 367 VAL A N 1
ATOM 2831 C CA . VAL A 1 367 ? -17.738 0.930 23.809 1.00 89.94 367 VAL A CA 1
ATOM 2832 C C . VAL A 1 367 ? -18.287 1.851 22.732 1.00 89.94 367 VAL A C 1
ATOM 2834 O O . VAL A 1 367 ? -19.482 2.125 22.697 1.00 89.94 367 VAL A O 1
ATOM 2837 N N . GLU A 1 368 ? -17.426 2.313 21.837 1.00 91.06 368 GLU A N 1
ATOM 2838 C CA . GLU A 1 368 ? -17.820 3.018 20.622 1.00 91.06 368 GLU A CA 1
ATOM 2839 C C . GLU A 1 368 ? -17.994 2.008 19.490 1.00 91.06 368 GLU A C 1
ATOM 2841 O O . GLU A 1 368 ? -17.152 1.125 19.285 1.00 91.06 368 GLU A O 1
ATOM 2846 N N . TRP A 1 369 ? -19.086 2.138 18.748 1.00 92.31 369 TRP A N 1
ATOM 2847 C CA . TRP A 1 369 ? -19.448 1.211 17.686 1.00 92.31 369 TRP A CA 1
ATOM 2848 C C . TRP A 1 369 ? -19.956 1.947 16.450 1.00 92.31 369 TRP A C 1
ATOM 2850 O O . TRP A 1 369 ? -20.364 3.111 16.506 1.00 92.31 369 TRP A O 1
ATOM 2860 N N . SER A 1 370 ? -19.903 1.266 15.310 1.00 91.06 370 SER A N 1
ATOM 2861 C CA . SER A 1 370 ? -20.419 1.771 14.043 1.00 91.06 370 SER A CA 1
ATOM 2862 C C . SER A 1 370 ? -20.950 0.638 13.165 1.00 91.06 370 SER A C 1
ATOM 2864 O O . SER A 1 370 ? -20.474 -0.490 13.236 1.00 91.06 370 SER A O 1
ATOM 2866 N N . HIS A 1 371 ? -21.960 0.923 12.351 1.00 88.94 371 HIS A N 1
ATOM 2867 C CA . HIS A 1 371 ? -22.614 -0.026 11.460 1.00 88.94 371 HIS A CA 1
ATOM 2868 C C . HIS A 1 371 ? -22.675 0.559 10.050 1.00 88.94 371 HIS A C 1
ATOM 2870 O O . HIS A 1 371 ? -23.224 1.642 9.852 1.00 88.94 371 HIS A O 1
ATOM 2876 N N . ASP A 1 372 ? -22.126 -0.149 9.067 1.00 85.88 372 ASP A N 1
ATOM 2877 C CA . ASP A 1 372 ? -21.995 0.320 7.674 1.00 85.88 372 ASP A CA 1
ATOM 2878 C C . ASP A 1 372 ? -23.152 -0.080 6.751 1.00 85.88 372 ASP A C 1
ATOM 2880 O O . ASP A 1 372 ? -23.134 0.218 5.561 1.00 85.88 372 ASP A O 1
ATOM 2884 N N . GLY A 1 373 ? -24.171 -0.737 7.301 1.00 84.00 373 GLY A N 1
ATOM 2885 C CA . GLY A 1 373 ? -25.302 -1.281 6.548 1.00 84.00 373 GLY A CA 1
ATOM 2886 C C . GLY A 1 373 ? -25.204 -2.791 6.339 1.00 84.00 373 GLY A C 1
ATOM 2887 O O . GLY A 1 373 ? -26.237 -3.433 6.171 1.00 84.00 373 GLY A O 1
ATOM 2888 N N . GLU A 1 374 ? -24.006 -3.371 6.445 1.00 84.31 374 GLU A N 1
ATOM 2889 C CA . GLU A 1 374 ? -23.780 -4.815 6.330 1.00 84.31 374 GLU A CA 1
ATOM 2890 C C . GLU A 1 374 ? -23.273 -5.442 7.631 1.00 84.31 374 GLU A C 1
ATOM 2892 O O . GLU A 1 374 ? -23.632 -6.577 7.956 1.00 84.31 374 GLU A O 1
ATOM 2897 N N . ARG A 1 375 ? -22.383 -4.746 8.348 1.00 88.44 375 ARG A N 1
ATOM 2898 C CA . ARG A 1 375 ? -21.668 -5.266 9.514 1.00 88.44 375 ARG A CA 1
ATOM 2899 C C . ARG A 1 375 ? -21.525 -4.223 10.614 1.00 88.44 375 ARG A C 1
ATOM 2901 O O . ARG A 1 375 ? -21.357 -3.028 10.372 1.00 88.44 375 ARG A O 1
ATOM 2908 N N . LEU A 1 376 ? -21.523 -4.729 11.844 1.00 89.81 376 LEU A N 1
ATOM 2909 C CA . LEU A 1 376 ? -21.227 -3.978 13.056 1.00 89.81 376 LEU A CA 1
ATOM 2910 C C . LEU A 1 376 ? -19.725 -4.031 13.373 1.00 89.81 376 LEU A C 1
ATOM 2912 O O . LEU A 1 376 ? -19.109 -5.097 13.334 1.00 89.81 376 LEU A O 1
ATOM 2916 N N . TRP A 1 377 ? -19.163 -2.885 13.742 1.00 91.50 377 TRP A N 1
ATOM 2917 C CA . TRP A 1 377 ? -17.755 -2.690 14.060 1.00 91.50 377 TRP A CA 1
ATOM 2918 C C . TRP A 1 377 ? -17.595 -2.037 15.430 1.00 91.50 377 TRP A C 1
ATOM 2920 O O . TRP A 1 377 ? -18.343 -1.127 15.784 1.00 91.50 377 TRP A O 1
ATOM 2930 N N . ILE A 1 378 ? -16.576 -2.454 16.179 1.00 91.56 378 ILE A N 1
ATOM 2931 C CA . ILE A 1 378 ? -16.097 -1.719 17.353 1.00 91.56 378 ILE A CA 1
ATOM 2932 C C . ILE A 1 378 ? -15.045 -0.721 16.875 1.00 91.56 378 ILE A C 1
ATOM 2934 O O . ILE A 1 378 ? -14.041 -1.098 16.265 1.00 91.56 378 ILE A O 1
ATOM 2938 N N . THR A 1 379 ? -15.276 0.558 17.156 1.00 87.69 379 THR A N 1
ATOM 2939 C CA . THR A 1 379 ? -14.400 1.658 16.731 1.00 87.69 379 THR A CA 1
ATOM 2940 C C . THR A 1 379 ? -13.542 2.193 17.872 1.00 87.69 379 THR A C 1
ATOM 2942 O O . THR A 1 379 ? -12.467 2.733 17.622 1.00 87.69 379 THR A O 1
ATOM 2945 N N . GLY A 1 380 ? -13.948 1.986 19.126 1.00 86.62 380 GLY A N 1
ATOM 2946 C CA . GLY A 1 380 ? -13.222 2.496 20.284 1.00 86.62 380 GLY A CA 1
ATOM 2947 C C . GLY A 1 380 ? -13.692 1.904 21.607 1.00 86.62 380 GLY A C 1
ATOM 2948 O O . GLY A 1 380 ? -14.793 1.372 21.716 1.00 86.62 380 GLY A O 1
ATOM 2949 N N . ILE A 1 381 ? -12.842 2.019 22.627 1.00 85.19 381 ILE A N 1
ATOM 2950 C CA . ILE A 1 381 ? -13.227 1.860 24.032 1.00 85.19 381 ILE A CA 1
ATOM 2951 C C . ILE A 1 381 ? -12.623 3.024 24.806 1.00 85.19 381 ILE A C 1
ATOM 2953 O O . ILE A 1 381 ? -11.415 3.257 24.735 1.00 85.19 381 ILE A O 1
ATOM 2957 N N . ARG A 1 382 ? -13.461 3.731 25.563 1.00 79.12 382 ARG A N 1
ATOM 2958 C CA . ARG A 1 382 ? -13.062 4.840 26.436 1.00 79.12 382 ARG A CA 1
ATOM 2959 C C . ARG A 1 382 ? -13.540 4.602 27.863 1.00 79.12 382 ARG A C 1
ATOM 2961 O O . ARG A 1 382 ? -14.485 3.856 28.087 1.00 79.12 382 ARG A O 1
ATOM 2968 N N . PHE A 1 383 ? -12.892 5.239 28.829 1.00 74.62 383 PHE A N 1
ATOM 2969 C CA . PHE A 1 383 ? -13.291 5.163 30.233 1.00 74.62 383 PHE A CA 1
ATOM 2970 C C . PHE A 1 383 ? -14.067 6.405 30.631 1.00 74.62 383 PHE A C 1
ATOM 2972 O O . PHE A 1 383 ? -13.657 7.522 30.310 1.00 74.62 383 PHE A O 1
ATOM 2979 N N . GLU A 1 384 ? -15.145 6.207 31.375 1.00 66.12 384 GLU A N 1
ATOM 2980 C CA . GLU A 1 384 ? -15.902 7.304 31.952 1.00 66.12 384 GLU A CA 1
ATOM 2981 C C . GLU A 1 384 ? -15.070 7.990 33.048 1.00 66.12 384 GLU A C 1
ATOM 2983 O O . GLU A 1 384 ? -14.480 7.354 33.931 1.00 66.12 384 GLU A O 1
ATOM 2988 N N . LEU A 1 385 ? -14.963 9.314 32.956 1.00 54.69 385 LEU A N 1
ATOM 2989 C CA . LEU A 1 385 ? -14.454 10.137 34.044 1.00 54.69 385 LEU A CA 1
ATOM 2990 C C . LEU A 1 385 ? -15.534 10.199 35.123 1.00 54.69 385 LEU A C 1
ATOM 2992 O O . LEU A 1 385 ? -16.700 10.427 34.814 1.00 54.69 385 LEU A O 1
ATOM 2996 N N . LYS A 1 386 ? -15.145 10.093 36.399 1.00 42.81 386 LYS A N 1
ATOM 2997 C CA . LYS A 1 386 ? -15.938 10.782 37.419 1.00 42.81 386 LYS A CA 1
ATOM 2998 C C . LYS A 1 386 ? -15.891 12.258 37.041 1.00 42.81 386 LYS A C 1
ATOM 3000 O O . LYS A 1 386 ? -14.794 12.817 36.986 1.00 42.81 386 LYS A O 1
ATOM 3005 N N . SER A 1 387 ? -17.044 12.859 36.759 1.00 30.61 387 SER A N 1
ATOM 3006 C CA . SER A 1 387 ? -17.150 14.313 36.845 1.00 30.61 387 SER A CA 1
ATOM 3007 C C . SER A 1 387 ? -16.613 14.741 38.219 1.00 30.61 387 SER A C 1
ATOM 3009 O O . SER A 1 387 ? -16.878 14.020 39.191 1.00 30.61 387 SER A O 1
ATOM 3011 N N . PRO A 1 388 ? -15.804 15.812 38.296 1.00 34.22 388 PRO A N 1
ATOM 3012 C CA . PRO A 1 388 ? -15.330 16.339 39.571 1.00 34.22 388 PRO A CA 1
ATOM 3013 C C . PRO A 1 388 ? -16.482 16.651 40.530 1.00 34.22 388 PRO A C 1
ATOM 3015 O O . PRO A 1 388 ? -17.570 17.044 40.043 1.00 34.22 388 PRO A O 1
#

Foldseek 3Di:
DDPLLVVLVVCLLVVLLVLLVPDQPPPDDPVVSLVVLLVNLCVQLVSQCVSPVPQLLSLLVSLLSNLVSNLVVLHQRDPSSVLSNLCNSDVVLSVVLVVVLVVLVVPDPDPVRSLLSSLVSSLVSCCVVPVVPVSNSVSSVVSSVSNVVSVVVSVVVCVVCCVVCVVPVQDDDLRFAWLCDCDDCQAQADKSNLSSLVVVVVAFAFIKTKAFVPRDCVVVCVVQVAAPVWWKWKAKGFNDDQPDGGRDTHHHPVVVVVVVVVNCVSQVPTNIMIIMGTDDDFQKKWKWWDPDPPALKIWTWIDGPPDDIDIWIWHQPPDPPRQDIDTPDDDPPDDPVVVSVCSNSVSVSVVSVVVVCVVPDPFIKMWIWGHRPPDIHTHTIDGDDDDD